Protein AF-A0A943UPP2-F1 (afdb_monomer_lite)

Foldseek 3Di:
DFDQDQLARDTDDLCDQADLQFGHGRPPFWDADPPPRDIDGVVLQAPLPPRHGDDDPPPPVVPPVVVVVPPPPPDDDDDDDDDDDDDDDDDDDDDDDDDDDDDDDDDDDDDDDDDDDDDDDDDDDDDDDDDDDDDDDDDDDDDDDDDDDDDDDDPPVVVVVVVVVVVVVVVVVVVVVLVVVQVVLVVLLVVLVVVLDLVSLVVSCVVPVPPDDPVSNVVSVVSNVVSVVLVVLVVVLVVVLDLVSLVVSCVVCVPDPCVVVSVLSNLVVLVVVLVVVQALVSLVVSCVVCVVRPCNVVSVVSNVVRVVVVVSVVLSVQVVLCVLVSQCQSCLQVLNLVSLQVSADQWAAEQNRGRDGSVVVSCCSVVPQVDPFWPGKHKDKDRWPDWDWDADPPNQWIKIWTWIKIWIWTQGPVGIDIWIWTWIFIATPVNHTRYIHTHTD

Radius of gyration: 49.19 Å; chains: 1; bounding box: 93×71×151 Å

Secondary structure (DSSP, 8-state):
-EEE-TTT--EEETT-SB-TTT--B-TTTEEE-TTT--EEEGGGSB-TTT--B----TTGGGTTTTTTTSSSS-SS------------------------------------------------------------------------------HHHHHHHHHHHHHHHHHHHHHHHHHHHHHHHHHHHHHHHHHT-HHHHHHHHHHHTTTS-HHHHHHHHHHHHHHHHHHHHHHHHHHH--HHHHHHHHHH-TT-TTHHHHHHHHHHHHHHHHHHH-SHHHHHHHHHH-TT-TTHHHHHHHHHHHHHHHHHHHHHHHHHHHHHHHHHHHHHHTT-HHHHHHHEEEEEEETTEEEE-HHHHHHHIIIIIS-TTEEEEEEEE---SEEEEE--SSTT--EEEEEEEEEEEEEETTEEEEEEEEEEEEEETTS-EEEEEEEE-

Sequence (441 aa):
MIIKCPECGHQVSDKAPVCPSCGVEIAGHVVKCPHCGEIYLKADEICPNCHQPQTASTEDLRQEEEEYAQTDHQQEQAPVQQEWQREDQPAETPVVTPVDEEEPIAIATPIVEEVRPTTTHSRHEQQTGNQQQQTDTNHTGEQQKPKEDKEKKNKHISLLVSLAITVITCFVLLYFYQDGKANTERNDFESAMQSKNADVLQQYITDYEQTAPIAHIQEARKLLTSLQGIKDDWADVEKQNTRAGYEAYRKAHPDTPHKQQIEEKLDSMDWAAACAANNEDAYAKYIDQHPDGRHHVEAGKLTQQLMTVTEKKMEADAAKQAEPVRRLLVAMNSKSTEGISGAVAETLTFNGASGATSKEVVKYMRDKLYQADVKSITWKMEKPMACDKIEAEDAKAVSYKMIIPAKLEIVREGGKATLQYSIRATVNAQGRITDINLARQ

Structure (mmCIF, N/CA/C/O backbone):
data_AF-A0A943UPP2-F1
#
_entry.id   AF-A0A943UPP2-F1
#
loop_
_atom_site.group_PDB
_atom_site.id
_atom_site.type_symbol
_atom_site.label_atom_id
_atom_site.label_alt_id
_atom_site.label_comp_id
_atom_site.label_asym_id
_atom_site.label_entity_id
_atom_site.label_seq_id
_atom_site.pdbx_PDB_ins_code
_atom_site.Cartn_x
_atom_site.Cartn_y
_atom_site.Cartn_z
_atom_site.occupancy
_atom_site.B_iso_or_equiv
_atom_site.auth_seq_id
_atom_site.auth_comp_id
_atom_site.auth_asym_id
_atom_site.auth_atom_id
_atom_site.pdbx_PDB_model_num
ATOM 1 N N . MET A 1 1 ? 4.787 -17.005 39.899 1.00 85.75 1 MET A N 1
ATOM 2 C CA . MET A 1 1 ? 5.093 -15.568 40.039 1.00 85.75 1 MET A CA 1
ATOM 3 C C . MET A 1 1 ? 3.782 -14.788 40.048 1.00 85.75 1 MET A C 1
ATOM 5 O O . MET A 1 1 ? 2.840 -15.213 39.389 1.00 85.75 1 MET A O 1
ATOM 9 N N . ILE A 1 2 ? 3.690 -13.675 40.780 1.00 90.62 2 ILE A N 1
ATOM 10 C CA . ILE A 1 2 ? 2.605 -12.707 40.548 1.00 90.62 2 ILE A CA 1
ATOM 11 C C . ILE A 1 2 ? 3.032 -11.816 39.385 1.00 90.62 2 ILE A C 1
ATOM 13 O O . ILE A 1 2 ? 4.089 -11.191 39.444 1.00 90.62 2 ILE A O 1
ATOM 17 N N . ILE A 1 3 ? 2.219 -11.785 38.337 1.00 90.88 3 ILE A N 1
ATOM 18 C CA . ILE A 1 3 ? 2.396 -10.955 37.149 1.00 90.88 3 ILE A CA 1
ATOM 19 C C . ILE A 1 3 ? 1.296 -9.893 37.111 1.00 90.88 3 ILE A C 1
ATOM 21 O O . ILE A 1 3 ? 0.242 -10.048 37.733 1.00 90.88 3 ILE A O 1
ATOM 25 N N . LYS A 1 4 ? 1.507 -8.822 36.348 1.00 89.25 4 LYS A N 1
ATOM 26 C CA . LYS A 1 4 ? 0.388 -8.001 35.880 1.00 89.25 4 LYS A CA 1
ATOM 27 C C . LYS A 1 4 ? -0.208 -8.707 34.667 1.00 89.25 4 LYS A C 1
ATOM 29 O O . LYS A 1 4 ? 0.525 -9.089 33.764 1.00 89.25 4 LYS A O 1
ATOM 34 N N . CYS A 1 5 ? -1.519 -8.907 34.665 1.00 87.81 5 CYS A N 1
ATOM 35 C CA . CYS A 1 5 ? -2.238 -9.451 33.520 1.00 87.81 5 CYS A CA 1
ATOM 36 C C . CYS A 1 5 ? -2.018 -8.546 32.292 1.00 87.81 5 CYS A C 1
ATOM 38 O O . CYS A 1 5 ? -2.403 -7.378 32.394 1.00 87.81 5 CYS A O 1
ATOM 40 N N . PRO A 1 6 ? -1.489 -9.039 31.153 1.00 85.25 6 PRO A N 1
ATOM 41 C CA . PRO A 1 6 ? -1.230 -8.200 29.975 1.00 85.25 6 PRO A CA 1
ATOM 42 C C . PRO A 1 6 ? -2.491 -7.456 29.511 1.00 85.25 6 PRO A C 1
ATOM 44 O O . PRO A 1 6 ? -2.479 -6.245 29.327 1.00 85.25 6 PRO A O 1
ATOM 47 N N . GLU A 1 7 ? -3.624 -8.162 29.507 1.00 80.56 7 GLU A N 1
ATOM 48 C CA . GLU A 1 7 ? -4.941 -7.628 29.137 1.00 80.56 7 GLU A CA 1
ATOM 49 C C . GLU A 1 7 ? -5.553 -6.587 30.078 1.00 80.56 7 GLU A C 1
ATOM 51 O O .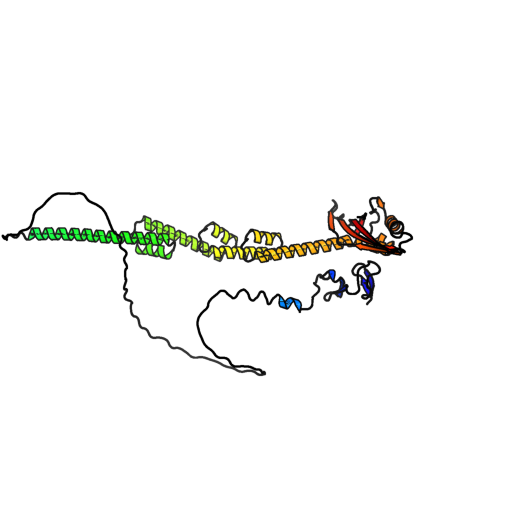 GLU A 1 7 ? -6.521 -5.938 29.697 1.00 80.56 7 GLU A O 1
ATOM 56 N N . CYS A 1 8 ? -5.136 -6.466 31.345 1.00 80.12 8 CYS A N 1
ATOM 57 C CA . CYS A 1 8 ? -5.863 -5.580 32.273 1.00 80.12 8 CYS A CA 1
ATOM 58 C C . CYS A 1 8 ? -5.079 -4.981 33.442 1.00 80.12 8 CYS A C 1
ATOM 60 O O . CYS A 1 8 ? -5.663 -4.265 34.254 1.00 80.12 8 CYS A O 1
ATOM 62 N N . GLY A 1 9 ? -3.786 -5.271 33.572 1.00 83.12 9 GLY A N 1
ATOM 63 C CA . GLY A 1 9 ? -2.935 -4.777 34.655 1.00 83.12 9 GLY A CA 1
ATOM 64 C C . GLY A 1 9 ? -3.208 -5.380 36.041 1.00 83.12 9 GLY A C 1
ATOM 65 O O . GLY A 1 9 ? -2.409 -5.160 36.953 1.00 83.12 9 GLY A O 1
ATOM 66 N N . HIS A 1 10 ? -4.286 -6.155 36.221 1.00 85.06 10 HIS A N 1
ATOM 67 C CA . HIS A 1 10 ? -4.609 -6.810 37.492 1.00 85.06 10 HIS A CA 1
ATOM 68 C C . HIS A 1 10 ? -3.492 -7.772 37.916 1.00 85.06 10 HIS A C 1
ATOM 70 O O . HIS A 1 10 ? -2.980 -8.534 37.093 1.00 85.06 10 HIS A O 1
ATOM 76 N N . GLN A 1 11 ? -3.126 -7.752 39.199 1.00 90.88 11 GLN A N 1
ATOM 77 C CA . GLN A 1 11 ? -2.122 -8.662 39.745 1.00 90.88 11 GLN A CA 1
ATOM 78 C C . GLN A 1 11 ? -2.701 -10.076 39.845 1.00 90.88 11 GLN A C 1
ATOM 80 O O . GLN A 1 11 ? -3.652 -10.316 40.581 1.00 90.88 11 GLN A O 1
ATOM 85 N N . VAL A 1 12 ? -2.131 -11.016 39.096 1.00 92.44 12 VAL A N 1
ATOM 86 C CA . VAL A 1 12 ? -2.604 -12.401 38.991 1.00 92.44 12 VAL A CA 1
ATOM 87 C C . VAL A 1 12 ? -1.414 -13.359 39.035 1.00 92.44 12 VAL A C 1
ATOM 89 O O . VAL A 1 12 ? -0.302 -12.993 38.663 1.00 92.44 12 VAL A O 1
ATOM 92 N N . SER A 1 13 ? -1.607 -14.593 39.501 1.00 91.56 13 SER A N 1
ATOM 93 C CA . SER A 1 13 ? -0.562 -15.611 39.363 1.00 91.56 13 SER A CA 1
ATOM 94 C C . SER A 1 13 ? -0.422 -16.039 37.902 1.00 91.56 13 SER A C 1
ATOM 96 O O . SER A 1 13 ? -1.415 -16.355 37.257 1.00 91.56 13 SER A O 1
ATOM 98 N N . ASP A 1 14 ? 0.816 -16.168 37.433 1.00 89.62 14 ASP A N 1
ATOM 99 C CA . ASP A 1 14 ? 1.195 -16.859 36.185 1.00 89.62 14 ASP A CA 1
ATOM 100 C C . ASP A 1 14 ? 0.636 -18.294 36.039 1.00 89.62 14 ASP A C 1
ATOM 102 O O . ASP A 1 14 ? 0.554 -18.817 34.932 1.00 89.62 14 ASP A O 1
ATOM 106 N N . LYS A 1 15 ? 0.239 -18.931 37.148 1.00 90.25 15 LYS A N 1
ATOM 107 C CA . LYS A 1 15 ? -0.386 -20.262 37.199 1.00 90.25 15 LYS A CA 1
ATOM 108 C C . LYS A 1 15 ? -1.917 -20.233 37.289 1.00 90.25 15 LYS A C 1
ATOM 110 O O . LYS A 1 15 ? -2.528 -21.296 37.363 1.00 90.25 15 LYS A O 1
ATOM 115 N N . ALA A 1 16 ? -2.552 -19.061 37.332 1.00 87.81 16 ALA A N 1
ATOM 116 C CA . ALA A 1 16 ? -4.012 -18.983 37.319 1.00 87.81 16 ALA A CA 1
ATOM 117 C C . ALA A 1 16 ? -4.538 -19.416 35.937 1.00 87.81 16 ALA A C 1
ATOM 119 O O . ALA A 1 16 ? -3.991 -18.961 34.936 1.00 87.81 16 ALA A O 1
ATOM 120 N N . PRO A 1 17 ? -5.590 -20.249 35.833 1.00 88.31 17 PRO A N 1
ATOM 121 C CA . PRO A 1 17 ? -6.127 -20.640 34.528 1.00 88.31 17 PRO A CA 1
ATOM 122 C C . PRO A 1 17 ? -6.647 -19.422 33.752 1.00 88.31 17 PRO A C 1
ATOM 124 O O . PRO A 1 17 ? -6.314 -19.249 32.586 1.00 88.31 17 PRO A O 1
ATOM 127 N N . VAL A 1 18 ? -7.373 -18.527 34.430 1.00 88.88 18 VAL A N 1
ATOM 128 C CA . VAL A 1 18 ? -7.877 -17.261 33.880 1.00 88.88 18 VAL A CA 1
ATOM 129 C C . VAL A 1 18 ? -7.618 -16.097 34.832 1.00 88.88 18 VAL A C 1
ATOM 131 O O . VAL A 1 18 ? -7.587 -16.269 36.054 1.00 88.88 18 VAL A O 1
ATOM 134 N N . CYS A 1 19 ? -7.478 -14.891 34.285 1.00 86.44 19 CYS A N 1
ATOM 135 C CA . CYS A 1 19 ? -7.454 -13.665 35.068 1.00 86.44 19 CYS A CA 1
ATOM 136 C C . CYS A 1 19 ? -8.836 -13.396 35.691 1.00 86.44 19 CYS A C 1
ATOM 138 O O . CYS A 1 19 ? -9.815 -13.283 34.951 1.00 86.44 19 CYS A O 1
ATOM 140 N N . PRO A 1 20 ? -8.947 -13.195 37.018 1.00 81.56 20 PRO A N 1
ATOM 141 C CA . PRO A 1 20 ? -10.236 -12.964 37.674 1.00 81.56 20 PRO A CA 1
ATOM 142 C C . PRO A 1 20 ? -10.881 -11.609 37.327 1.00 81.56 20 PRO A C 1
ATOM 144 O O . PRO A 1 20 ? -12.039 -11.395 37.673 1.00 81.56 20 PRO A O 1
ATOM 147 N N . SER A 1 21 ? -10.158 -10.693 36.666 1.00 78.25 21 SER A N 1
ATOM 148 C CA . SER A 1 21 ? -10.648 -9.342 36.349 1.00 78.25 21 SER A CA 1
ATOM 149 C C . SER A 1 21 ? -11.122 -9.165 34.898 1.00 78.25 21 SER A C 1
ATOM 151 O O . SER A 1 21 ? -12.111 -8.468 34.670 1.00 78.25 21 SER A O 1
ATOM 153 N N . CYS A 1 22 ? -10.435 -9.758 33.914 1.00 81.50 22 CYS A N 1
ATOM 154 C CA . CYS A 1 22 ? -10.812 -9.682 32.491 1.00 81.50 22 CYS A CA 1
ATOM 155 C C . CYS A 1 22 ? -11.178 -11.034 31.858 1.00 81.50 22 CYS A C 1
ATOM 157 O O . CYS A 1 22 ? -11.715 -11.054 30.757 1.00 81.50 22 CYS A O 1
ATOM 159 N N . GLY A 1 23 ? -10.912 -12.158 32.528 1.00 80.44 23 GLY A N 1
ATOM 160 C CA . GLY A 1 23 ? -11.228 -13.491 32.013 1.00 80.44 23 GLY A CA 1
ATOM 161 C C . GLY A 1 23 ? -10.298 -14.022 30.916 1.00 80.44 23 GLY A C 1
ATOM 162 O O . GLY A 1 23 ? -10.604 -15.082 30.377 1.00 80.44 23 GLY A O 1
ATOM 163 N N . VAL A 1 24 ? -9.191 -13.338 30.588 1.00 83.00 24 VAL A N 1
ATOM 164 C CA . VAL A 1 24 ? -8.164 -13.885 29.678 1.00 83.00 24 VAL A CA 1
ATOM 165 C C . VAL A 1 24 ? -7.493 -15.106 30.298 1.00 83.00 24 VAL A C 1
ATOM 167 O O . VAL A 1 24 ? -7.295 -15.149 31.515 1.00 83.00 24 VAL A O 1
ATOM 170 N N . GLU A 1 25 ? -7.120 -16.082 29.478 1.00 89.81 25 GLU A N 1
ATOM 171 C CA . GLU A 1 25 ? -6.332 -17.232 29.918 1.00 89.81 25 GLU A CA 1
ATOM 172 C C . GLU A 1 25 ? -4.895 -16.800 30.244 1.00 89.81 25 GLU A C 1
ATOM 174 O O . GLU A 1 25 ? -4.290 -16.014 29.517 1.00 89.81 25 GLU A O 1
ATOM 179 N N . ILE A 1 26 ? -4.357 -17.272 31.373 1.00 91.12 26 ILE A N 1
ATOM 180 C CA . ILE A 1 26 ? -3.016 -16.889 31.849 1.00 91.12 26 ILE A CA 1
ATOM 181 C C . ILE A 1 26 ? -2.086 -18.102 31.831 1.00 91.12 26 ILE A C 1
ATOM 183 O O . ILE A 1 26 ? -1.061 -18.086 31.146 1.00 91.12 26 ILE A O 1
ATOM 187 N N . ALA A 1 27 ? -2.449 -19.178 32.535 1.00 89.50 27 ALA A N 1
ATOM 188 C CA . ALA A 1 27 ? -1.665 -20.407 32.563 1.00 89.50 27 ALA A CA 1
ATOM 189 C C . ALA A 1 27 ? -1.463 -20.955 31.141 1.00 89.50 27 ALA A C 1
ATOM 191 O O . ALA A 1 27 ? -2.420 -21.202 30.411 1.00 89.50 27 ALA A O 1
ATOM 192 N N . GLY A 1 28 ? -0.198 -21.125 30.748 1.00 85.31 28 GLY A N 1
ATOM 193 C CA . GLY A 1 28 ? 0.190 -21.619 29.424 1.00 85.31 28 GLY A CA 1
ATOM 194 C C . GLY A 1 28 ? 0.130 -20.592 28.284 1.00 85.31 28 GLY A C 1
ATOM 195 O O . GLY A 1 28 ? 0.739 -20.852 27.246 1.00 85.31 28 GLY A O 1
ATOM 196 N N . HIS A 1 29 ? -0.510 -19.434 28.477 1.00 86.88 29 HIS A N 1
ATOM 197 C CA . HIS A 1 29 ? -0.832 -18.469 27.413 1.00 86.88 29 HIS A CA 1
ATOM 198 C C . HIS A 1 29 ? -0.065 -17.141 27.481 1.00 86.88 29 HIS A C 1
ATOM 200 O O . HIS A 1 29 ? -0.082 -16.384 26.513 1.00 86.88 29 HIS A O 1
ATOM 206 N N . VAL A 1 30 ? 0.659 -16.879 28.572 1.00 89.81 30 VAL A N 1
ATOM 207 C CA . VAL A 1 30 ? 1.582 -15.737 28.683 1.00 89.81 30 VAL A CA 1
ATOM 208 C C . VAL A 1 30 ? 3.030 -16.132 28.382 1.00 89.81 30 VAL A C 1
ATOM 210 O O . VAL A 1 30 ? 3.463 -17.245 28.692 1.00 89.81 30 VAL A O 1
ATOM 213 N N . VAL A 1 31 ? 3.793 -15.196 27.821 1.00 90.94 31 VAL A N 1
ATOM 214 C CA . VAL A 1 31 ? 5.238 -15.302 27.556 1.00 90.94 31 VAL A CA 1
ATOM 215 C C . VAL A 1 31 ? 5.963 -14.050 28.024 1.00 90.94 31 VAL A C 1
ATOM 217 O O . VAL A 1 31 ? 5.388 -12.966 28.073 1.00 90.94 31 VAL A O 1
ATOM 220 N N . LYS A 1 32 ? 7.239 -14.203 28.386 1.00 89.88 32 LYS A N 1
ATOM 221 C CA . LYS A 1 32 ? 8.121 -13.092 28.744 1.00 89.88 32 LYS A CA 1
ATOM 222 C C . LYS A 1 32 ? 9.060 -12.803 27.576 1.00 89.88 32 LYS A C 1
ATOM 224 O O . LYS A 1 32 ? 9.780 -13.699 27.146 1.00 89.88 32 LYS A O 1
ATOM 229 N N . CYS A 1 33 ? 9.074 -11.567 27.089 1.00 87.81 33 CYS A N 1
ATOM 230 C CA . CYS A 1 33 ? 9.948 -11.151 25.999 1.00 87.81 33 CYS A CA 1
ATOM 231 C C . CYS A 1 33 ? 11.433 -11.298 26.392 1.00 87.81 33 CYS A C 1
ATOM 233 O O . CYS A 1 33 ? 11.824 -10.756 27.432 1.00 87.81 33 CYS A O 1
ATOM 235 N N . PRO A 1 34 ? 12.280 -11.955 25.574 1.00 87.62 34 PRO A N 1
ATOM 236 C CA . PRO A 1 34 ? 13.710 -12.070 25.859 1.00 87.62 34 PRO A CA 1
ATOM 237 C C . PRO A 1 34 ? 14.456 -10.733 25.715 1.00 87.62 34 PRO A C 1
ATOM 239 O O . PRO A 1 34 ? 15.453 -10.524 26.398 1.00 87.62 34 PRO A O 1
ATOM 242 N N . HIS A 1 35 ? 13.960 -9.806 24.885 1.00 87.88 35 HIS A N 1
ATOM 243 C CA . HIS A 1 35 ? 14.626 -8.528 24.604 1.00 87.88 35 HIS A CA 1
ATOM 244 C C . HIS A 1 35 ? 14.355 -7.442 25.657 1.00 87.88 35 HIS A C 1
ATOM 246 O O . HIS A 1 35 ? 15.277 -6.738 26.056 1.00 87.88 35 HIS A O 1
ATOM 252 N N . CYS A 1 36 ? 13.104 -7.285 26.114 1.00 89.50 36 CYS A N 1
ATOM 253 C CA . CYS A 1 36 ? 12.723 -6.224 27.064 1.00 89.50 36 CYS A CA 1
ATOM 254 C C . CYS A 1 36 ? 12.155 -6.726 28.400 1.00 89.50 36 CYS A C 1
ATOM 256 O O . CYS A 1 36 ? 11.916 -5.929 29.304 1.00 89.50 36 CYS A O 1
ATOM 258 N N . GLY A 1 37 ? 11.916 -8.032 28.549 1.00 85.12 37 GLY A N 1
ATOM 259 C CA . GLY A 1 37 ? 11.377 -8.618 29.777 1.00 85.12 37 GLY A CA 1
ATOM 260 C C . GLY A 1 37 ? 9.882 -8.388 30.034 1.00 85.12 37 GLY A C 1
ATOM 261 O O . GLY A 1 37 ? 9.400 -8.846 31.071 1.00 85.12 37 GLY A O 1
ATOM 262 N N . GLU A 1 38 ? 9.159 -7.725 29.127 1.00 89.12 38 GLU A N 1
ATOM 263 C CA . GLU A 1 38 ? 7.704 -7.531 29.214 1.00 89.12 38 GLU A CA 1
ATOM 264 C C . GLU A 1 38 ? 6.950 -8.864 29.142 1.00 89.12 38 GLU A C 1
ATOM 266 O O . GLU A 1 38 ? 7.391 -9.782 28.446 1.00 89.12 38 GLU A O 1
ATOM 271 N N . ILE A 1 39 ? 5.814 -8.975 29.836 1.00 88.94 39 ILE A N 1
ATOM 272 C CA . ILE A 1 39 ? 4.950 -10.162 29.764 1.00 88.94 39 ILE A CA 1
ATOM 273 C C . ILE A 1 39 ? 3.746 -9.854 28.874 1.00 88.94 39 ILE A C 1
ATOM 275 O O . ILE A 1 39 ? 3.010 -8.907 29.137 1.00 88.94 39 ILE A O 1
ATOM 279 N N . TYR A 1 40 ? 3.539 -10.668 27.841 1.00 88.81 40 TYR A N 1
ATOM 280 C CA . TYR A 1 40 ? 2.495 -10.498 26.825 1.00 88.81 40 TYR A CA 1
ATOM 281 C C . TYR A 1 40 ? 1.832 -11.844 26.481 1.00 88.81 40 TYR A C 1
ATOM 283 O O . TYR A 1 40 ? 2.201 -12.875 27.060 1.00 88.81 40 TYR A O 1
ATOM 291 N N . LEU A 1 41 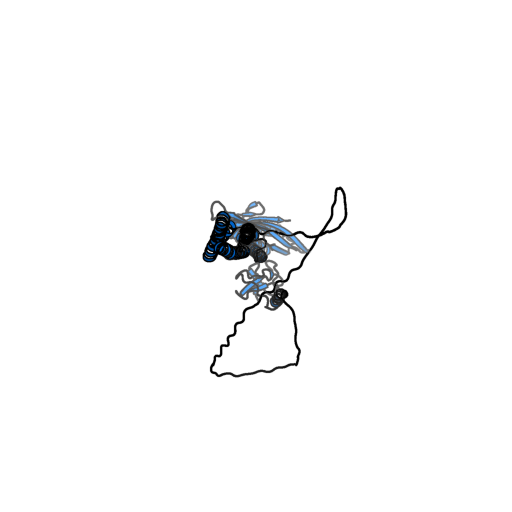? 0.807 -11.852 25.622 1.00 89.19 41 LEU A N 1
ATOM 292 C CA . LEU A 1 41 ? 0.109 -13.083 25.244 1.00 89.19 41 LEU A CA 1
ATOM 293 C C . LEU A 1 41 ? 0.843 -13.777 24.094 1.00 89.19 41 LEU A C 1
ATOM 295 O O . LEU A 1 41 ? 1.309 -13.142 23.156 1.00 89.19 41 LEU A O 1
ATOM 299 N N . LYS A 1 42 ? 0.876 -15.113 24.107 1.00 85.62 42 LYS A N 1
ATOM 300 C CA . LYS A 1 42 ? 1.446 -15.902 22.997 1.00 85.62 42 LYS A CA 1
ATOM 301 C C . LYS A 1 42 ? 0.794 -15.614 21.642 1.00 85.62 42 LYS A C 1
ATOM 303 O O . LYS A 1 42 ? 1.440 -15.789 20.619 1.00 85.62 42 LYS A O 1
ATOM 308 N N . ALA A 1 43 ? -0.471 -15.194 21.651 1.00 81.06 43 ALA A N 1
ATOM 309 C CA . ALA A 1 43 ? -1.242 -14.877 20.453 1.00 81.06 43 ALA A CA 1
ATOM 310 C C . ALA A 1 43 ? -0.789 -13.587 19.742 1.00 81.06 43 ALA A C 1
ATOM 312 O O . ALA A 1 43 ? -1.198 -13.370 18.606 1.00 81.06 43 ALA A O 1
ATOM 313 N N . ASP A 1 44 ? 0.031 -12.746 20.383 1.00 78.38 44 ASP A N 1
ATOM 314 C CA . ASP A 1 44 ? 0.470 -11.476 19.793 1.00 78.38 44 ASP A CA 1
ATOM 315 C C . ASP A 1 44 ? 1.647 -11.662 18.806 1.00 78.38 44 ASP A C 1
ATOM 317 O O . ASP A 1 44 ? 1.914 -10.759 18.016 1.00 78.38 44 ASP A O 1
ATOM 321 N N . GLU A 1 45 ? 2.344 -12.816 18.851 1.00 81.50 45 GLU A N 1
ATOM 322 C CA . GLU A 1 45 ? 3.541 -13.242 18.072 1.00 81.50 45 GLU A CA 1
ATOM 323 C C . GLU A 1 45 ? 4.794 -12.341 18.169 1.00 81.50 45 GLU A C 1
ATOM 325 O O . GLU A 1 45 ? 5.932 -12.805 18.059 1.00 81.50 45 GLU A O 1
ATOM 330 N N . ILE A 1 46 ? 4.596 -11.050 18.405 1.00 86.25 46 ILE A N 1
ATOM 331 C CA . ILE A 1 46 ? 5.576 -9.973 18.464 1.00 86.25 46 ILE A CA 1
ATOM 332 C C . ILE A 1 46 ? 5.367 -9.256 19.797 1.00 86.25 46 ILE A C 1
ATOM 334 O O . ILE A 1 46 ? 4.239 -8.964 20.190 1.00 86.25 46 ILE A O 1
ATOM 338 N N . CYS A 1 47 ? 6.447 -8.935 20.511 1.00 87.56 47 CYS A N 1
ATOM 339 C CA . CYS A 1 47 ? 6.321 -8.237 21.788 1.00 87.56 47 CYS A CA 1
ATOM 340 C C . CYS A 1 47 ? 5.743 -6.816 21.587 1.00 87.56 47 CYS A C 1
ATOM 342 O O . CYS A 1 47 ? 6.415 -5.992 20.958 1.00 87.56 47 CYS A O 1
ATOM 344 N N . PRO A 1 48 ? 4.593 -6.454 22.193 1.00 85.06 48 PRO A N 1
ATOM 345 C CA . PRO A 1 48 ? 3.943 -5.153 21.981 1.00 85.06 48 PRO A CA 1
ATOM 346 C C . PRO A 1 48 ? 4.719 -3.957 22.564 1.00 85.06 48 PRO A C 1
ATOM 348 O O . PRO A 1 48 ? 4.380 -2.805 22.303 1.00 85.06 48 PRO A O 1
ATOM 351 N N . ASN A 1 49 ? 5.758 -4.208 23.367 1.00 84.44 49 ASN A N 1
ATOM 352 C CA . ASN A 1 49 ? 6.611 -3.170 23.950 1.00 84.44 49 ASN A CA 1
ATOM 353 C C . ASN A 1 49 ? 7.838 -2.880 23.056 1.00 84.44 49 ASN A C 1
ATOM 355 O O . ASN A 1 49 ? 8.076 -1.738 22.673 1.00 84.44 49 ASN A O 1
ATOM 359 N N . CYS A 1 50 ? 8.592 -3.911 22.650 1.00 88.31 50 CYS A N 1
ATOM 360 C CA . CYS A 1 50 ? 9.841 -3.740 21.888 1.00 88.31 50 CYS A CA 1
ATOM 361 C C . CYS A 1 50 ? 9.762 -4.102 20.395 1.00 88.31 50 CYS A C 1
ATOM 363 O O . CYS A 1 50 ? 10.769 -3.971 19.705 1.00 88.31 50 CYS A O 1
ATOM 365 N N . HIS A 1 51 ? 8.607 -4.566 19.908 1.00 86.75 51 HIS A N 1
ATOM 366 C CA . HIS A 1 51 ? 8.332 -4.917 18.505 1.00 86.75 51 HIS A CA 1
ATOM 367 C C . HIS A 1 51 ? 9.273 -5.973 17.892 1.00 86.75 51 HIS A C 1
ATOM 369 O O . HIS A 1 51 ? 9.341 -6.124 16.676 1.00 86.75 51 HIS A O 1
ATOM 375 N N . GLN A 1 52 ? 9.977 -6.734 18.735 1.00 83.62 52 GLN A N 1
ATOM 376 C CA . GLN A 1 52 ? 10.772 -7.885 18.310 1.00 83.62 52 GLN A CA 1
ATOM 377 C C . GLN A 1 52 ? 9.880 -9.136 18.264 1.00 83.62 52 GLN A C 1
ATOM 379 O O . GLN A 1 52 ? 9.069 -9.316 19.186 1.00 83.62 52 GLN A O 1
ATOM 384 N N . PRO A 1 53 ? 10.010 -9.991 17.232 1.00 79.75 53 PRO A N 1
ATOM 385 C CA . PRO A 1 53 ? 9.270 -11.244 17.148 1.00 79.75 53 PRO A CA 1
ATOM 386 C C . PRO A 1 53 ? 9.666 -12.183 18.289 1.00 79.75 53 PRO A C 1
ATOM 388 O O . PRO A 1 53 ? 10.787 -12.135 18.803 1.00 79.75 53 PRO A O 1
ATOM 391 N N . GLN A 1 54 ? 8.758 -13.073 18.683 1.00 68.00 54 GLN A N 1
ATOM 392 C CA . GLN A 1 54 ? 9.127 -14.175 19.557 1.00 68.00 54 GLN A CA 1
ATOM 393 C C . GLN A 1 54 ? 10.054 -15.124 18.783 1.00 68.00 54 GLN A C 1
ATOM 395 O O . GLN A 1 54 ? 9.592 -15.867 17.923 1.00 68.00 54 GLN A O 1
ATOM 400 N N . THR A 1 55 ? 11.354 -15.121 19.090 1.00 54.41 55 THR A N 1
ATOM 401 C CA . THR A 1 55 ? 12.307 -16.090 18.526 1.00 54.41 55 THR A CA 1
ATOM 402 C C . THR A 1 55 ? 11.878 -17.512 18.890 1.00 54.41 55 THR A C 1
ATOM 404 O O . THR A 1 55 ? 12.128 -17.975 20.009 1.00 54.41 55 THR A O 1
ATOM 407 N N . ALA A 1 56 ? 11.219 -18.201 17.957 1.00 42.50 56 ALA A N 1
ATOM 408 C CA . ALA A 1 56 ? 11.108 -19.649 18.000 1.00 42.50 56 ALA A CA 1
ATOM 409 C C . ALA A 1 56 ? 12.523 -20.246 17.944 1.00 42.50 56 ALA A C 1
ATOM 411 O O . ALA A 1 56 ? 13.433 -19.661 17.353 1.00 42.50 56 ALA A O 1
ATOM 412 N N . SER A 1 57 ? 12.721 -21.379 18.614 1.00 38.59 57 SER A N 1
ATOM 413 C CA . SER A 1 57 ? 13.997 -22.096 18.606 1.00 38.59 57 SER A CA 1
ATOM 414 C C . SER A 1 57 ? 14.415 -22.464 17.181 1.00 38.59 57 SER A C 1
ATOM 416 O O . SER A 1 57 ? 13.585 -22.853 16.363 1.00 38.59 57 SER A O 1
ATOM 418 N N . THR A 1 58 ? 15.713 -22.344 16.911 1.00 39.06 58 THR A N 1
ATOM 419 C CA . THR A 1 58 ? 16.384 -22.402 15.600 1.00 39.06 58 THR A CA 1
ATOM 420 C C . THR A 1 58 ? 16.441 -23.793 14.942 1.00 39.06 58 THR A C 1
ATOM 422 O O . THR A 1 58 ? 17.417 -24.114 14.269 1.00 39.06 58 THR A O 1
ATOM 425 N N . GLU A 1 59 ? 15.410 -24.618 15.118 1.00 43.53 59 GLU A N 1
ATOM 426 C CA . GLU A 1 59 ? 15.330 -25.971 14.554 1.00 43.53 59 GLU A CA 1
ATOM 427 C C . GLU A 1 59 ? 14.445 -26.048 13.293 1.00 43.53 59 GLU A C 1
ATOM 429 O O . GLU A 1 59 ? 14.829 -26.730 12.347 1.00 43.53 59 GLU A O 1
ATOM 434 N N . ASP A 1 60 ? 13.317 -25.326 13.229 1.00 40.25 60 ASP A N 1
ATOM 435 C CA . ASP A 1 60 ? 12.334 -25.497 12.137 1.00 40.25 60 ASP A CA 1
ATOM 436 C C . ASP A 1 60 ? 12.698 -24.758 10.830 1.00 40.25 60 ASP A C 1
ATOM 438 O O . ASP A 1 60 ? 12.330 -25.204 9.748 1.00 40.25 60 ASP A O 1
ATOM 442 N N . LEU A 1 61 ? 13.473 -23.667 10.886 1.00 38.88 61 LEU A N 1
ATOM 443 C CA . LEU A 1 61 ? 13.829 -22.875 9.690 1.00 38.88 61 LEU A CA 1
ATOM 444 C C . LEU A 1 61 ? 14.938 -23.500 8.825 1.00 38.88 61 LEU A C 1
ATOM 446 O O . LEU A 1 61 ? 15.220 -23.008 7.738 1.00 38.88 61 LEU A O 1
ATOM 450 N N . ARG A 1 62 ? 15.575 -24.586 9.279 1.00 39.31 62 ARG A N 1
ATOM 451 C CA . ARG A 1 62 ? 16.696 -25.218 8.561 1.00 39.31 62 ARG A CA 1
ATOM 452 C C . ARG A 1 62 ? 16.286 -26.221 7.481 1.00 39.31 62 ARG A C 1
ATOM 454 O O . ARG A 1 62 ? 17.167 -26.750 6.817 1.00 39.31 62 ARG A O 1
ATOM 461 N N . GLN A 1 63 ? 14.991 -26.502 7.327 1.00 43.25 63 GLN A N 1
ATOM 462 C CA . GLN A 1 63 ? 14.486 -27.453 6.325 1.00 43.25 63 GLN A CA 1
ATOM 463 C C . GLN A 1 63 ? 13.928 -26.776 5.063 1.00 43.25 63 GLN A C 1
ATOM 465 O O . GLN A 1 63 ? 13.804 -27.440 4.042 1.00 43.25 63 GLN A O 1
ATOM 470 N N . GLU A 1 64 ? 13.653 -25.466 5.090 1.00 43.62 64 GLU A N 1
ATOM 471 C CA . GLU A 1 64 ? 13.099 -24.739 3.932 1.00 43.62 64 GLU A CA 1
ATOM 472 C C . GLU A 1 64 ? 14.182 -24.093 3.038 1.00 43.62 64 GLU A C 1
ATOM 474 O O . GLU A 1 64 ? 13.940 -23.859 1.855 1.00 43.62 64 GLU A O 1
ATOM 479 N N . GLU A 1 65 ? 15.402 -23.858 3.547 1.00 41.94 65 GLU A N 1
ATOM 480 C CA . GLU A 1 65 ? 16.524 -23.330 2.741 1.00 41.94 65 GLU A CA 1
ATOM 481 C C . GLU A 1 65 ? 17.252 -24.406 1.906 1.00 41.94 65 GLU A C 1
ATOM 483 O O . GLU A 1 65 ? 17.882 -24.074 0.902 1.00 41.94 65 GLU A O 1
ATOM 488 N N . GLU A 1 66 ? 17.155 -25.694 2.264 1.00 42.28 66 GLU A N 1
ATOM 489 C CA . GLU A 1 66 ? 17.843 -26.781 1.542 1.00 42.28 66 GLU A CA 1
ATOM 490 C C . GLU A 1 66 ? 17.086 -27.250 0.275 1.00 42.28 66 GLU A C 1
ATOM 492 O O . GLU A 1 66 ? 17.712 -27.795 -0.633 1.00 42.28 66 GLU A O 1
ATOM 497 N N . GLU A 1 67 ? 15.776 -26.988 0.146 1.00 38.41 67 GLU A N 1
ATOM 498 C CA . GLU A 1 67 ? 14.968 -27.434 -1.011 1.00 38.41 67 GLU A CA 1
ATOM 499 C C . GLU A 1 67 ? 15.015 -26.460 -2.213 1.00 38.41 67 GLU A C 1
ATOM 501 O O . GLU A 1 67 ? 14.868 -26.882 -3.361 1.00 38.41 67 GLU A O 1
ATOM 506 N N . TYR A 1 68 ? 15.297 -25.167 -1.997 1.00 37.44 68 TYR A N 1
ATOM 507 C CA . TYR A 1 68 ? 15.349 -24.160 -3.077 1.00 37.44 68 TYR A CA 1
ATOM 508 C C . TYR A 1 68 ? 16.713 -24.077 -3.796 1.00 37.44 68 TYR A C 1
ATOM 510 O O . TYR A 1 68 ? 16.820 -23.498 -4.876 1.00 37.44 68 TYR A O 1
ATOM 518 N N . ALA A 1 69 ? 17.770 -24.672 -3.235 1.00 37.91 69 ALA A N 1
ATOM 519 C CA . ALA A 1 69 ? 19.130 -24.594 -3.781 1.00 37.91 69 ALA A CA 1
ATOM 520 C C . ALA A 1 69 ? 19.446 -25.643 -4.872 1.00 37.91 69 ALA A C 1
ATOM 522 O O . ALA A 1 69 ? 20.557 -25.654 -5.402 1.00 37.91 69 ALA A O 1
ATOM 523 N N . GLN A 1 70 ? 18.511 -26.547 -5.196 1.00 45.22 70 GLN A N 1
ATOM 524 C CA . GLN A 1 70 ? 18.820 -27.773 -5.949 1.00 45.22 70 GLN A CA 1
ATOM 525 C C . GLN A 1 70 ? 18.169 -27.887 -7.341 1.00 45.22 70 GLN A C 1
ATOM 527 O O . GLN A 1 70 ? 18.408 -28.870 -8.044 1.00 45.22 70 GLN A O 1
ATOM 532 N N . THR A 1 71 ? 17.400 -26.885 -7.782 1.00 34.88 71 THR A N 1
ATOM 533 C CA . THR A 1 71 ? 16.693 -26.897 -9.082 1.00 34.88 71 THR A CA 1
ATOM 534 C C . THR A 1 71 ? 17.376 -26.131 -10.223 1.00 34.88 71 THR A C 1
ATOM 536 O O . THR A 1 71 ? 16.941 -26.272 -11.360 1.00 34.88 71 THR A O 1
ATOM 539 N N . ASP A 1 72 ? 18.447 -25.367 -9.972 1.00 36.25 72 ASP A N 1
ATOM 540 C CA . ASP A 1 72 ? 19.034 -24.434 -10.964 1.00 36.25 72 ASP A CA 1
ATOM 541 C C . ASP A 1 72 ? 20.300 -24.954 -11.690 1.00 36.25 72 ASP A C 1
ATOM 543 O O . ASP A 1 72 ? 20.991 -24.218 -12.390 1.00 36.25 72 ASP A O 1
ATOM 547 N N . HIS A 1 73 ? 20.650 -26.238 -11.533 1.00 35.47 73 HIS A N 1
ATOM 548 C CA . HIS A 1 73 ? 21.890 -26.826 -12.084 1.00 35.47 73 HIS A CA 1
ATOM 549 C C . HIS A 1 73 ? 21.678 -28.100 -12.928 1.00 35.47 73 HIS A C 1
ATOM 551 O O . HIS A 1 73 ? 22.556 -28.958 -13.013 1.00 35.47 73 HIS A O 1
ATOM 557 N N . GLN A 1 74 ? 20.530 -28.228 -13.605 1.00 35.47 74 GLN A N 1
ATOM 558 C CA . GLN A 1 74 ? 20.297 -29.291 -14.599 1.00 35.47 74 GLN A CA 1
ATOM 559 C C . GLN A 1 74 ? 19.833 -28.775 -15.965 1.00 35.47 74 GLN A C 1
ATOM 561 O O . GLN A 1 74 ? 18.873 -29.287 -16.540 1.00 35.47 74 GLN A O 1
ATOM 566 N N . GLN A 1 75 ? 20.571 -27.820 -16.540 1.00 35.66 75 GLN A N 1
ATOM 567 C CA . GLN A 1 75 ? 20.557 -27.647 -17.993 1.00 35.66 75 GLN A CA 1
ATOM 568 C C . GLN A 1 75 ? 21.831 -27.001 -18.561 1.00 35.66 75 GLN A C 1
ATOM 570 O O . GLN A 1 75 ? 21.764 -25.933 -19.143 1.00 35.66 75 GLN A O 1
ATOM 575 N N . GLU A 1 76 ? 22.978 -27.695 -18.487 1.00 29.64 76 GLU A N 1
ATOM 576 C CA . GLU A 1 76 ? 23.823 -27.846 -19.686 1.00 29.64 76 GLU A CA 1
ATOM 577 C C . GLU A 1 76 ? 24.879 -28.972 -19.599 1.00 29.64 76 GLU A C 1
ATOM 579 O O . GLU A 1 76 ? 25.555 -29.158 -18.595 1.00 29.64 76 GLU A O 1
ATOM 584 N N . GLN A 1 77 ? 25.022 -29.674 -20.731 1.00 30.22 77 GLN A N 1
ATOM 585 C CA . GLN A 1 77 ? 26.178 -30.463 -21.191 1.00 30.22 77 GLN A CA 1
ATOM 586 C C . GLN A 1 77 ? 26.563 -31.787 -20.483 1.00 30.22 77 GLN A C 1
ATOM 588 O O . GLN A 1 77 ? 27.252 -31.857 -19.471 1.00 30.22 77 GLN A O 1
ATOM 593 N N . ALA A 1 78 ? 26.254 -32.872 -21.196 1.00 26.55 78 ALA A N 1
ATOM 594 C CA . ALA A 1 78 ? 27.020 -34.121 -21.276 1.00 26.55 78 ALA A CA 1
ATOM 595 C C . ALA A 1 78 ? 27.174 -34.464 -22.782 1.00 26.55 78 ALA A C 1
ATOM 597 O O . ALA A 1 78 ? 26.426 -33.877 -23.575 1.00 26.55 78 ALA A O 1
ATOM 598 N N . PRO A 1 79 ? 28.026 -35.419 -23.229 1.00 45.22 79 PRO A N 1
ATOM 599 C CA . PRO A 1 79 ? 28.888 -36.363 -22.488 1.00 45.22 79 PRO A CA 1
ATOM 600 C C . PRO A 1 79 ? 30.395 -36.236 -22.900 1.00 45.22 79 PRO A C 1
ATOM 602 O O . PRO A 1 79 ? 30.733 -35.342 -23.665 1.00 45.22 79 PRO A O 1
ATOM 605 N N . VAL A 1 80 ? 31.387 -37.017 -22.431 1.00 27.09 80 VAL A N 1
ATOM 606 C CA . VAL A 1 80 ? 31.672 -38.443 -22.753 1.00 27.09 80 VAL A CA 1
ATOM 607 C C . VAL A 1 80 ? 32.964 -38.905 -22.024 1.00 27.09 80 VAL A C 1
ATOM 609 O O . VAL A 1 80 ? 33.982 -38.268 -22.246 1.00 27.09 80 VAL A O 1
ATOM 612 N N . GLN A 1 81 ? 32.917 -40.045 -21.290 1.00 28.83 81 GLN A N 1
ATOM 613 C CA . GLN A 1 81 ? 34.013 -41.004 -20.908 1.00 28.83 81 GLN A CA 1
ATOM 614 C C . GLN A 1 81 ? 35.280 -40.448 -20.186 1.00 28.83 81 GLN A C 1
ATOM 616 O O . GLN A 1 81 ? 35.683 -39.325 -20.424 1.00 28.83 81 GLN A O 1
ATOM 621 N N . GLN A 1 82 ? 36.059 -41.126 -19.327 1.00 31.33 82 GLN A N 1
ATOM 622 C CA . GLN A 1 82 ? 36.065 -42.365 -18.502 1.00 31.33 82 GLN A CA 1
ATOM 623 C C . GLN A 1 82 ? 37.140 -42.102 -17.381 1.00 31.33 82 GLN A C 1
ATOM 625 O O . GLN A 1 82 ? 37.783 -41.058 -17.423 1.00 31.33 82 GLN A O 1
ATOM 630 N N . GLU A 1 83 ? 37.425 -42.880 -16.325 1.00 27.97 83 GLU A N 1
ATOM 631 C CA . GLU A 1 83 ? 37.247 -44.304 -15.987 1.00 27.97 83 GLU A CA 1
ATOM 632 C C . GLU A 1 83 ? 37.146 -44.495 -14.437 1.00 27.97 83 GLU A C 1
ATOM 634 O O . GLU A 1 83 ? 37.216 -43.539 -13.669 1.00 27.97 83 GLU A O 1
ATOM 639 N N . TRP A 1 84 ? 37.000 -45.742 -13.975 1.00 23.31 84 TRP A N 1
ATOM 640 C CA . TRP A 1 84 ? 37.127 -46.259 -12.592 1.00 23.31 84 TRP A CA 1
ATOM 641 C C . TRP A 1 84 ? 38.476 -45.899 -11.898 1.00 23.31 84 TRP A C 1
ATOM 643 O O . TRP A 1 84 ? 39.484 -45.756 -12.579 1.00 23.31 84 TRP A O 1
ATOM 653 N N . GLN A 1 85 ? 38.610 -45.796 -10.562 1.00 28.52 85 GLN A N 1
ATOM 654 C CA . GLN A 1 85 ? 38.317 -46.824 -9.537 1.00 28.52 85 GLN A CA 1
ATOM 655 C C . GLN A 1 85 ? 37.984 -46.275 -8.120 1.00 28.52 85 GLN A C 1
ATOM 657 O O . GLN A 1 85 ? 38.085 -45.086 -7.840 1.00 28.52 85 GLN A O 1
ATOM 662 N N . ARG A 1 86 ? 37.559 -47.196 -7.239 1.00 28.83 86 ARG A N 1
ATOM 663 C CA . ARG A 1 86 ? 37.053 -47.043 -5.858 1.00 28.83 86 ARG A CA 1
ATOM 664 C C . ARG A 1 86 ? 38.041 -47.672 -4.867 1.00 28.83 86 ARG A C 1
ATOM 666 O O . ARG A 1 86 ? 38.439 -48.795 -5.142 1.00 28.83 86 ARG A O 1
ATOM 673 N N . GLU A 1 87 ? 38.257 -47.070 -3.691 1.00 30.58 87 GLU A N 1
ATOM 674 C CA . GLU A 1 87 ? 38.485 -47.805 -2.425 1.00 30.58 87 GLU A CA 1
ATOM 675 C C . GLU A 1 87 ? 38.205 -46.939 -1.173 1.00 30.58 87 GLU A C 1
ATOM 677 O O . GLU A 1 87 ? 37.985 -45.732 -1.287 1.00 30.58 87 GLU A O 1
ATOM 682 N N . ASP A 1 88 ? 38.083 -47.586 -0.008 1.00 31.09 88 ASP A N 1
ATOM 683 C CA . ASP A 1 88 ? 37.337 -47.109 1.171 1.00 31.09 88 ASP A CA 1
ATOM 684 C C . ASP A 1 88 ? 38.142 -46.348 2.264 1.00 31.09 88 ASP A C 1
ATOM 686 O O . ASP A 1 88 ? 39.357 -46.453 2.374 1.00 31.09 88 ASP A O 1
ATOM 690 N N . GLN A 1 89 ? 37.376 -45.601 3.080 1.00 29.64 89 GLN A N 1
ATOM 691 C CA . GLN A 1 89 ? 37.503 -45.171 4.502 1.00 29.64 89 GLN A CA 1
ATOM 692 C C . GLN A 1 89 ? 38.629 -45.724 5.433 1.00 29.64 89 GLN A C 1
ATOM 694 O O . GLN A 1 89 ? 39.124 -46.823 5.194 1.00 29.64 89 GLN A O 1
ATOM 699 N N . PRO A 1 90 ? 38.853 -45.144 6.652 1.00 40.78 90 PRO A N 1
ATOM 700 C CA . PRO A 1 90 ? 38.530 -43.792 7.172 1.00 40.78 90 PRO A CA 1
ATOM 701 C C . PRO A 1 90 ? 39.638 -43.121 8.054 1.00 40.78 90 PRO A C 1
ATOM 703 O O . PRO A 1 90 ? 40.632 -43.736 8.410 1.00 40.78 90 PRO A O 1
ATOM 706 N N . ALA A 1 91 ? 39.380 -41.865 8.461 1.00 30.30 91 ALA A N 1
ATOM 707 C CA . ALA A 1 91 ? 39.778 -41.164 9.708 1.00 30.30 91 ALA A CA 1
ATOM 708 C C . ALA A 1 91 ? 41.177 -41.368 10.359 1.00 30.30 91 ALA A C 1
ATOM 710 O O . ALA A 1 91 ? 41.458 -42.415 10.926 1.00 30.30 91 ALA A O 1
ATOM 711 N N . GLU A 1 92 ? 41.952 -40.279 10.504 1.00 33.62 92 GLU A N 1
ATOM 712 C CA . GLU A 1 92 ? 42.089 -39.514 11.770 1.00 33.62 92 GLU A CA 1
ATOM 713 C C . GLU A 1 92 ? 42.954 -38.235 11.587 1.00 33.62 92 GLU A C 1
ATOM 715 O O . GLU A 1 92 ? 43.673 -38.071 10.605 1.00 33.62 92 GLU A O 1
ATOM 720 N N . THR A 1 93 ? 42.839 -37.294 12.530 1.00 28.55 93 THR A N 1
ATOM 721 C CA . THR A 1 93 ? 43.681 -36.074 12.687 1.00 28.55 93 THR A CA 1
ATOM 722 C C . THR A 1 93 ? 44.716 -36.336 13.822 1.00 28.55 93 THR A C 1
ATOM 724 O O . THR A 1 93 ? 44.569 -37.400 14.425 1.00 28.55 93 THR A O 1
ATOM 727 N N . PRO A 1 94 ? 45.692 -35.466 14.234 1.00 45.31 94 PRO A N 1
ATOM 728 C CA . PRO A 1 94 ? 45.832 -34.015 13.969 1.00 45.31 94 PRO A CA 1
ATOM 729 C C . PRO A 1 94 ? 47.286 -33.394 13.960 1.00 45.31 94 PRO A C 1
ATOM 731 O O . PRO A 1 94 ? 48.283 -34.070 14.179 1.00 45.31 94 PRO A O 1
ATOM 734 N N . VAL A 1 95 ? 47.362 -32.048 13.847 1.00 28.81 95 VAL A N 1
ATOM 735 C CA . VAL A 1 95 ? 48.419 -31.099 14.343 1.00 28.81 95 VAL A CA 1
ATOM 736 C C . VAL A 1 95 ? 49.746 -30.844 13.554 1.00 28.81 95 VAL A C 1
ATOM 738 O O . VAL A 1 95 ? 50.421 -31.752 13.093 1.00 28.81 95 VAL A O 1
ATOM 741 N N . VAL A 1 96 ? 50.129 -29.546 13.575 1.00 31.27 96 VAL A N 1
ATOM 742 C CA . VAL A 1 96 ? 51.404 -28.797 13.322 1.00 31.27 96 VAL A CA 1
ATOM 743 C C . VAL A 1 96 ? 51.942 -28.439 11.914 1.00 31.27 96 VAL A C 1
ATOM 745 O O . VAL A 1 96 ? 52.112 -29.252 11.019 1.00 31.27 96 VAL A O 1
ATOM 748 N N . THR A 1 97 ? 52.268 -27.140 11.831 1.00 25.67 97 THR A N 1
ATOM 749 C CA . THR A 1 97 ? 52.926 -26.263 10.828 1.00 25.67 97 THR A CA 1
ATOM 750 C C . THR A 1 97 ? 54.467 -26.189 11.025 1.00 25.67 97 THR A C 1
ATOM 752 O O . THR A 1 97 ? 54.919 -26.825 11.980 1.00 25.67 97 THR A O 1
ATOM 755 N N . PRO A 1 98 ? 55.277 -25.295 10.376 1.00 49.62 98 PRO A N 1
ATOM 756 C CA . PRO A 1 98 ? 55.178 -24.474 9.130 1.00 49.62 98 PRO A CA 1
ATOM 757 C C . PRO A 1 98 ? 56.450 -24.617 8.206 1.00 49.62 98 PRO A C 1
ATOM 759 O O . PRO A 1 98 ? 57.171 -25.596 8.368 1.00 49.62 98 PRO A O 1
ATOM 762 N N . VAL A 1 99 ? 56.767 -23.593 7.366 1.00 32.53 99 VAL A N 1
ATOM 763 C CA . VAL A 1 99 ? 58.076 -23.253 6.700 1.00 32.53 99 VAL A CA 1
ATOM 764 C C . VAL A 1 99 ? 58.343 -23.940 5.337 1.00 32.53 99 VAL A C 1
ATOM 766 O O . VAL A 1 99 ? 58.107 -25.139 5.238 1.00 32.53 99 VAL A O 1
ATOM 769 N N . ASP A 1 100 ? 58.902 -23.332 4.267 1.00 32.56 100 ASP A N 1
ATOM 770 C CA . ASP A 1 100 ? 58.959 -21.953 3.683 1.00 32.56 100 ASP A CA 1
ATOM 771 C C . ASP A 1 100 ? 59.587 -22.046 2.248 1.00 32.56 100 ASP A C 1
ATOM 773 O O . ASP A 1 100 ? 59.990 -23.138 1.852 1.00 32.56 100 ASP A O 1
ATOM 777 N N . GLU A 1 101 ? 59.708 -20.910 1.527 1.00 36.47 101 GLU A N 1
ATOM 778 C CA . GLU A 1 101 ? 60.615 -20.624 0.368 1.00 36.47 101 GLU A CA 1
ATOM 779 C C . GLU A 1 101 ? 60.335 -21.341 -0.992 1.00 36.47 101 GLU A C 1
ATOM 781 O O . GLU A 1 101 ? 60.228 -22.559 -1.084 1.00 36.47 101 GLU A O 1
ATOM 786 N N . GLU A 1 102 ? 59.958 -20.604 -2.056 1.00 33.22 102 GLU A N 1
ATOM 787 C CA . GLU A 1 102 ? 60.804 -19.948 -3.103 1.00 33.22 102 GLU A CA 1
ATOM 788 C C . GLU A 1 102 ? 61.530 -20.931 -4.064 1.00 33.22 102 GLU A C 1
ATOM 790 O O . GLU A 1 102 ? 62.051 -21.949 -3.637 1.00 33.22 102 GLU A O 1
ATOM 795 N N . GLU A 1 103 ? 61.730 -20.734 -5.374 1.00 35.41 103 GLU A N 1
ATOM 796 C CA . GLU A 1 103 ? 61.172 -19.912 -6.467 1.00 35.41 103 GLU A CA 1
ATOM 797 C C . GLU A 1 103 ? 61.710 -20.563 -7.807 1.00 35.41 103 GLU A C 1
ATOM 799 O O . GLU A 1 103 ? 61.699 -21.794 -7.853 1.00 35.41 103 GLU A O 1
ATOM 804 N N . PRO A 1 104 ? 62.100 -19.916 -8.939 1.00 51.50 104 PRO A N 1
ATOM 805 C CA . PRO A 1 104 ? 61.533 -20.224 -10.266 1.00 51.50 104 PRO A CA 1
ATOM 806 C C . PRO A 1 104 ? 62.521 -20.875 -11.281 1.00 51.50 104 PRO A C 1
ATOM 808 O O . PRO A 1 104 ? 63.481 -21.528 -10.887 1.00 51.50 104 PRO A O 1
ATOM 811 N N . ILE A 1 105 ? 62.289 -20.622 -12.594 1.00 30.81 105 ILE A N 1
ATOM 812 C CA . ILE A 1 105 ? 63.119 -20.807 -13.827 1.00 30.81 105 ILE A CA 1
ATOM 813 C C . ILE A 1 105 ? 62.498 -21.820 -14.829 1.00 30.81 105 ILE A C 1
ATOM 815 O O . ILE A 1 105 ? 62.021 -22.864 -14.409 1.00 30.81 105 ILE A O 1
ATOM 819 N N . ALA A 1 106 ? 62.547 -21.687 -16.169 1.00 28.78 106 ALA A N 1
ATOM 820 C CA . ALA A 1 106 ? 62.435 -20.557 -17.117 1.00 28.78 106 ALA A CA 1
ATOM 821 C C . ALA A 1 106 ? 62.426 -21.104 -18.579 1.00 28.78 106 ALA A C 1
ATOM 823 O O . ALA A 1 106 ? 63.100 -22.087 -18.854 1.00 28.78 106 ALA A O 1
ATOM 824 N N . ILE A 1 107 ? 61.755 -20.400 -19.509 1.00 30.84 107 ILE A N 1
ATOM 825 C CA . ILE A 1 107 ? 62.069 -20.237 -20.960 1.00 30.84 107 ILE A CA 1
ATOM 826 C C . ILE A 1 107 ? 62.345 -21.490 -21.840 1.00 30.84 107 ILE A C 1
ATOM 828 O O . ILE A 1 107 ? 63.403 -22.098 -21.732 1.00 30.84 107 ILE A O 1
ATOM 832 N N . ALA A 1 108 ? 61.521 -21.695 -22.889 1.00 29.98 108 ALA A N 1
ATOM 833 C CA . ALA A 1 108 ? 61.997 -21.977 -24.266 1.00 29.98 108 ALA A CA 1
ATOM 834 C C . ALA A 1 108 ? 60.886 -21.895 -25.349 1.00 29.98 108 ALA A C 1
ATOM 836 O O . ALA A 1 108 ? 60.089 -22.810 -25.530 1.00 29.98 108 ALA A O 1
ATOM 837 N N . THR A 1 109 ? 60.905 -20.822 -26.140 1.00 30.81 109 THR A N 1
ATOM 838 C CA . THR A 1 109 ? 60.421 -20.754 -27.542 1.00 30.81 109 THR A CA 1
ATOM 839 C C . THR A 1 109 ? 61.646 -20.757 -28.483 1.00 30.81 109 THR A C 1
ATOM 841 O O . THR A 1 109 ? 62.756 -20.626 -27.961 1.00 30.81 109 THR A O 1
ATOM 844 N N . PRO A 1 110 ? 61.540 -20.698 -29.831 1.00 42.72 110 PRO A N 1
ATOM 845 C CA . PRO A 1 110 ? 60.480 -21.107 -30.773 1.00 42.72 110 PRO A CA 1
ATOM 846 C C . PRO A 1 110 ? 61.007 -22.072 -31.875 1.00 42.72 110 PRO A C 1
ATOM 848 O O . PRO A 1 110 ? 62.214 -22.174 -32.076 1.00 42.72 110 PRO A O 1
ATOM 851 N N . ILE A 1 111 ? 60.129 -22.666 -32.700 1.00 36.94 111 ILE A N 1
ATOM 852 C CA . ILE A 1 111 ? 60.482 -23.072 -34.082 1.00 36.94 111 ILE A CA 1
ATOM 853 C C . ILE A 1 111 ? 59.362 -22.652 -35.047 1.00 36.94 111 ILE A C 1
ATOM 855 O O . ILE A 1 111 ? 58.179 -22.762 -34.734 1.00 36.94 111 ILE A O 1
ATOM 859 N N . VAL A 1 112 ? 59.777 -22.132 -36.201 1.00 33.28 112 VAL A N 1
ATOM 860 C CA . VAL A 1 112 ? 58.965 -21.639 -37.322 1.00 33.28 112 VAL A CA 1
ATOM 861 C C . VAL A 1 112 ? 58.858 -22.730 -38.386 1.00 33.28 112 VAL A C 1
ATOM 863 O O . VAL A 1 112 ? 59.897 -23.272 -38.749 1.00 33.28 112 VAL A O 1
ATOM 866 N N . GLU A 1 113 ? 57.679 -22.958 -38.975 1.00 33.88 113 GLU A N 1
ATOM 867 C CA . GLU A 1 113 ? 57.609 -23.214 -40.424 1.00 33.88 113 GLU A CA 1
ATOM 868 C C . GLU A 1 113 ? 56.244 -22.866 -41.040 1.00 33.88 113 GLU A C 1
ATOM 870 O O . GLU A 1 113 ? 55.198 -22.942 -40.397 1.00 33.88 113 GLU A O 1
ATOM 875 N N . GLU A 1 114 ? 56.285 -22.429 -42.297 1.00 35.28 114 GLU A N 1
ATOM 876 C CA . GLU A 1 114 ? 55.207 -21.770 -43.036 1.00 35.28 114 GLU A CA 1
ATOM 877 C C . GLU A 1 114 ? 54.986 -22.509 -44.363 1.00 35.28 114 GLU A C 1
ATOM 879 O O . GLU A 1 114 ? 55.877 -22.506 -45.211 1.00 35.28 114 GLU A O 1
ATOM 884 N N . VAL A 1 115 ? 53.802 -23.098 -44.598 1.00 34.34 115 VAL A N 1
ATOM 885 C CA . VAL A 1 115 ? 53.412 -23.539 -45.954 1.00 34.34 115 VAL A CA 1
ATOM 886 C C . VAL A 1 115 ? 51.936 -23.254 -46.267 1.00 34.34 115 VAL A C 1
ATOM 888 O O . VAL A 1 115 ? 51.011 -23.817 -45.689 1.00 34.34 115 VAL A O 1
ATOM 891 N N . ARG A 1 116 ? 51.765 -22.388 -47.270 1.00 31.27 116 ARG A N 1
ATOM 892 C CA . ARG A 1 116 ? 50.565 -22.039 -48.053 1.00 31.27 116 ARG A CA 1
ATOM 893 C C . ARG A 1 116 ? 49.578 -23.204 -48.341 1.00 31.27 116 ARG A C 1
ATOM 895 O O . ARG A 1 116 ? 50.015 -24.256 -48.806 1.00 31.27 116 ARG A O 1
ATOM 902 N N . PRO A 1 117 ? 48.246 -22.977 -48.272 1.00 35.56 117 PRO A N 1
ATOM 903 C CA . PRO A 1 117 ? 47.229 -23.917 -48.758 1.00 35.56 117 PRO A CA 1
ATOM 904 C C . PRO A 1 117 ? 46.962 -23.796 -50.274 1.00 35.56 117 PRO A C 1
ATOM 906 O O . PRO A 1 117 ? 47.147 -22.736 -50.871 1.00 35.56 117 PRO A O 1
ATOM 909 N N . THR A 1 118 ? 46.462 -24.873 -50.893 1.00 29.67 118 THR A N 1
ATOM 910 C CA . THR A 1 118 ? 45.939 -24.874 -52.276 1.00 29.67 118 THR A CA 1
ATOM 911 C C . THR A 1 118 ? 44.454 -25.230 -52.277 1.00 29.67 118 THR A C 1
ATOM 913 O O . THR A 1 118 ? 44.065 -26.301 -51.817 1.00 29.67 118 THR A O 1
ATOM 916 N N . THR A 1 119 ? 43.623 -24.334 -52.806 1.00 31.36 119 THR A N 1
ATOM 917 C CA . THR A 1 119 ? 42.162 -24.477 -52.862 1.00 31.36 119 THR A CA 1
ATOM 918 C C . THR A 1 119 ? 41.730 -25.521 -53.893 1.00 31.36 119 THR A C 1
ATOM 920 O O . THR A 1 119 ? 42.191 -25.491 -55.031 1.00 31.36 119 THR A O 1
ATOM 923 N N . THR A 1 120 ? 40.779 -26.391 -53.538 1.00 26.70 120 THR A N 1
ATOM 924 C CA . THR A 1 120 ? 40.040 -27.226 -54.501 1.00 26.70 120 THR A CA 1
ATOM 925 C C . THR A 1 120 ? 38.541 -27.068 -54.257 1.00 26.70 120 THR A C 1
ATOM 927 O O . THR A 1 120 ? 38.025 -27.532 -53.245 1.00 26.70 120 THR A O 1
ATOM 930 N N . HIS A 1 121 ? 37.834 -26.419 -55.185 1.00 32.69 121 HIS A N 1
ATOM 931 C CA . HIS A 1 121 ? 36.369 -26.435 -55.213 1.00 32.69 121 HIS A CA 1
ATOM 932 C C . HIS A 1 121 ? 35.862 -27.732 -55.855 1.00 32.69 121 HIS A C 1
ATOM 934 O O . HIS A 1 121 ? 36.432 -28.217 -56.831 1.00 32.69 121 HIS A O 1
ATOM 940 N N . SER A 1 122 ? 34.734 -28.241 -55.366 1.00 30.19 122 SER A N 1
ATOM 941 C CA . SER A 1 122 ? 33.889 -29.199 -56.086 1.00 30.19 122 SER A CA 1
ATOM 942 C C . SER A 1 122 ? 32.446 -28.706 -56.130 1.00 30.19 122 SER A C 1
ATOM 944 O O . SER A 1 122 ? 32.028 -27.880 -55.320 1.00 30.19 122 SER A O 1
ATOM 946 N N . ARG A 1 123 ? 31.719 -29.172 -57.146 1.00 27.30 123 ARG A N 1
ATOM 947 C CA . ARG A 1 123 ? 30.423 -28.666 -57.604 1.00 27.30 123 ARG A CA 1
ATOM 948 C C . ARG A 1 123 ? 29.504 -29.856 -57.875 1.00 27.30 123 ARG A C 1
ATOM 950 O O . ARG A 1 123 ? 29.887 -30.721 -58.651 1.00 27.30 123 ARG A O 1
ATOM 957 N N . HIS A 1 124 ? 28.289 -29.823 -57.337 1.00 34.34 124 HIS A N 1
ATOM 958 C CA . HIS A 1 124 ? 27.123 -30.532 -57.878 1.00 34.34 124 HIS A CA 1
ATOM 959 C C . HIS A 1 124 ? 26.103 -29.446 -58.265 1.00 34.34 124 HIS A C 1
ATOM 961 O O . HIS A 1 124 ? 25.953 -28.465 -57.546 1.00 34.34 124 HIS A O 1
ATOM 967 N N . GLU A 1 125 ? 25.603 -29.370 -59.498 1.00 30.91 125 GLU A N 1
ATOM 968 C CA . GLU A 1 125 ? 24.693 -30.302 -60.188 1.00 30.91 125 GLU A CA 1
ATOM 969 C C . GLU A 1 125 ? 23.264 -30.282 -59.639 1.00 30.91 125 GLU A C 1
ATOM 971 O O . GLU A 1 125 ? 22.975 -30.875 -58.607 1.00 30.91 125 GLU A O 1
ATOM 976 N N . GLN A 1 126 ? 22.354 -29.721 -60.439 1.00 30.73 126 GLN A N 1
ATOM 977 C CA . GLN A 1 126 ? 21.065 -30.354 -60.708 1.00 30.73 126 GLN A CA 1
ATOM 978 C C . GLN A 1 126 ? 20.529 -29.901 -62.075 1.00 30.73 126 GLN A C 1
ATOM 980 O O . GLN A 1 126 ? 20.657 -28.738 -62.457 1.00 30.73 126 GLN A O 1
ATOM 985 N N . GLN A 1 127 ? 19.975 -30.849 -62.831 1.00 34.62 127 GLN A N 1
ATOM 986 C CA . GLN A 1 127 ? 19.320 -30.630 -64.122 1.00 34.62 127 GLN A CA 1
ATOM 987 C C . GLN A 1 127 ? 17.799 -30.696 -63.966 1.00 34.62 127 GLN A C 1
ATOM 989 O O . GLN A 1 127 ? 17.292 -31.518 -63.206 1.00 34.62 127 GLN A O 1
ATOM 994 N N . THR A 1 128 ? 17.084 -29.965 -64.821 1.00 27.62 128 THR A N 1
ATOM 995 C CA . THR A 1 128 ? 15.694 -30.285 -65.184 1.00 27.62 128 THR A CA 1
ATOM 996 C C . THR A 1 128 ? 15.470 -29.976 -66.663 1.00 27.62 128 THR A C 1
ATOM 998 O O . THR A 1 128 ? 15.728 -28.862 -67.109 1.00 27.62 128 THR A O 1
ATOM 1001 N N . GLY A 1 129 ? 14.998 -30.965 -67.425 1.00 25.02 129 GLY A N 1
ATOM 1002 C CA . GLY A 1 129 ? 14.331 -30.773 -68.723 1.00 25.02 129 GLY A CA 1
ATOM 1003 C C . GLY A 1 129 ? 12.823 -31.042 -68.571 1.00 25.02 129 GLY A C 1
ATOM 1004 O O . GLY A 1 129 ? 12.369 -31.245 -67.450 1.00 25.02 129 GLY A O 1
ATOM 1005 N N . ASN A 1 130 ? 11.981 -31.131 -69.605 1.00 30.33 130 ASN A N 1
ATOM 1006 C CA . ASN A 1 130 ? 12.085 -30.892 -71.057 1.00 30.33 130 ASN A CA 1
ATOM 1007 C C . ASN A 1 130 ? 10.626 -30.840 -71.623 1.00 30.33 130 ASN A C 1
ATOM 1009 O O . ASN A 1 130 ? 9.696 -31.038 -70.845 1.00 30.33 130 ASN A O 1
ATOM 1013 N N . GLN A 1 131 ? 10.440 -30.741 -72.955 1.00 31.39 131 GLN A N 1
ATOM 1014 C CA . GLN A 1 131 ? 9.167 -30.774 -73.733 1.00 31.39 131 GLN A CA 1
ATOM 1015 C C . GLN A 1 131 ? 8.424 -29.415 -73.807 1.00 31.39 131 GLN A C 1
ATOM 1017 O O . GLN A 1 131 ? 8.413 -28.686 -72.825 1.00 31.39 131 GLN A O 1
ATOM 1022 N N . GLN A 1 132 ? 7.767 -28.979 -74.899 1.00 31.70 132 GLN A N 1
ATOM 1023 C CA . GLN A 1 132 ? 7.618 -29.428 -76.312 1.00 31.70 132 GLN A CA 1
ATOM 1024 C C . GLN A 1 132 ? 7.070 -28.215 -77.155 1.00 31.70 132 GLN A C 1
ATOM 1026 O O . GLN A 1 132 ? 6.934 -27.135 -76.590 1.00 31.70 132 GLN A O 1
ATOM 1031 N N . GLN A 1 133 ? 6.745 -28.220 -78.466 1.00 33.12 133 GLN A N 1
ATOM 1032 C CA . GLN A 1 133 ? 6.645 -29.287 -79.482 1.00 33.12 133 GLN A CA 1
ATOM 1033 C C . GLN A 1 133 ? 7.256 -28.907 -80.869 1.00 33.12 133 GLN A C 1
ATOM 1035 O O . GLN A 1 133 ? 8.476 -28.925 -81.002 1.00 33.12 133 GLN A O 1
ATOM 1040 N N . GLN A 1 134 ? 6.443 -28.668 -81.917 1.00 34.56 134 GLN A N 1
ATOM 1041 C CA . GLN A 1 134 ? 6.782 -28.703 -83.360 1.00 34.56 134 GLN A CA 1
ATOM 1042 C C . GLN A 1 134 ? 5.836 -27.833 -84.220 1.00 34.56 134 GLN A C 1
ATOM 1044 O O . GLN A 1 134 ? 4.711 -27.590 -83.799 1.00 34.56 134 GLN A O 1
ATOM 1049 N N . THR A 1 135 ? 6.285 -27.468 -85.435 1.00 27.06 135 THR A N 1
ATOM 1050 C CA . THR A 1 135 ? 5.677 -27.753 -86.774 1.00 27.06 135 THR A CA 1
ATOM 1051 C C . THR A 1 135 ? 6.670 -27.230 -87.838 1.00 27.06 135 THR A C 1
ATOM 1053 O O . THR A 1 135 ? 7.091 -26.082 -87.738 1.00 27.06 135 THR A O 1
ATOM 1056 N N . ASP A 1 136 ? 7.308 -28.066 -88.668 1.00 30.84 136 ASP A N 1
ATOM 1057 C CA . ASP A 1 136 ? 6.850 -28.635 -89.964 1.00 30.84 136 ASP A CA 1
ATOM 1058 C C . ASP A 1 136 ? 6.886 -27.628 -91.140 1.00 30.84 136 ASP A C 1
ATOM 1060 O O . ASP A 1 136 ? 6.468 -26.490 -90.982 1.00 30.84 136 ASP A O 1
ATOM 1064 N N . THR A 1 137 ? 7.306 -27.930 -92.381 1.00 30.08 137 THR A N 1
ATOM 1065 C CA . THR A 1 137 ? 8.085 -29.040 -92.998 1.00 30.08 137 THR A CA 1
ATOM 1066 C C . THR A 1 137 ? 8.527 -28.590 -94.407 1.00 30.08 137 THR A C 1
ATOM 1068 O O . THR A 1 137 ? 7.780 -27.849 -95.044 1.00 30.08 137 THR A O 1
ATOM 1071 N N . ASN A 1 138 ? 9.663 -29.084 -94.933 1.00 29.41 138 ASN A N 1
ATOM 1072 C CA . ASN A 1 138 ? 9.738 -29.805 -96.228 1.00 29.41 138 ASN A CA 1
ATOM 1073 C C . ASN A 1 138 ? 11.185 -30.136 -96.677 1.00 29.41 138 ASN A C 1
ATOM 1075 O O . ASN A 1 138 ? 12.001 -29.238 -96.838 1.00 29.41 138 ASN A O 1
ATOM 1079 N N . HIS A 1 139 ? 11.419 -31.442 -96.893 1.00 30.06 139 HIS A N 1
ATOM 1080 C CA . HIS A 1 139 ? 12.090 -32.121 -98.027 1.00 30.06 139 HIS A CA 1
ATOM 1081 C C . HIS A 1 139 ? 13.361 -31.544 -98.700 1.00 30.06 139 HIS A C 1
ATOM 1083 O O . HIS A 1 139 ? 13.436 -30.362 -98.997 1.00 30.06 139 HIS A O 1
ATOM 1089 N N . THR A 1 140 ? 14.328 -32.337 -99.194 1.00 25.69 140 THR A N 1
ATOM 1090 C CA . THR A 1 140 ? 14.752 -33.758 -99.040 1.00 25.69 140 THR A CA 1
ATOM 1091 C C . THR A 1 140 ? 16.022 -33.928 -99.902 1.00 25.69 140 THR A C 1
ATOM 1093 O O . THR A 1 140 ? 16.139 -33.236 -100.910 1.00 25.69 140 THR A O 1
ATOM 1096 N N . GLY A 1 141 ? 16.917 -34.884 -99.610 1.00 26.14 141 GLY A N 1
ATOM 1097 C CA . GLY A 1 141 ? 17.779 -35.460 -100.664 1.00 26.14 141 GLY A CA 1
ATOM 1098 C C . GLY A 1 141 ? 19.259 -35.649 -100.324 1.00 26.14 141 GLY A C 1
ATOM 1099 O O . GLY A 1 141 ? 19.940 -34.742 -99.870 1.00 26.14 141 GLY A O 1
ATOM 1100 N N . GLU A 1 142 ? 19.735 -36.862 -100.575 1.00 27.98 142 GLU A N 1
ATOM 1101 C CA . GLU A 1 142 ? 21.006 -37.463 -100.171 1.00 27.98 142 GLU A CA 1
ATOM 1102 C C . GLU A 1 142 ? 22.326 -36.906 -100.748 1.00 27.98 142 GLU A C 1
ATOM 1104 O O . GLU A 1 142 ? 22.413 -36.306 -101.815 1.00 27.98 142 GLU A O 1
ATOM 1109 N N . GLN A 1 143 ? 23.383 -37.250 -100.004 1.00 31.80 143 GLN A N 1
ATOM 1110 C CA . GLN A 1 143 ? 24.767 -37.531 -100.408 1.00 31.80 143 GLN A CA 1
ATOM 1111 C C . GLN A 1 143 ? 25.060 -37.696 -101.924 1.00 31.80 143 GLN A C 1
ATOM 1113 O O . GLN A 1 143 ? 24.526 -38.594 -102.564 1.00 31.80 143 GLN A O 1
ATOM 1118 N N . GLN A 1 144 ? 26.105 -37.025 -102.437 1.00 29.52 144 GLN A N 1
ATOM 1119 C CA . GLN A 1 144 ? 27.448 -37.620 -102.640 1.00 29.52 144 GLN A CA 1
ATOM 1120 C C . GLN A 1 144 ? 28.463 -36.619 -103.250 1.00 29.52 144 GLN A C 1
ATOM 1122 O O . GLN A 1 144 ? 28.114 -35.619 -103.870 1.00 29.52 144 GLN A O 1
ATOM 1127 N N . LYS A 1 145 ? 29.757 -36.898 -103.039 1.00 30.38 145 LYS A N 1
ATOM 1128 C CA . LYS A 1 145 ? 30.940 -36.141 -103.514 1.00 30.38 145 LYS A CA 1
ATOM 1129 C C . LYS A 1 145 ? 31.111 -36.298 -105.042 1.00 30.38 145 LYS A C 1
ATOM 1131 O O . LYS A 1 145 ? 30.912 -37.409 -105.529 1.00 30.38 145 LYS A O 1
ATOM 1136 N N . PRO A 1 146 ? 31.624 -35.292 -105.784 1.00 35.78 146 PRO A N 1
ATOM 1137 C CA . PRO A 1 146 ? 33.003 -35.465 -106.273 1.00 35.78 146 PRO A CA 1
ATOM 1138 C C . PRO A 1 146 ? 33.866 -34.188 -106.445 1.00 35.78 146 PRO A C 1
ATOM 1140 O O . PRO A 1 146 ? 33.445 -33.203 -107.032 1.00 35.78 146 PRO A O 1
ATOM 1143 N N . LYS A 1 147 ? 35.152 -34.373 -106.100 1.00 28.33 147 LYS A N 1
ATOM 1144 C CA . LYS A 1 147 ? 36.381 -33.822 -106.723 1.00 28.33 147 LYS A CA 1
ATOM 1145 C C . LYS A 1 147 ? 36.760 -32.334 -106.593 1.00 28.33 147 LYS A C 1
ATOM 1147 O O . LYS A 1 147 ? 35.957 -31.442 -106.371 1.00 28.33 147 LYS A O 1
ATOM 1152 N N . GLU A 1 148 ? 38.080 -32.162 -106.656 1.00 43.44 148 GLU A N 1
ATOM 1153 C CA . GLU A 1 148 ? 38.856 -30.924 -106.564 1.00 43.44 148 GLU A CA 1
ATOM 1154 C C . GLU A 1 148 ? 38.785 -30.110 -107.861 1.00 43.44 148 GLU A C 1
ATOM 1156 O O . GLU A 1 148 ? 38.707 -30.696 -108.936 1.00 43.44 148 GLU A O 1
ATOM 1161 N N . ASP A 1 149 ? 39.004 -28.798 -107.756 1.00 33.41 149 ASP A N 1
ATOM 1162 C CA . ASP A 1 149 ? 40.018 -28.133 -108.581 1.00 33.41 149 ASP A CA 1
ATOM 1163 C C . ASP A 1 149 ? 40.630 -26.933 -107.828 1.00 33.41 149 ASP A C 1
ATOM 1165 O O . ASP A 1 149 ? 40.075 -26.449 -106.837 1.00 33.41 149 ASP A O 1
ATOM 1169 N N . LYS A 1 150 ? 41.845 -26.524 -108.213 1.00 40.28 150 LYS A N 1
ATOM 1170 C CA . LYS A 1 150 ? 42.724 -25.632 -107.422 1.00 40.28 150 LYS A CA 1
ATOM 1171 C C . LYS A 1 150 ? 42.682 -24.154 -107.847 1.00 40.28 150 LYS A C 1
ATOM 1173 O O . LYS A 1 150 ? 42.305 -23.821 -108.961 1.00 40.28 150 LYS A O 1
ATOM 1178 N N . GLU A 1 151 ? 43.318 -23.335 -106.990 1.00 38.09 151 GLU A N 1
ATOM 1179 C CA . GLU A 1 151 ? 44.044 -22.081 -107.312 1.00 38.09 151 GLU A CA 1
ATOM 1180 C C . GLU A 1 151 ? 43.192 -20.779 -107.383 1.00 38.09 151 GLU A C 1
ATOM 1182 O O . GLU A 1 151 ? 42.261 -20.680 -108.163 1.00 38.09 151 GLU A O 1
ATOM 1187 N N . LYS A 1 152 ? 43.436 -19.692 -106.621 1.00 33.25 152 LYS A N 1
ATOM 1188 C CA . LYS A 1 152 ? 44.692 -18.926 -106.406 1.00 33.25 152 LYS A CA 1
ATOM 1189 C C . LYS A 1 152 ? 44.690 -18.080 -105.109 1.00 33.25 152 LYS A C 1
ATOM 1191 O O . LYS A 1 152 ? 43.662 -17.844 -104.487 1.00 33.25 152 LYS A O 1
ATOM 1196 N N . LYS A 1 153 ? 45.879 -17.611 -104.696 1.00 44.03 153 LYS A N 1
ATOM 1197 C CA . LYS A 1 153 ? 46.146 -16.859 -103.445 1.00 44.03 153 LYS A CA 1
ATOM 1198 C C . LYS A 1 153 ? 45.849 -15.354 -103.551 1.00 44.03 153 LYS A C 1
ATOM 1200 O O . LYS A 1 153 ? 46.455 -14.704 -104.391 1.00 44.03 153 LYS A O 1
ATOM 1205 N N . ASN A 1 154 ? 45.154 -14.786 -102.556 1.00 50.25 154 ASN A N 1
ATOM 1206 C CA . ASN A 1 154 ? 45.229 -13.359 -102.187 1.00 50.25 154 ASN A CA 1
ATOM 1207 C C . ASN A 1 154 ? 45.552 -13.211 -100.684 1.00 50.25 154 ASN A C 1
ATOM 1209 O O . ASN A 1 154 ? 44.664 -13.087 -99.841 1.00 50.25 154 ASN A O 1
ATOM 1213 N N . LYS A 1 155 ? 46.847 -13.244 -100.331 1.00 55.75 155 LYS A N 1
ATOM 1214 C CA . LYS A 1 155 ? 47.316 -13.339 -98.930 1.00 55.75 155 LYS A CA 1
ATOM 1215 C C . LYS A 1 155 ? 46.974 -12.138 -98.030 1.00 55.75 155 LYS A C 1
ATOM 1217 O O . LYS A 1 155 ? 46.954 -12.304 -96.817 1.00 55.75 155 LYS A O 1
ATOM 1222 N N . HIS A 1 156 ? 46.688 -10.960 -98.588 1.00 55.41 156 HIS A N 1
ATOM 1223 C CA . HIS A 1 156 ? 46.393 -9.760 -97.790 1.00 55.41 156 HIS A CA 1
ATOM 1224 C C . HIS A 1 156 ? 44.931 -9.678 -97.321 1.00 55.41 156 HIS A C 1
ATOM 1226 O O . HIS A 1 156 ? 44.678 -9.198 -96.221 1.00 55.41 156 HIS A O 1
ATOM 1232 N N . ILE A 1 157 ? 43.977 -10.212 -98.095 1.00 56.16 157 ILE A N 1
ATOM 1233 C CA . ILE A 1 157 ? 42.551 -10.201 -97.721 1.00 56.16 157 ILE A CA 1
ATOM 1234 C C . ILE A 1 157 ? 42.312 -11.146 -96.536 1.00 56.16 157 ILE A C 1
ATOM 1236 O O . ILE A 1 157 ? 41.690 -10.757 -95.553 1.00 56.16 157 ILE A O 1
ATOM 1240 N N . SER A 1 158 ? 42.896 -12.351 -96.573 1.00 59.09 158 SER A N 1
ATOM 1241 C CA . SER A 1 158 ? 42.819 -13.304 -95.456 1.00 59.09 158 SER A CA 1
ATOM 1242 C C . SER A 1 158 ? 43.401 -12.746 -94.151 1.00 59.09 158 SER A C 1
ATOM 1244 O O . SER A 1 158 ? 42.905 -13.090 -93.083 1.00 59.09 158 SER A O 1
ATOM 1246 N N . LEU A 1 159 ? 44.435 -11.900 -94.233 1.00 64.06 159 LEU A N 1
ATOM 1247 C CA . LEU A 1 159 ? 45.116 -11.333 -93.067 1.00 64.06 159 LEU A CA 1
ATOM 1248 C C . LEU A 1 159 ? 44.307 -10.181 -92.444 1.00 64.06 159 LEU A C 1
ATOM 1250 O O . LEU A 1 159 ? 44.155 -10.128 -91.224 1.00 64.06 159 LEU A O 1
ATOM 1254 N N . LEU A 1 160 ? 43.710 -9.317 -93.272 1.00 61.78 160 LEU A N 1
ATOM 1255 C CA . LEU A 1 160 ? 42.792 -8.265 -92.815 1.00 61.78 160 LEU A CA 1
ATOM 1256 C C . LEU A 1 160 ? 41.509 -8.842 -92.199 1.00 61.78 160 LEU A C 1
ATOM 1258 O O . LEU A 1 160 ? 41.069 -8.363 -91.157 1.00 61.78 160 LEU A O 1
ATOM 1262 N N . VAL A 1 161 ? 40.946 -9.903 -92.788 1.00 69.81 161 VAL A N 1
ATOM 1263 C CA . VAL A 1 161 ? 39.777 -10.599 -92.226 1.00 69.81 161 VAL A CA 1
ATOM 1264 C C . VAL A 1 161 ? 40.123 -11.265 -90.891 1.00 69.81 161 VAL A C 1
ATOM 1266 O O . VAL A 1 161 ? 39.365 -11.111 -89.936 1.00 69.81 161 VAL A O 1
ATOM 1269 N N . SER A 1 162 ? 41.287 -11.921 -90.764 1.00 73.88 162 SER A N 1
ATOM 1270 C CA . SER A 1 162 ? 41.716 -12.460 -89.464 1.00 73.88 162 SER A CA 1
ATOM 1271 C C . SER A 1 162 ? 41.931 -11.368 -88.413 1.00 73.88 162 SER A C 1
ATOM 1273 O O . SER A 1 162 ? 41.528 -11.553 -87.272 1.00 73.88 162 SER A O 1
ATOM 1275 N N . LEU A 1 163 ? 42.489 -10.209 -88.787 1.00 77.00 163 LEU A N 1
ATOM 1276 C CA . LEU A 1 163 ? 42.687 -9.086 -87.866 1.00 77.00 163 LEU A CA 1
ATOM 1277 C C . LEU A 1 163 ? 41.346 -8.523 -87.367 1.00 77.00 163 LEU A C 1
ATOM 1279 O O . LEU A 1 163 ? 41.185 -8.303 -86.169 1.00 77.00 163 LEU A O 1
ATOM 1283 N N . ALA A 1 164 ? 40.378 -8.331 -88.269 1.00 75.19 164 ALA A N 1
ATOM 1284 C CA . ALA A 1 164 ? 39.044 -7.846 -87.922 1.00 75.19 164 ALA A CA 1
ATOM 1285 C C . ALA A 1 164 ? 38.305 -8.813 -86.981 1.00 75.19 164 ALA A C 1
ATOM 1287 O O . ALA A 1 164 ? 37.740 -8.376 -85.980 1.00 75.19 164 ALA A O 1
ATOM 1288 N N . ILE A 1 165 ? 38.366 -10.122 -87.254 1.00 77.56 165 ILE A N 1
ATOM 1289 C CA . ILE A 1 165 ? 37.790 -11.150 -86.375 1.00 77.56 165 ILE A CA 1
ATOM 1290 C C . ILE A 1 165 ? 38.466 -11.115 -85.000 1.00 77.56 165 ILE A C 1
ATOM 1292 O O . ILE A 1 165 ? 37.758 -11.089 -83.998 1.00 77.56 165 ILE A O 1
ATOM 1296 N N . THR A 1 166 ? 39.800 -11.025 -84.934 1.00 76.69 166 THR A N 1
ATOM 1297 C CA . THR A 1 166 ? 40.526 -10.920 -83.658 1.00 76.69 166 THR A CA 1
ATOM 1298 C C . THR A 1 166 ? 40.078 -9.699 -82.855 1.00 76.69 166 THR A C 1
ATOM 1300 O O . THR A 1 166 ? 39.739 -9.845 -81.684 1.00 76.69 166 THR A O 1
ATOM 1303 N N . VAL A 1 167 ? 39.988 -8.514 -83.471 1.00 79.38 167 VAL A N 1
ATOM 1304 C CA . VAL A 1 167 ? 39.527 -7.287 -82.791 1.00 79.38 167 VAL A CA 1
ATOM 1305 C C . VAL A 1 167 ? 38.090 -7.429 -82.281 1.00 79.38 167 VAL A C 1
ATOM 1307 O O . VAL A 1 167 ? 37.822 -7.046 -81.145 1.00 79.38 167 VAL A O 1
ATOM 1310 N N . ILE A 1 168 ? 37.186 -8.031 -83.061 1.00 76.31 168 ILE A N 1
ATOM 1311 C CA . ILE A 1 168 ? 35.807 -8.305 -82.625 1.00 76.31 168 ILE A CA 1
ATOM 1312 C C . ILE A 1 168 ? 35.799 -9.297 -81.455 1.00 76.31 168 ILE A C 1
ATOM 1314 O O . ILE A 1 168 ? 35.127 -9.043 -80.461 1.00 76.31 168 ILE A O 1
ATOM 1318 N N . THR A 1 169 ? 36.581 -10.381 -81.506 1.00 67.00 169 THR A N 1
ATOM 1319 C CA . THR A 1 169 ? 36.683 -11.316 -80.372 1.00 67.00 169 THR A CA 1
ATOM 1320 C C . THR A 1 169 ? 37.302 -10.669 -79.137 1.00 67.00 169 THR A C 1
ATOM 1322 O O . THR A 1 169 ? 36.836 -10.936 -78.038 1.00 67.00 169 THR A O 1
ATOM 1325 N N . CYS A 1 170 ? 38.274 -9.763 -79.281 1.00 65.69 170 CYS A N 1
ATOM 1326 C CA . CYS A 1 170 ? 38.799 -8.985 -78.161 1.00 65.69 170 CYS A CA 1
ATOM 1327 C C . CYS A 1 170 ? 37.741 -8.034 -77.589 1.00 65.69 170 CYS A C 1
ATOM 1329 O O . CYS A 1 170 ? 37.629 -7.948 -76.375 1.00 65.69 170 CYS A O 1
ATOM 1331 N N . PHE A 1 171 ? 36.928 -7.376 -78.422 1.00 66.00 171 PHE A N 1
ATOM 1332 C CA . PHE A 1 171 ? 35.806 -6.551 -77.958 1.00 66.00 171 PHE A CA 1
ATOM 1333 C C . PHE A 1 171 ? 34.732 -7.373 -77.239 1.00 66.00 171 PHE A C 1
ATOM 1335 O O . PHE A 1 171 ? 34.244 -6.949 -76.200 1.00 66.00 171 PHE A O 1
ATOM 1342 N N . VAL A 1 172 ? 34.395 -8.559 -77.749 1.00 68.06 172 VAL A N 1
ATOM 1343 C CA . VAL A 1 172 ? 33.418 -9.469 -77.130 1.00 68.06 172 VAL A CA 1
ATOM 1344 C C . VAL A 1 172 ? 33.961 -10.066 -75.826 1.00 68.06 172 VAL A C 1
ATOM 1346 O O . VAL A 1 172 ? 33.228 -10.145 -74.848 1.00 68.06 172 VAL A O 1
ATOM 1349 N N . LEU A 1 173 ? 35.247 -10.424 -75.761 1.00 64.94 173 LEU A N 1
ATOM 1350 C CA . LEU A 1 173 ? 35.893 -10.879 -74.526 1.00 64.94 173 LEU A CA 1
ATOM 1351 C C . LEU A 1 173 ? 36.044 -9.746 -73.502 1.00 64.94 173 LEU A C 1
ATOM 1353 O O . LEU A 1 173 ? 35.839 -9.987 -72.319 1.00 64.94 173 LEU A O 1
ATOM 1357 N N . LEU A 1 174 ? 36.344 -8.516 -73.934 1.00 66.94 174 LEU A N 1
ATOM 1358 C CA . LEU A 1 174 ? 36.323 -7.331 -73.070 1.00 66.94 174 LEU A CA 1
ATOM 1359 C C . LEU A 1 174 ? 34.908 -7.034 -72.567 1.00 66.94 174 LEU A C 1
ATOM 1361 O O . LEU A 1 174 ? 34.755 -6.712 -71.394 1.00 66.94 174 LEU A O 1
ATOM 1365 N N . TYR A 1 175 ? 33.888 -7.199 -73.413 1.00 65.75 175 TYR A N 1
ATOM 1366 C CA . TYR A 1 175 ? 32.486 -7.058 -73.031 1.00 65.75 175 TYR A CA 1
ATOM 1367 C C . TYR A 1 175 ? 32.086 -8.113 -71.995 1.00 65.75 175 TYR A C 1
ATOM 1369 O O . TYR A 1 175 ? 31.653 -7.736 -70.918 1.00 65.75 175 TYR A O 1
ATOM 1377 N N . PHE A 1 176 ? 32.331 -9.408 -72.230 1.00 59.00 176 PHE A N 1
ATOM 1378 C CA . PHE A 1 176 ? 32.051 -10.458 -71.236 1.00 59.00 176 PHE A CA 1
ATOM 1379 C C . PHE A 1 176 ? 32.900 -10.337 -69.957 1.00 59.00 176 PHE A C 1
ATOM 1381 O O . PHE A 1 176 ? 32.443 -10.713 -68.882 1.00 59.00 176 PHE A O 1
ATOM 1388 N N . TYR A 1 177 ? 34.115 -9.790 -70.037 1.00 59.34 177 TYR A N 1
ATOM 1389 C CA . TYR A 1 177 ? 34.945 -9.491 -68.865 1.00 59.34 177 TYR A CA 1
ATOM 1390 C C . TYR A 1 177 ? 34.414 -8.289 -68.061 1.00 59.34 177 TYR A C 1
ATOM 1392 O O . TYR A 1 177 ? 34.463 -8.306 -66.832 1.00 59.34 177 TYR A O 1
ATOM 1400 N N . GLN A 1 178 ? 33.878 -7.263 -68.731 1.00 60.41 178 GLN A N 1
ATOM 1401 C CA . GLN A 1 178 ? 33.195 -6.137 -68.087 1.00 60.41 178 GLN A CA 1
ATOM 1402 C C . GLN A 1 178 ? 31.833 -6.546 -67.511 1.00 60.41 178 GLN A C 1
ATOM 1404 O O . GLN A 1 178 ? 31.535 -6.187 -66.378 1.00 60.41 178 GLN A O 1
ATOM 1409 N N . ASP A 1 179 ? 31.047 -7.329 -68.246 1.00 57.22 179 ASP A N 1
ATOM 1410 C CA . ASP A 1 179 ? 29.726 -7.835 -67.853 1.00 57.22 179 ASP A CA 1
ATOM 1411 C C . ASP A 1 179 ? 29.830 -8.803 -66.663 1.00 57.22 179 ASP A C 1
ATOM 1413 O O . ASP A 1 179 ? 29.129 -8.651 -65.664 1.00 57.22 179 ASP A O 1
ATOM 1417 N N . GLY A 1 180 ? 30.815 -9.711 -66.692 1.00 60.59 180 GLY A N 1
ATOM 1418 C CA . GLY A 1 180 ? 31.154 -10.565 -65.553 1.00 60.59 180 GLY A CA 1
ATOM 1419 C C . GLY A 1 180 ? 31.528 -9.762 -64.304 1.00 60.59 180 GLY A C 1
ATOM 1420 O O . GLY A 1 180 ? 31.011 -10.048 -63.228 1.00 60.59 180 GLY A O 1
ATOM 1421 N N . LYS A 1 181 ? 32.357 -8.714 -64.440 1.00 63.44 181 LYS A N 1
ATOM 1422 C CA . LYS A 1 181 ? 32.694 -7.815 -63.320 1.00 63.44 181 LYS A CA 1
ATOM 1423 C C . LYS A 1 181 ? 31.499 -7.007 -62.811 1.00 63.44 181 LYS A C 1
ATOM 1425 O O . LYS A 1 181 ? 31.361 -6.862 -61.603 1.00 63.44 181 LYS A O 1
ATOM 1430 N N . ALA A 1 182 ? 30.648 -6.498 -63.700 1.00 63.88 182 ALA A N 1
ATOM 1431 C CA . ALA A 1 182 ? 29.458 -5.735 -63.325 1.00 63.88 182 ALA A CA 1
ATOM 1432 C C . ALA A 1 182 ? 28.427 -6.605 -62.589 1.00 63.88 182 ALA A C 1
ATOM 1434 O O . ALA A 1 182 ? 27.755 -6.137 -61.673 1.00 63.88 182 ALA A O 1
ATOM 1435 N N . ASN A 1 183 ? 28.319 -7.887 -62.949 1.00 71.00 183 ASN A N 1
ATOM 1436 C CA . ASN A 1 183 ? 27.439 -8.812 -62.244 1.00 71.00 183 ASN A CA 1
ATOM 1437 C C . ASN A 1 183 ? 28.021 -9.254 -60.886 1.00 71.00 183 ASN A C 1
ATOM 1439 O O . ASN A 1 183 ? 27.256 -9.474 -59.952 1.00 71.00 183 ASN A O 1
ATOM 1443 N N . THR A 1 184 ? 29.351 -9.339 -60.741 1.00 81.56 184 THR A N 1
ATOM 1444 C CA . THR A 1 184 ? 30.003 -9.518 -59.428 1.00 81.56 184 THR A CA 1
ATOM 1445 C C . THR A 1 184 ? 29.782 -8.304 -58.523 1.00 81.56 184 THR A C 1
ATOM 1447 O O . THR A 1 184 ? 29.284 -8.476 -57.417 1.00 81.56 184 THR A O 1
ATOM 1450 N N . GLU A 1 185 ? 30.044 -7.085 -59.009 1.00 90.44 185 GLU A N 1
ATOM 1451 C CA . GLU A 1 185 ? 29.841 -5.841 -58.246 1.00 90.44 185 GLU A CA 1
ATOM 1452 C C . GLU A 1 185 ? 28.403 -5.701 -57.732 1.00 90.44 185 GLU A C 1
ATOM 1454 O O . GLU A 1 185 ? 28.206 -5.411 -56.555 1.00 90.44 185 GLU A O 1
ATOM 1459 N N . ARG A 1 186 ? 27.395 -5.981 -58.571 1.00 88.25 186 ARG A N 1
ATOM 1460 C CA . ARG A 1 186 ? 25.987 -5.940 -58.151 1.00 88.25 186 ARG A CA 1
ATOM 1461 C C . ARG A 1 186 ? 25.678 -6.934 -57.026 1.00 88.25 186 ARG A C 1
ATOM 1463 O O . ARG A 1 186 ? 24.944 -6.579 -56.107 1.00 88.25 186 ARG A O 1
ATOM 1470 N N . ASN A 1 187 ? 26.217 -8.152 -57.093 1.00 87.00 187 ASN A N 1
ATOM 1471 C CA . ASN A 1 187 ? 26.006 -9.170 -56.060 1.00 87.00 187 ASN A CA 1
ATOM 1472 C C . ASN A 1 187 ? 26.716 -8.797 -54.748 1.00 87.00 187 ASN A C 1
ATOM 1474 O O . ASN A 1 187 ? 26.161 -9.003 -53.667 1.00 87.00 187 ASN A O 1
ATOM 1478 N N . ASP A 1 188 ? 27.918 -8.223 -54.836 1.00 89.44 188 ASP A N 1
ATOM 1479 C CA . ASP A 1 188 ? 28.682 -7.755 -53.676 1.00 89.44 188 ASP A CA 1
ATOM 1480 C C . ASP A 1 188 ? 28.004 -6.536 -53.027 1.00 89.44 188 ASP A C 1
ATOM 1482 O O . ASP A 1 188 ? 27.902 -6.471 -51.803 1.00 89.44 188 ASP A O 1
ATOM 1486 N N . PHE A 1 189 ? 27.455 -5.614 -53.830 1.00 93.19 189 PHE A N 1
ATOM 1487 C CA . PHE A 1 189 ? 26.635 -4.493 -53.360 1.00 93.19 189 PHE A CA 1
ATOM 1488 C C . PHE A 1 189 ? 25.367 -4.976 -52.648 1.00 93.19 189 PHE A C 1
ATOM 1490 O O . PHE A 1 189 ? 25.089 -4.544 -51.529 1.00 93.19 189 PHE A O 1
ATOM 1497 N N . GLU A 1 190 ? 24.610 -5.894 -53.260 1.00 92.06 190 GLU A N 1
ATOM 1498 C CA . GLU A 1 190 ? 23.409 -6.472 -52.647 1.00 92.06 190 GLU A CA 1
ATOM 1499 C C . GLU A 1 190 ? 23.751 -7.157 -51.315 1.00 92.06 190 GLU A C 1
ATOM 1501 O O . GLU A 1 190 ? 23.103 -6.893 -50.299 1.00 92.06 190 GLU A O 1
ATOM 1506 N N . SER A 1 191 ? 24.827 -7.948 -51.289 1.00 88.44 191 SER A N 1
ATOM 1507 C CA . SER A 1 191 ? 25.326 -8.611 -50.079 1.00 88.44 191 SER A CA 1
ATOM 1508 C C . SER A 1 191 ? 25.730 -7.606 -48.996 1.00 88.44 191 SER A C 1
ATOM 1510 O O . SER A 1 191 ? 25.349 -7.764 -47.835 1.00 88.44 191 SER A O 1
ATOM 1512 N N . ALA A 1 192 ? 26.446 -6.537 -49.354 1.00 91.12 192 ALA A N 1
ATOM 1513 C CA . ALA A 1 192 ? 26.861 -5.498 -48.416 1.00 91.12 192 ALA A CA 1
ATOM 1514 C C . ALA A 1 192 ? 25.657 -4.748 -47.825 1.00 91.12 192 ALA A C 1
ATOM 1516 O O . ALA A 1 192 ? 25.568 -4.596 -46.603 1.00 91.12 192 ALA A O 1
ATOM 1517 N N . MET A 1 193 ? 24.689 -4.358 -48.658 1.00 92.25 193 MET A N 1
ATOM 1518 C CA . MET A 1 193 ? 23.470 -3.666 -48.225 1.00 92.25 193 MET A CA 1
ATOM 1519 C C . MET A 1 193 ? 22.562 -4.554 -47.360 1.00 92.25 193 MET A C 1
ATOM 1521 O O . MET A 1 193 ? 21.983 -4.069 -46.387 1.00 92.25 193 MET A O 1
ATOM 1525 N N . GLN A 1 194 ? 22.464 -5.854 -47.662 1.00 89.12 194 GLN A N 1
ATOM 1526 C CA . GLN A 1 194 ? 21.715 -6.816 -46.845 1.00 89.12 194 GLN A CA 1
ATOM 1527 C C . GLN A 1 194 ? 22.420 -7.149 -45.523 1.00 89.12 194 GLN A C 1
ATOM 1529 O O . GLN A 1 194 ? 21.742 -7.331 -44.512 1.00 89.12 194 GLN A O 1
ATOM 1534 N N . SER A 1 195 ? 23.759 -7.182 -45.497 1.00 85.00 195 SER A N 1
ATOM 1535 C CA . SER A 1 195 ? 24.533 -7.537 -44.296 1.00 85.00 195 SER A CA 1
ATOM 1536 C C . SER A 1 195 ? 24.307 -6.595 -43.109 1.00 85.00 195 SER A C 1
ATOM 1538 O O . SER A 1 195 ? 24.484 -7.008 -41.964 1.00 85.00 195 SER A O 1
ATOM 1540 N N . LYS A 1 196 ? 23.968 -5.322 -43.382 1.00 83.25 196 LYS A N 1
ATOM 1541 C CA . LYS A 1 196 ? 23.915 -4.218 -42.403 1.00 83.25 196 LYS A CA 1
ATOM 1542 C C . LYS A 1 196 ? 25.164 -4.134 -41.505 1.00 83.25 196 LYS A C 1
ATOM 1544 O O . LYS A 1 196 ? 25.091 -3.643 -40.381 1.00 83.25 196 LYS A O 1
ATOM 1549 N N . ASN A 1 197 ? 26.312 -4.599 -41.998 1.00 83.56 197 ASN A N 1
ATOM 1550 C CA . ASN A 1 197 ? 27.570 -4.633 -41.266 1.00 83.56 197 ASN A CA 1
ATOM 1551 C C . ASN A 1 197 ? 28.506 -3.529 -41.788 1.00 83.56 197 ASN A C 1
ATOM 1553 O O . ASN A 1 197 ? 28.746 -3.417 -42.991 1.00 83.56 197 ASN A O 1
ATOM 1557 N N . ALA A 1 198 ? 29.032 -2.712 -40.872 1.00 87.88 198 ALA A N 1
ATOM 1558 C CA . ALA A 1 198 ? 29.892 -1.580 -41.203 1.00 87.88 198 ALA A CA 1
ATOM 1559 C C . ALA A 1 198 ? 31.189 -2.000 -41.919 1.00 87.88 198 ALA A C 1
ATOM 1561 O O . ALA A 1 198 ? 31.588 -1.341 -42.876 1.00 87.88 198 ALA A O 1
ATOM 1562 N N . ASP A 1 199 ? 31.809 -3.111 -41.518 1.00 85.44 199 ASP A N 1
ATOM 1563 C CA . ASP A 1 199 ? 33.064 -3.589 -42.105 1.00 85.44 199 ASP A CA 1
ATOM 1564 C C . ASP A 1 199 ? 32.841 -4.125 -43.528 1.00 85.44 199 ASP A C 1
ATOM 1566 O O . ASP A 1 199 ? 33.633 -3.853 -44.428 1.00 85.44 199 ASP A O 1
ATOM 1570 N N . VAL A 1 200 ? 31.715 -4.809 -43.770 1.00 89.69 200 VAL A N 1
ATOM 1571 C CA . VAL A 1 200 ? 31.337 -5.313 -45.106 1.00 89.69 200 VAL A CA 1
ATOM 1572 C C . VAL A 1 200 ? 31.030 -4.157 -46.065 1.00 89.69 200 VAL A C 1
ATOM 1574 O O . VAL A 1 200 ? 31.482 -4.161 -47.209 1.00 89.69 200 VAL A O 1
ATOM 1577 N N . LEU A 1 201 ? 30.311 -3.130 -45.597 1.00 91.81 201 LEU A N 1
ATOM 1578 C CA . LEU A 1 201 ? 30.052 -1.914 -46.376 1.00 91.81 201 LEU A CA 1
ATOM 1579 C C . LEU A 1 201 ? 31.339 -1.132 -46.658 1.00 91.81 201 LEU A C 1
ATOM 1581 O O . LEU A 1 201 ? 31.531 -0.657 -47.776 1.00 91.81 201 LEU A O 1
ATOM 1585 N N . GLN A 1 202 ? 32.233 -1.019 -45.672 1.00 93.25 202 GLN A N 1
ATOM 1586 C CA . GLN A 1 202 ? 33.532 -0.371 -45.833 1.00 93.25 202 GLN A CA 1
ATOM 1587 C C . GLN A 1 202 ? 34.411 -1.115 -46.848 1.00 93.25 202 GLN A C 1
ATOM 1589 O O . GLN A 1 202 ? 35.011 -0.463 -47.703 1.00 93.25 202 GLN A O 1
ATOM 1594 N N . GLN A 1 203 ? 34.440 -2.450 -46.803 1.00 92.06 203 GLN A N 1
ATOM 1595 C CA . GLN A 1 203 ? 35.169 -3.284 -47.760 1.00 92.06 203 GLN A CA 1
ATOM 1596 C C . GLN A 1 203 ? 34.622 -3.107 -49.183 1.00 92.06 203 GLN A C 1
ATOM 1598 O O . GLN A 1 203 ? 35.391 -2.796 -50.090 1.00 92.06 203 GLN A O 1
ATOM 1603 N N . TYR A 1 204 ? 33.298 -3.190 -49.370 1.00 94.00 204 TYR A N 1
ATOM 1604 C CA . TYR A 1 204 ? 32.656 -2.935 -50.664 1.00 94.00 204 TYR A CA 1
ATOM 1605 C C . TYR A 1 204 ? 32.993 -1.535 -51.212 1.00 94.00 204 TYR A C 1
ATOM 1607 O O . TYR A 1 204 ? 33.356 -1.395 -52.381 1.00 94.00 204 TYR A O 1
ATOM 1615 N N . ILE A 1 205 ? 32.933 -0.493 -50.371 1.00 94.94 205 ILE A N 1
ATOM 1616 C CA . ILE A 1 205 ? 33.323 0.866 -50.775 1.00 94.94 205 ILE A CA 1
ATOM 1617 C C . ILE A 1 205 ? 34.792 0.886 -51.213 1.00 94.94 205 ILE A C 1
ATOM 1619 O O . ILE A 1 205 ? 35.089 1.450 -52.259 1.00 94.94 205 ILE A O 1
ATOM 1623 N N . THR A 1 206 ? 35.704 0.278 -50.453 1.00 95.44 206 THR A N 1
ATOM 1624 C CA . THR A 1 206 ? 37.142 0.261 -50.765 1.00 95.44 206 THR A CA 1
ATOM 1625 C C . THR A 1 206 ? 37.463 -0.496 -52.058 1.00 95.44 206 THR A C 1
ATOM 1627 O O . THR A 1 206 ? 38.247 0.006 -52.863 1.00 95.44 206 THR A O 1
ATOM 1630 N N . ASP A 1 207 ? 36.844 -1.654 -52.291 1.00 91.31 207 ASP A N 1
ATOM 1631 C CA . ASP A 1 207 ? 37.103 -2.476 -53.480 1.00 91.31 207 ASP A CA 1
ATOM 1632 C C . ASP A 1 207 ? 36.520 -1.858 -54.761 1.00 91.31 207 ASP A C 1
ATOM 1634 O O . ASP A 1 207 ? 37.104 -1.988 -55.842 1.00 91.31 207 ASP A O 1
ATOM 1638 N N . TYR A 1 208 ? 35.395 -1.142 -54.645 1.00 91.06 208 TYR A N 1
ATOM 1639 C CA . TYR A 1 208 ? 34.626 -0.672 -55.796 1.00 91.06 208 TYR A CA 1
ATOM 1640 C C . TYR A 1 208 ? 34.548 0.857 -55.980 1.00 91.06 208 TYR A C 1
ATOM 1642 O O . TYR A 1 208 ? 33.999 1.287 -56.994 1.00 91.06 208 TYR A O 1
ATOM 1650 N N . GLU A 1 209 ? 35.142 1.697 -55.114 1.00 92.88 209 GLU A N 1
ATOM 1651 C CA . GLU A 1 209 ? 35.037 3.179 -55.155 1.00 92.88 209 GLU A CA 1
ATOM 1652 C C . GLU A 1 209 ? 35.248 3.801 -56.548 1.00 92.88 209 GLU A C 1
ATOM 1654 O O . GLU A 1 209 ? 34.568 4.761 -56.908 1.00 92.88 209 GLU A O 1
ATOM 1659 N N . GLN A 1 210 ? 36.183 3.263 -57.337 1.00 89.19 210 GLN A N 1
ATOM 1660 C CA . GLN A 1 210 ? 36.526 3.790 -58.666 1.00 89.19 210 GLN A CA 1
ATOM 1661 C C . GLN A 1 210 ? 35.804 3.092 -59.832 1.00 89.19 210 GLN A C 1
ATOM 1663 O O . GLN A 1 210 ? 35.996 3.490 -60.981 1.00 89.19 210 GLN A O 1
ATOM 1668 N N . THR A 1 211 ? 35.034 2.027 -59.578 1.00 88.31 211 THR A N 1
ATOM 1669 C CA . THR A 1 211 ? 34.490 1.149 -60.636 1.00 88.31 211 THR A CA 1
ATOM 1670 C C . THR A 1 211 ? 32.987 0.881 -60.548 1.00 88.31 211 THR A C 1
ATOM 1672 O O . THR A 1 211 ? 32.374 0.658 -61.592 1.00 88.31 211 THR A O 1
ATOM 1675 N N . ALA A 1 212 ? 32.380 0.949 -59.360 1.00 89.50 212 ALA A N 1
ATOM 1676 C CA . ALA A 1 212 ? 30.933 0.844 -59.187 1.00 89.50 212 ALA A CA 1
ATOM 1677 C C . ALA A 1 212 ? 30.190 2.126 -59.613 1.00 89.50 212 ALA A C 1
ATOM 1679 O O . ALA A 1 212 ? 30.769 3.219 -59.656 1.00 89.50 212 ALA A O 1
ATOM 1680 N N . PRO A 1 213 ? 28.873 2.038 -59.878 1.00 92.12 213 PRO A N 1
ATOM 1681 C CA . PRO A 1 213 ? 28.016 3.206 -60.028 1.00 92.12 213 PRO A CA 1
ATOM 1682 C C . PRO A 1 213 ? 28.084 4.129 -58.803 1.00 92.12 213 PRO A C 1
ATOM 1684 O O . PRO A 1 213 ? 27.960 3.688 -57.659 1.00 92.12 213 PRO A O 1
ATOM 1687 N N . ILE A 1 214 ? 28.178 5.442 -59.046 1.00 91.81 214 ILE A N 1
ATOM 1688 C CA . ILE A 1 214 ? 28.230 6.474 -57.990 1.00 91.81 214 ILE A CA 1
ATOM 1689 C C . ILE A 1 214 ? 27.057 6.333 -57.002 1.00 91.81 214 ILE A C 1
ATOM 1691 O O . ILE A 1 214 ? 27.246 6.533 -55.805 1.00 91.81 214 ILE A O 1
ATOM 1695 N N . ALA A 1 215 ? 25.872 5.941 -57.486 1.00 93.31 215 ALA A N 1
ATOM 1696 C CA . ALA A 1 215 ? 24.694 5.698 -56.654 1.00 93.31 215 ALA A CA 1
ATOM 1697 C C . ALA A 1 215 ? 24.921 4.584 -55.615 1.00 93.31 215 ALA A C 1
ATOM 1699 O O . ALA A 1 215 ? 24.679 4.813 -54.434 1.00 93.31 215 ALA A O 1
ATOM 1700 N N . HIS A 1 216 ? 25.467 3.427 -56.013 1.00 93.69 216 HIS A N 1
ATOM 1701 C CA . HIS A 1 216 ? 25.741 2.323 -55.087 1.00 93.69 216 HIS A CA 1
ATOM 1702 C C . HIS A 1 216 ? 26.761 2.735 -54.012 1.00 93.69 216 HIS A C 1
ATOM 1704 O O . HIS A 1 216 ? 26.559 2.483 -52.827 1.00 93.69 216 HIS A O 1
ATOM 1710 N N . ILE A 1 217 ? 27.836 3.436 -54.401 1.00 94.81 217 ILE A N 1
ATOM 1711 C CA . ILE A 1 217 ? 28.841 3.951 -53.453 1.00 94.81 217 ILE A CA 1
ATOM 1712 C C . ILE A 1 217 ? 28.231 4.992 -52.498 1.00 94.81 217 ILE A C 1
ATOM 1714 O O . ILE A 1 217 ? 28.560 5.004 -51.312 1.00 94.81 217 ILE A O 1
ATOM 1718 N N . GLN A 1 218 ? 27.325 5.853 -52.972 1.00 94.94 218 GLN A N 1
ATOM 1719 C CA . GLN A 1 218 ? 26.612 6.817 -52.124 1.00 94.94 218 GLN A CA 1
ATOM 1720 C C . GLN A 1 218 ? 25.633 6.141 -51.153 1.00 94.94 218 GLN A C 1
ATOM 1722 O O . GLN A 1 218 ? 25.566 6.542 -49.991 1.00 94.94 218 GLN A O 1
ATOM 1727 N N . GLU A 1 219 ? 24.906 5.113 -51.591 1.00 94.88 219 GLU A N 1
ATOM 1728 C CA . GLU A 1 219 ? 23.989 4.342 -50.744 1.00 94.88 219 GLU A CA 1
ATOM 1729 C C . GLU A 1 219 ? 24.741 3.541 -49.676 1.00 94.88 219 GLU A C 1
ATOM 1731 O O . GLU A 1 219 ? 24.404 3.646 -48.494 1.00 94.88 219 GLU A O 1
ATOM 1736 N N . ALA A 1 220 ? 25.819 2.847 -50.056 1.00 93.56 220 ALA A N 1
ATOM 1737 C CA . ALA A 1 220 ? 26.684 2.132 -49.123 1.00 93.56 220 ALA A CA 1
ATOM 1738 C C . ALA A 1 220 ? 27.314 3.083 -48.089 1.00 93.56 220 ALA A C 1
ATOM 1740 O O . ALA A 1 220 ? 27.285 2.797 -46.893 1.00 93.56 220 ALA A O 1
ATOM 1741 N N . ARG A 1 221 ? 27.807 4.259 -48.517 1.00 94.75 221 ARG A N 1
ATOM 1742 C CA . ARG A 1 221 ? 28.322 5.302 -47.606 1.00 94.75 221 ARG A CA 1
ATOM 1743 C C . ARG A 1 221 ? 27.252 5.820 -46.654 1.00 94.75 221 ARG A C 1
ATOM 1745 O O . ARG A 1 221 ? 27.519 5.955 -45.466 1.00 94.75 221 ARG A O 1
ATOM 1752 N N . LYS A 1 222 ? 26.039 6.083 -47.147 1.00 94.44 222 LYS A N 1
ATOM 1753 C CA . LYS A 1 222 ? 24.919 6.549 -46.319 1.00 94.44 222 LYS A CA 1
ATOM 1754 C C . LYS A 1 222 ? 24.550 5.521 -45.245 1.00 94.44 222 LYS A C 1
ATOM 1756 O O . LYS A 1 222 ? 24.335 5.905 -44.097 1.00 94.44 222 LYS A O 1
ATOM 1761 N N . LEU A 1 223 ? 24.495 4.235 -45.602 1.00 91.75 223 LEU A N 1
ATOM 1762 C CA . LEU A 1 223 ? 24.227 3.161 -44.646 1.00 91.75 223 LEU A CA 1
ATOM 1763 C C . LEU A 1 223 ? 25.381 3.002 -43.644 1.00 91.75 223 LEU A C 1
ATOM 1765 O O . LEU A 1 223 ? 25.126 2.925 -42.446 1.00 91.75 223 LEU A O 1
ATOM 1769 N N . LEU A 1 224 ? 26.635 3.056 -44.103 1.00 92.75 224 LEU A N 1
ATOM 1770 C CA . LEU A 1 224 ? 27.821 3.017 -43.245 1.00 92.75 224 LEU A CA 1
ATOM 1771 C C . LEU A 1 224 ? 27.828 4.155 -42.212 1.00 92.75 224 LEU A C 1
ATOM 1773 O O . LEU A 1 224 ? 27.986 3.890 -41.024 1.00 92.75 224 LEU A O 1
ATOM 1777 N N . THR A 1 225 ? 27.590 5.403 -42.631 1.00 92.56 225 THR A N 1
ATOM 1778 C CA . THR A 1 225 ? 27.485 6.551 -41.713 1.00 92.56 225 THR A CA 1
ATOM 1779 C C . THR A 1 225 ? 26.320 6.390 -40.732 1.00 92.56 225 THR A C 1
ATOM 1781 O O . THR A 1 225 ? 26.453 6.751 -39.567 1.00 92.56 225 THR A O 1
ATOM 1784 N N . SER A 1 226 ? 25.197 5.802 -41.161 1.00 89.81 226 SER A N 1
ATOM 1785 C CA . SER A 1 226 ? 24.080 5.493 -40.258 1.00 89.81 226 SER A CA 1
ATOM 1786 C C . SER A 1 226 ? 24.464 4.458 -39.196 1.00 89.81 226 SER A C 1
ATOM 1788 O O . SER A 1 226 ? 24.111 4.630 -38.034 1.00 89.81 226 SER A O 1
ATOM 1790 N N . LEU A 1 227 ? 25.192 3.400 -39.568 1.00 89.25 227 LEU A N 1
ATOM 1791 C CA . LEU A 1 227 ? 25.653 2.361 -38.639 1.00 89.25 227 LEU A CA 1
ATOM 1792 C C . LEU A 1 227 ? 26.735 2.878 -37.681 1.00 89.25 227 LEU A C 1
ATOM 1794 O O . LEU A 1 227 ? 26.736 2.512 -36.509 1.00 89.25 227 LEU A O 1
ATOM 1798 N N . GLN A 1 228 ? 27.622 3.755 -38.159 1.00 89.75 228 GLN A N 1
ATOM 1799 C CA . GLN A 1 228 ? 28.592 4.464 -37.319 1.00 89.75 228 GLN A CA 1
ATOM 1800 C C . GLN A 1 228 ? 27.875 5.343 -36.286 1.00 89.75 228 GLN A C 1
ATOM 1802 O O . GLN A 1 228 ? 28.136 5.193 -35.098 1.00 89.75 228 GLN A O 1
ATOM 1807 N N . GLY A 1 229 ? 26.884 6.141 -36.702 1.00 88.62 229 GLY A N 1
ATOM 1808 C CA . GLY A 1 229 ? 26.064 6.935 -35.779 1.00 88.62 229 GLY A CA 1
ATOM 1809 C C . GLY A 1 229 ? 25.353 6.090 -34.714 1.00 88.62 229 GLY A C 1
ATOM 1810 O O . GLY A 1 229 ? 25.417 6.420 -33.539 1.00 88.62 229 GLY A O 1
ATOM 1811 N N . ILE A 1 230 ? 24.760 4.948 -35.090 1.00 88.88 230 ILE A N 1
ATOM 1812 C CA . ILE A 1 230 ? 24.116 4.011 -34.142 1.00 88.88 230 ILE A CA 1
ATOM 1813 C C . ILE A 1 230 ? 25.114 3.457 -33.106 1.00 88.88 230 ILE A C 1
ATOM 1815 O O . ILE A 1 230 ? 24.735 3.222 -31.955 1.00 88.88 230 ILE A O 1
ATOM 1819 N N . LYS A 1 231 ? 26.374 3.240 -33.508 1.00 89.62 231 LYS A N 1
ATOM 1820 C CA . LYS A 1 231 ? 27.463 2.754 -32.646 1.00 89.62 231 LYS A CA 1
ATOM 1821 C C . LYS A 1 231 ? 27.999 3.847 -31.716 1.00 89.62 231 LYS A C 1
ATOM 1823 O O . LYS A 1 231 ? 28.260 3.565 -30.549 1.00 89.62 231 LYS A O 1
ATOM 1828 N N . ASP A 1 232 ? 28.138 5.071 -32.214 1.00 90.75 232 ASP A N 1
ATOM 1829 C CA . ASP A 1 232 ? 28.594 6.220 -31.427 1.00 90.75 232 ASP A CA 1
ATOM 1830 C C . ASP A 1 232 ? 27.523 6.632 -30.397 1.00 90.75 232 ASP A C 1
ATOM 1832 O O . ASP A 1 232 ? 27.829 6.754 -29.210 1.00 90.75 232 ASP A O 1
ATOM 1836 N N . ASP A 1 233 ? 26.250 6.711 -30.815 1.00 91.69 233 ASP A N 1
ATOM 1837 C CA . ASP A 1 233 ? 25.087 6.906 -29.934 1.00 91.69 233 ASP A CA 1
ATOM 1838 C C . ASP A 1 233 ? 25.048 5.848 -28.816 1.00 91.69 233 ASP A C 1
ATOM 1840 O O . ASP A 1 233 ? 24.755 6.159 -27.661 1.00 91.69 233 ASP A O 1
ATOM 1844 N N . TRP A 1 234 ? 25.343 4.586 -29.151 1.00 94.00 234 TRP A N 1
ATOM 1845 C CA . TRP A 1 234 ? 25.368 3.488 -28.185 1.00 94.00 234 TRP A CA 1
ATOM 1846 C C . TRP A 1 234 ? 26.484 3.659 -27.150 1.00 94.00 234 TRP A C 1
ATOM 1848 O O . TRP A 1 234 ? 26.233 3.562 -25.948 1.00 94.00 234 TRP A O 1
ATOM 1858 N N . ALA A 1 235 ? 27.700 3.979 -27.601 1.00 93.94 235 ALA A N 1
ATOM 1859 C CA . ALA A 1 235 ? 28.840 4.208 -26.720 1.00 93.94 235 ALA A CA 1
ATOM 1860 C C . ALA A 1 235 ? 28.600 5.382 -25.751 1.00 93.94 235 ALA A C 1
ATOM 1862 O O . ALA A 1 235 ? 28.959 5.299 -24.573 1.00 93.94 235 ALA A O 1
ATOM 1863 N N . ASP A 1 236 ? 27.948 6.456 -26.207 1.00 94.00 236 ASP A N 1
ATOM 1864 C CA . ASP A 1 236 ? 27.561 7.573 -25.341 1.00 94.00 236 ASP A CA 1
ATOM 1865 C C . ASP A 1 236 ? 26.458 7.192 -24.337 1.00 94.00 236 ASP A C 1
ATOM 1867 O O . ASP A 1 236 ? 26.463 7.691 -23.207 1.00 94.00 236 ASP A O 1
ATOM 1871 N N . VAL A 1 237 ? 25.544 6.286 -24.695 1.00 95.88 237 VAL A N 1
ATOM 1872 C CA . VAL A 1 237 ? 24.493 5.773 -23.798 1.00 95.88 237 VAL A CA 1
ATOM 1873 C C . VAL A 1 237 ? 25.066 4.842 -22.730 1.00 95.88 237 VAL A C 1
ATOM 1875 O O . VAL A 1 237 ? 24.745 5.027 -21.554 1.00 95.88 237 VAL A O 1
ATOM 1878 N N . GLU A 1 238 ? 25.962 3.914 -23.081 1.00 93.75 238 GLU A N 1
ATOM 1879 C CA . GLU A 1 238 ? 26.670 3.071 -22.101 1.00 93.75 238 GLU A CA 1
ATOM 1880 C C . GLU A 1 238 ? 27.536 3.907 -21.151 1.00 93.75 238 GLU A C 1
ATOM 1882 O O . GLU A 1 238 ? 27.571 3.651 -19.948 1.00 93.75 238 GLU A O 1
ATOM 1887 N N . LYS A 1 239 ? 28.190 4.955 -21.664 1.00 94.75 239 LYS A N 1
ATOM 1888 C CA . LYS A 1 239 ? 28.998 5.891 -20.871 1.00 94.75 239 LYS A CA 1
ATOM 1889 C C . LYS A 1 239 ? 28.164 6.745 -19.914 1.00 94.75 239 LYS A C 1
ATOM 1891 O O . LYS A 1 239 ? 28.617 7.038 -18.810 1.00 94.75 239 LYS A O 1
ATOM 1896 N N . GLN A 1 240 ? 26.971 7.172 -20.328 1.00 93.62 240 GLN A N 1
ATOM 1897 C CA . GLN A 1 240 ? 26.039 7.895 -19.457 1.00 93.62 240 GLN A CA 1
ATOM 1898 C C . GLN A 1 240 ? 25.374 6.961 -18.438 1.00 93.62 240 GLN A C 1
ATOM 1900 O O . GLN A 1 240 ? 25.134 7.375 -17.306 1.00 93.62 240 GLN A O 1
ATOM 1905 N N . ASN A 1 241 ? 25.063 5.726 -18.845 1.00 94.50 241 ASN A N 1
ATOM 1906 C CA . ASN A 1 241 ? 24.393 4.695 -18.053 1.00 94.50 241 ASN A CA 1
ATOM 1907 C C . ASN A 1 241 ? 23.167 5.232 -17.283 1.00 94.50 241 ASN A C 1
ATOM 1909 O O . ASN A 1 241 ? 23.011 4.985 -16.087 1.00 94.50 241 ASN A O 1
ATOM 1913 N N . THR A 1 242 ? 22.305 6.006 -17.956 1.00 96.31 242 THR A N 1
ATOM 1914 C CA . THR A 1 242 ? 21.074 6.563 -17.367 1.00 96.31 242 THR A CA 1
ATOM 1915 C C . THR A 1 242 ? 19.827 5.919 -17.964 1.00 96.31 242 THR A C 1
ATOM 1917 O O . THR A 1 242 ? 19.760 5.669 -19.167 1.00 96.31 242 THR A O 1
ATOM 1920 N N . ARG A 1 243 ? 18.787 5.737 -17.138 1.00 94.81 243 ARG A N 1
ATOM 1921 C CA . ARG A 1 243 ? 17.471 5.233 -17.566 1.00 94.81 243 ARG A CA 1
ATOM 1922 C C . ARG A 1 243 ? 16.911 6.021 -18.760 1.00 94.81 243 ARG A C 1
ATOM 1924 O O . ARG A 1 243 ? 16.454 5.437 -19.736 1.00 94.81 243 ARG A O 1
ATOM 1931 N N . ALA A 1 244 ? 17.000 7.352 -18.696 1.00 95.62 244 ALA A N 1
ATOM 1932 C CA . ALA A 1 244 ? 16.541 8.242 -19.761 1.00 95.62 244 ALA A CA 1
ATOM 1933 C C . ALA A 1 244 ? 17.353 8.083 -21.061 1.00 95.62 244 ALA A C 1
ATOM 1935 O O . ALA A 1 244 ? 16.766 8.111 -22.140 1.00 95.62 244 ALA A O 1
ATOM 1936 N N . GLY A 1 245 ? 18.674 7.877 -20.970 1.00 96.12 245 GLY A N 1
ATOM 1937 C CA . GLY A 1 245 ? 19.532 7.604 -22.127 1.00 96.12 245 GLY A CA 1
ATOM 1938 C C . GLY A 1 245 ? 19.169 6.290 -22.819 1.00 96.12 245 GLY A C 1
ATOM 1939 O O . GLY A 1 245 ? 18.929 6.278 -24.025 1.00 96.12 245 GLY A O 1
ATOM 1940 N N . TYR A 1 246 ? 19.031 5.205 -22.050 1.00 96.12 246 TYR A N 1
ATOM 1941 C CA . TYR A 1 246 ? 18.619 3.897 -22.570 1.00 96.12 246 TYR A CA 1
ATOM 1942 C C . TYR A 1 246 ? 17.221 3.928 -23.218 1.00 96.12 246 TYR A C 1
ATOM 1944 O O . TYR A 1 246 ? 17.035 3.379 -24.305 1.00 96.12 246 TYR A O 1
ATOM 1952 N N . GLU A 1 247 ? 16.238 4.611 -22.617 1.00 94.62 247 GLU A N 1
ATOM 1953 C CA . GLU A 1 247 ? 14.909 4.771 -23.230 1.00 94.62 247 GLU A CA 1
ATOM 1954 C C . GLU A 1 247 ? 14.923 5.627 -24.500 1.00 94.62 247 GLU A C 1
ATOM 1956 O O . GLU A 1 247 ? 14.241 5.284 -25.470 1.00 94.62 247 GLU A O 1
ATOM 1961 N N . ALA A 1 248 ? 15.683 6.726 -24.510 1.00 95.06 248 ALA A N 1
ATOM 1962 C CA . ALA A 1 248 ? 15.823 7.582 -25.683 1.00 95.06 248 ALA A CA 1
ATOM 1963 C C . ALA A 1 248 ? 16.463 6.814 -26.849 1.00 95.06 248 ALA A C 1
ATOM 1965 O O . ALA A 1 248 ? 15.936 6.854 -27.960 1.00 95.06 248 ALA A O 1
ATOM 1966 N N . TYR A 1 249 ? 17.525 6.051 -26.577 1.00 95.25 249 TYR A N 1
ATOM 1967 C CA . TYR A 1 249 ? 18.195 5.203 -27.561 1.00 95.25 249 TYR A CA 1
ATOM 1968 C C . TYR A 1 249 ? 17.271 4.101 -28.096 1.00 95.25 249 TYR A C 1
ATOM 1970 O O . TYR A 1 249 ? 17.103 3.992 -29.307 1.00 95.25 249 TYR A O 1
ATOM 1978 N N . ARG A 1 250 ? 16.577 3.354 -27.220 1.00 94.56 250 ARG A N 1
ATOM 1979 C CA . ARG A 1 250 ? 15.582 2.333 -27.620 1.00 94.56 250 ARG A CA 1
ATOM 1980 C C . ARG A 1 250 ? 14.491 2.902 -28.530 1.00 94.56 250 ARG A C 1
ATOM 1982 O O . ARG A 1 250 ? 14.021 2.223 -29.437 1.00 94.56 250 ARG A O 1
ATOM 1989 N N . LYS A 1 251 ? 14.068 4.145 -28.278 1.00 94.06 251 LYS A N 1
ATOM 1990 C CA . LYS A 1 251 ? 13.047 4.837 -29.075 1.00 94.06 251 LYS A CA 1
ATOM 1991 C C . LYS A 1 251 ? 13.589 5.361 -30.410 1.00 94.06 251 LYS A C 1
ATOM 1993 O O . LYS A 1 251 ? 12.843 5.377 -31.385 1.00 94.06 251 LYS A O 1
ATOM 1998 N N . ALA A 1 252 ? 14.843 5.812 -30.448 1.00 92.44 252 ALA A N 1
ATOM 1999 C CA . ALA A 1 252 ? 15.507 6.278 -31.664 1.00 92.44 252 ALA A CA 1
ATOM 2000 C C . ALA A 1 252 ? 15.889 5.118 -32.601 1.00 92.44 252 ALA A C 1
ATOM 2002 O O . ALA A 1 252 ? 15.776 5.259 -33.817 1.00 92.44 252 ALA A O 1
ATOM 2003 N N . HIS A 1 253 ? 16.262 3.967 -32.029 1.00 90.69 253 HIS A N 1
ATOM 2004 C CA . HIS A 1 253 ? 16.812 2.809 -32.738 1.00 90.69 253 HIS A CA 1
ATOM 2005 C C . HIS A 1 253 ? 16.038 1.509 -32.415 1.00 90.69 253 HIS A C 1
ATOM 2007 O O . HIS A 1 253 ? 16.574 0.642 -31.723 1.00 90.69 253 HIS A O 1
ATOM 2013 N N . PRO A 1 254 ? 14.787 1.329 -32.897 1.00 90.00 254 PRO A N 1
ATOM 2014 C CA . PRO A 1 254 ? 13.945 0.180 -32.530 1.00 90.00 254 PRO A CA 1
ATOM 2015 C C . PRO A 1 254 ? 14.523 -1.194 -32.904 1.00 90.00 254 PRO A C 1
ATOM 2017 O O . PRO A 1 254 ? 14.299 -2.167 -32.187 1.00 90.00 254 PRO A O 1
ATOM 2020 N N . ASP A 1 255 ? 15.290 -1.255 -33.997 1.00 86.06 255 ASP A N 1
ATOM 2021 C CA . ASP A 1 255 ? 15.917 -2.475 -34.531 1.00 86.06 255 ASP A CA 1
ATOM 2022 C C . ASP A 1 255 ? 17.378 -2.652 -34.052 1.00 86.06 255 ASP A C 1
ATOM 2024 O O . ASP A 1 255 ? 18.184 -3.309 -34.715 1.00 86.06 255 ASP A O 1
ATOM 2028 N N . THR A 1 256 ? 17.765 -2.022 -32.936 1.00 87.94 256 THR A N 1
ATOM 2029 C CA . THR A 1 256 ? 19.132 -2.115 -32.396 1.00 87.94 256 THR A CA 1
ATOM 2030 C C . THR A 1 256 ? 19.482 -3.540 -31.931 1.00 87.94 256 THR A C 1
ATOM 2032 O O . THR A 1 256 ? 18.673 -4.174 -31.244 1.00 87.94 256 THR A O 1
ATOM 2035 N N . PRO A 1 257 ? 20.701 -4.053 -32.211 1.00 86.12 257 PRO A N 1
ATOM 2036 C CA . PRO A 1 257 ? 21.148 -5.344 -31.680 1.00 86.12 257 PRO A CA 1
ATOM 2037 C C . PRO A 1 257 ? 21.253 -5.354 -30.146 1.00 86.12 257 PRO A C 1
ATOM 2039 O O . PRO A 1 257 ? 21.207 -6.417 -29.536 1.00 86.12 257 PRO A O 1
ATOM 2042 N N . HIS A 1 258 ? 21.334 -4.183 -29.504 1.00 90.75 258 HIS A N 1
ATOM 2043 C CA . HIS A 1 258 ? 21.448 -4.047 -28.048 1.00 90.75 258 HIS A CA 1
ATOM 2044 C C . HIS A 1 258 ? 20.103 -4.131 -27.304 1.00 90.75 258 HIS A C 1
ATOM 2046 O O . HIS A 1 258 ? 20.056 -3.872 -26.103 1.00 90.75 258 HIS A O 1
ATOM 2052 N N . LYS A 1 259 ? 19.000 -4.481 -27.984 1.00 92.31 259 LYS A N 1
ATOM 2053 C CA . LYS A 1 259 ? 17.638 -4.447 -27.422 1.00 92.31 259 LYS A CA 1
ATOM 2054 C C . LYS A 1 259 ? 17.521 -5.161 -26.068 1.00 92.31 259 LYS A C 1
ATOM 2056 O O . LYS A 1 259 ? 17.075 -4.539 -25.108 1.00 92.31 259 LYS A O 1
ATOM 2061 N N . GLN A 1 260 ? 17.974 -6.414 -25.977 1.00 92.06 260 GLN A N 1
ATOM 2062 C CA . GLN A 1 260 ? 17.924 -7.185 -24.729 1.00 92.06 260 GLN A CA 1
ATOM 2063 C C . GLN A 1 260 ? 18.765 -6.528 -23.622 1.00 92.06 260 GLN A C 1
ATOM 2065 O O . GLN A 1 260 ? 18.291 -6.358 -22.504 1.00 92.06 260 GLN A O 1
ATOM 2070 N N . GLN A 1 261 ? 19.986 -6.082 -23.941 1.00 93.31 261 GLN A N 1
ATOM 2071 C CA . GLN A 1 261 ? 20.860 -5.392 -22.987 1.00 93.31 261 GLN A CA 1
ATOM 2072 C C . GLN A 1 261 ? 20.202 -4.111 -22.445 1.00 93.31 261 GLN A C 1
ATOM 2074 O O . GLN A 1 261 ? 20.320 -3.813 -21.259 1.00 93.31 261 GLN A O 1
ATOM 2079 N N . ILE A 1 262 ? 19.479 -3.367 -23.286 1.00 94.94 262 ILE A N 1
ATOM 2080 C CA . ILE A 1 262 ? 18.719 -2.181 -22.873 1.00 94.94 262 ILE A CA 1
ATOM 2081 C C . ILE A 1 262 ? 17.555 -2.559 -21.954 1.00 94.94 262 ILE A C 1
ATOM 2083 O O . ILE A 1 262 ? 17.363 -1.917 -20.924 1.00 94.94 262 ILE A O 1
ATOM 2087 N N . GLU A 1 263 ? 16.781 -3.583 -22.312 1.00 93.12 263 GLU A N 1
ATOM 2088 C CA . GLU A 1 263 ? 15.645 -4.063 -21.517 1.00 93.12 263 GLU A CA 1
ATOM 2089 C C . GLU A 1 263 ? 16.110 -4.525 -20.127 1.00 93.12 263 GLU A C 1
ATOM 2091 O O . GLU A 1 263 ? 15.585 -4.049 -19.123 1.00 93.12 263 GLU A O 1
ATOM 2096 N N . GLU A 1 264 ? 17.185 -5.312 -20.049 1.00 94.06 264 GLU A N 1
ATOM 2097 C CA . GLU A 1 264 ? 17.786 -5.750 -18.786 1.00 94.06 264 GLU A CA 1
ATOM 2098 C C . GLU A 1 264 ? 18.382 -4.609 -17.945 1.00 94.06 264 GLU A C 1
ATOM 2100 O O . GLU A 1 264 ? 18.357 -4.675 -16.712 1.00 94.06 264 GLU A O 1
ATOM 2105 N N . LYS A 1 265 ? 18.938 -3.565 -18.577 1.00 95.25 265 LYS A N 1
ATOM 2106 C CA . LYS A 1 265 ? 19.415 -2.367 -17.867 1.00 95.25 265 LYS A CA 1
ATOM 2107 C C . LYS A 1 265 ? 18.249 -1.565 -17.298 1.00 95.25 265 LYS A C 1
ATOM 2109 O O . LYS A 1 265 ? 18.329 -1.135 -16.152 1.00 95.25 265 LYS A O 1
ATOM 2114 N N . LEU A 1 266 ? 17.176 -1.379 -18.067 1.00 95.25 266 LEU A N 1
ATOM 2115 C CA . LEU A 1 266 ? 15.986 -0.653 -17.620 1.00 95.25 266 LEU A CA 1
ATOM 2116 C C . LEU A 1 266 ? 15.264 -1.391 -16.483 1.00 95.25 266 LEU A C 1
ATOM 2118 O O . LEU A 1 266 ? 14.972 -0.758 -15.474 1.00 95.25 266 LEU A O 1
ATOM 2122 N N . ASP A 1 267 ? 15.074 -2.709 -16.603 1.00 96.12 267 ASP A N 1
ATOM 2123 C CA . ASP A 1 267 ? 14.570 -3.598 -15.541 1.00 96.12 267 ASP A CA 1
ATOM 2124 C C . ASP A 1 267 ? 15.363 -3.424 -14.236 1.00 96.12 267 ASP A C 1
ATOM 2126 O O . ASP A 1 267 ? 14.797 -3.073 -13.201 1.00 96.12 267 ASP A O 1
ATOM 2130 N N . SER A 1 268 ? 16.691 -3.563 -14.296 1.00 95.50 268 SER A N 1
ATOM 2131 C CA . SER A 1 268 ? 17.560 -3.437 -13.119 1.00 95.50 268 SER A CA 1
ATOM 2132 C C . SER A 1 268 ? 17.515 -2.037 -12.485 1.00 95.50 268 SER A C 1
ATOM 2134 O O . SER A 1 268 ? 17.537 -1.908 -11.259 1.00 95.50 268 SER A O 1
ATOM 2136 N N . MET A 1 269 ? 17.422 -0.978 -13.296 1.00 95.94 269 MET A N 1
ATOM 2137 C CA . MET A 1 269 ? 17.321 0.402 -12.807 1.00 95.94 269 MET A CA 1
ATOM 2138 C C . MET A 1 269 ? 15.961 0.712 -12.174 1.00 95.94 269 MET A C 1
ATOM 2140 O O . MET A 1 269 ? 15.915 1.392 -11.148 1.00 95.94 269 MET A O 1
ATOM 2144 N N . ASP A 1 270 ? 14.869 0.224 -12.763 1.00 96.94 270 ASP A N 1
ATOM 2145 C CA . ASP A 1 270 ? 13.518 0.412 -12.230 1.00 96.94 270 ASP A CA 1
ATOM 2146 C C . ASP A 1 270 ? 13.291 -0.419 -10.965 1.00 96.94 270 ASP A C 1
ATOM 2148 O O . ASP A 1 270 ? 12.701 0.084 -10.007 1.00 96.94 270 ASP A O 1
ATOM 2152 N N . TRP A 1 271 ? 13.849 -1.630 -10.903 1.00 97.81 271 TRP A N 1
ATOM 2153 C CA . TRP A 1 271 ? 13.887 -2.432 -9.684 1.00 97.81 271 TRP A CA 1
ATOM 2154 C C . TRP A 1 271 ? 14.646 -1.721 -8.557 1.00 97.81 271 TRP A C 1
ATOM 2156 O O . TRP A 1 271 ? 14.108 -1.529 -7.467 1.00 97.81 271 TRP A O 1
ATOM 2166 N N . ALA A 1 272 ? 15.861 -1.231 -8.829 1.00 97.06 272 ALA A N 1
ATOM 2167 C CA . ALA A 1 272 ? 16.644 -0.488 -7.843 1.00 97.06 272 ALA A CA 1
ATOM 2168 C C . ALA A 1 272 ? 15.917 0.779 -7.349 1.00 97.06 272 ALA A C 1
ATOM 2170 O O . ALA A 1 272 ? 15.989 1.111 -6.164 1.00 97.06 272 ALA A O 1
ATOM 2171 N N . ALA A 1 273 ? 15.182 1.469 -8.228 1.00 97.00 273 ALA A N 1
ATOM 2172 C CA . ALA A 1 273 ? 14.348 2.609 -7.853 1.00 97.00 273 ALA A CA 1
ATOM 2173 C C . ALA A 1 273 ? 13.148 2.200 -6.976 1.00 97.00 273 ALA A C 1
ATOM 2175 O O . ALA A 1 273 ? 12.838 2.904 -6.012 1.00 97.00 273 ALA A O 1
ATOM 2176 N N . ALA A 1 274 ? 12.506 1.062 -7.263 1.00 97.75 274 ALA A N 1
ATOM 2177 C CA . ALA A 1 274 ? 11.426 0.518 -6.444 1.00 97.75 274 ALA A CA 1
ATOM 2178 C C . ALA A 1 274 ? 11.921 0.134 -5.039 1.00 97.75 274 ALA A C 1
ATOM 2180 O O . ALA A 1 274 ? 11.356 0.596 -4.047 1.00 97.75 274 ALA A O 1
ATOM 2181 N N . CYS A 1 275 ? 13.040 -0.592 -4.943 1.00 96.19 275 CYS A N 1
ATOM 2182 C CA . CYS A 1 275 ? 13.684 -0.936 -3.672 1.00 96.19 275 CYS A CA 1
ATOM 2183 C C . CYS A 1 275 ? 14.143 0.289 -2.870 1.00 96.19 275 CYS A C 1
ATOM 2185 O O . CYS A 1 275 ? 14.030 0.297 -1.647 1.00 96.19 275 CYS A O 1
ATOM 2187 N N . ALA A 1 276 ? 14.640 1.340 -3.531 1.00 96.94 276 ALA A N 1
ATOM 2188 C CA . ALA A 1 276 ? 15.040 2.575 -2.855 1.00 96.94 276 ALA A CA 1
ATOM 2189 C C . ALA A 1 276 ? 13.843 3.354 -2.278 1.00 96.94 276 ALA A C 1
ATOM 2191 O O . ALA A 1 276 ? 13.980 4.033 -1.259 1.00 96.94 276 ALA A O 1
ATOM 2192 N N . ALA A 1 277 ? 12.674 3.263 -2.918 1.00 97.00 277 ALA A N 1
ATOM 2193 C CA . ALA A 1 277 ? 11.440 3.894 -2.457 1.00 97.00 277 ALA A CA 1
ATOM 2194 C C . ALA A 1 277 ? 10.679 3.041 -1.418 1.00 97.00 277 ALA A C 1
ATOM 2196 O O . ALA A 1 277 ? 9.993 3.601 -0.561 1.00 97.00 277 ALA A O 1
ATOM 2197 N N . ASN A 1 278 ? 10.807 1.711 -1.500 1.00 93.62 278 ASN A N 1
ATOM 2198 C CA . ASN A 1 278 ? 10.287 0.689 -0.587 1.00 93.62 278 ASN A CA 1
ATOM 2199 C C . ASN A 1 278 ? 8.844 0.921 -0.097 1.00 93.62 278 ASN A C 1
ATOM 2201 O O . ASN A 1 278 ? 8.578 1.009 1.104 1.00 93.62 278 ASN A O 1
ATOM 2205 N N . ASN A 1 279 ? 7.910 1.055 -1.037 1.00 95.06 279 ASN A N 1
ATOM 2206 C CA . ASN A 1 279 ? 6.488 1.248 -0.761 1.00 95.06 279 ASN A CA 1
ATOM 2207 C C . ASN A 1 279 ? 5.620 0.576 -1.838 1.00 95.06 279 ASN A C 1
ATOM 2209 O O . ASN A 1 279 ? 6.113 0.225 -2.910 1.00 95.06 279 ASN A O 1
ATOM 2213 N N . GLU A 1 280 ? 4.333 0.405 -1.532 1.00 93.00 280 GLU A N 1
ATOM 2214 C CA . GLU A 1 280 ? 3.347 -0.264 -2.392 1.00 93.00 280 GLU A CA 1
ATOM 2215 C C . GLU A 1 280 ? 3.280 0.350 -3.799 1.00 93.00 280 GLU A C 1
ATOM 2217 O O . GLU A 1 280 ? 3.449 -0.376 -4.777 1.00 93.00 280 GLU A O 1
ATOM 2222 N N . ASP A 1 281 ? 3.149 1.678 -3.912 1.00 94.00 281 ASP A N 1
ATOM 2223 C CA . ASP A 1 281 ? 3.083 2.380 -5.204 1.00 94.00 281 ASP A CA 1
ATOM 2224 C C . ASP A 1 281 ? 4.322 2.112 -6.076 1.00 94.00 281 ASP A C 1
ATOM 2226 O O . ASP A 1 281 ? 4.223 1.957 -7.295 1.00 94.00 281 ASP A O 1
ATOM 2230 N N . ALA A 1 282 ? 5.508 2.055 -5.462 1.00 97.25 282 ALA A N 1
ATOM 2231 C CA . ALA A 1 282 ? 6.768 1.861 -6.169 1.00 97.25 282 ALA A CA 1
ATOM 2232 C C . ALA A 1 282 ? 6.924 0.435 -6.725 1.00 97.25 282 ALA A C 1
ATOM 2234 O O . ALA A 1 282 ? 7.324 0.273 -7.880 1.00 97.25 282 ALA A O 1
ATOM 2235 N N . TYR A 1 283 ? 6.574 -0.590 -5.942 1.00 97.31 283 TYR A N 1
ATOM 2236 C CA . TYR A 1 283 ? 6.602 -1.981 -6.407 1.00 97.31 283 TYR A CA 1
ATOM 2237 C C . TYR A 1 283 ? 5.460 -2.284 -7.386 1.00 97.31 283 TYR A C 1
ATOM 2239 O O . TYR A 1 283 ? 5.696 -2.943 -8.398 1.00 97.31 283 TYR A O 1
ATOM 2247 N N . ALA A 1 284 ? 4.257 -1.744 -7.162 1.00 95.25 284 ALA A N 1
ATOM 2248 C CA . ALA A 1 284 ? 3.139 -1.847 -8.103 1.00 95.25 284 ALA A CA 1
ATOM 2249 C C . ALA A 1 284 ? 3.480 -1.221 -9.465 1.00 95.25 284 ALA A C 1
ATOM 2251 O O . ALA A 1 284 ? 3.214 -1.816 -10.508 1.00 95.25 284 ALA A O 1
ATOM 2252 N N . LYS A 1 285 ? 4.148 -0.059 -9.468 1.00 96.56 285 LYS A N 1
ATOM 2253 C CA . LYS A 1 285 ? 4.660 0.566 -10.692 1.00 96.56 285 LYS A CA 1
ATOM 2254 C C . LYS A 1 285 ? 5.713 -0.299 -11.394 1.00 96.56 285 LYS A C 1
ATOM 2256 O O . LYS A 1 285 ? 5.679 -0.388 -12.616 1.00 96.56 285 LYS A O 1
ATOM 2261 N N . TYR A 1 286 ? 6.643 -0.918 -10.663 1.00 97.56 286 TYR A N 1
ATOM 2262 C CA . TYR A 1 286 ? 7.623 -1.824 -11.277 1.00 97.56 286 TYR A CA 1
ATOM 2263 C C . TYR A 1 286 ? 6.933 -3.028 -11.945 1.00 97.56 286 TYR A C 1
ATOM 2265 O O . TYR A 1 286 ? 7.253 -3.340 -13.087 1.00 97.56 286 TYR A O 1
ATOM 2273 N N . ILE A 1 287 ? 5.939 -3.635 -11.284 1.00 96.81 287 ILE A N 1
ATOM 2274 C CA . ILE A 1 287 ? 5.138 -4.753 -11.817 1.00 96.81 287 ILE A CA 1
ATOM 2275 C C . ILE A 1 287 ? 4.407 -4.370 -13.117 1.00 96.81 287 ILE A C 1
ATOM 2277 O O . ILE A 1 287 ? 4.447 -5.126 -14.082 1.00 96.81 287 ILE A O 1
ATOM 2281 N N . ASP A 1 288 ? 3.776 -3.191 -13.165 1.00 96.56 288 ASP A N 1
ATOM 2282 C CA . ASP A 1 288 ? 3.095 -2.671 -14.366 1.00 96.56 288 ASP A CA 1
ATOM 2283 C C . ASP A 1 288 ? 4.071 -2.398 -15.527 1.00 96.56 288 ASP A C 1
ATOM 2285 O O . ASP A 1 288 ? 3.771 -2.671 -16.689 1.00 96.56 288 ASP A O 1
ATOM 2289 N N . GLN A 1 289 ? 5.268 -1.892 -15.215 1.00 94.31 289 GLN A N 1
ATOM 2290 C CA . GLN A 1 289 ? 6.284 -1.547 -16.213 1.00 94.31 289 GLN A CA 1
ATOM 2291 C C . GLN A 1 289 ? 7.096 -2.749 -16.713 1.00 94.31 289 GLN A C 1
ATOM 2293 O O . GLN A 1 289 ? 7.579 -2.710 -17.846 1.00 94.31 289 GLN A O 1
ATOM 2298 N N . HIS A 1 290 ? 7.220 -3.806 -15.904 1.00 94.88 290 HIS A N 1
ATOM 2299 C CA . HIS A 1 290 ? 7.997 -5.013 -16.204 1.00 94.88 290 HIS A CA 1
ATOM 2300 C C . HIS A 1 290 ? 7.206 -6.302 -15.875 1.00 94.88 290 HIS A C 1
ATOM 2302 O O . HIS A 1 290 ? 7.585 -7.027 -14.952 1.00 94.88 290 HIS A O 1
ATOM 2308 N N . PRO A 1 291 ? 6.131 -6.638 -16.626 1.00 93.75 291 PRO A N 1
ATOM 2309 C CA . PRO A 1 291 ? 5.303 -7.823 -16.352 1.00 93.75 291 PRO A CA 1
ATOM 2310 C C . PRO A 1 291 ? 6.073 -9.151 -16.416 1.00 93.75 291 PRO A C 1
ATOM 2312 O O . PRO A 1 291 ? 5.832 -10.049 -15.615 1.00 93.75 291 PRO A O 1
ATOM 2315 N N . ASP A 1 292 ? 7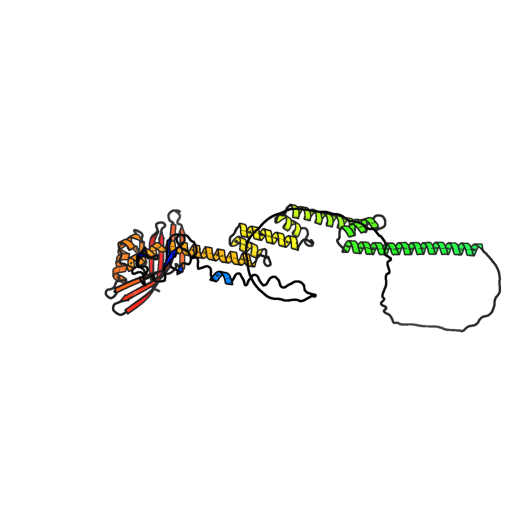.039 -9.244 -17.334 1.00 91.12 292 ASP A N 1
ATOM 2316 C CA . ASP A 1 292 ? 7.959 -10.380 -17.489 1.00 91.12 292 ASP A CA 1
ATOM 2317 C C . ASP A 1 292 ? 9.356 -10.081 -16.886 1.00 91.12 292 ASP A C 1
ATOM 2319 O O . ASP A 1 292 ? 10.350 -10.721 -17.227 1.00 91.12 292 ASP A O 1
ATOM 2323 N N . GLY A 1 293 ? 9.456 -9.063 -16.019 1.00 92.06 293 GLY A N 1
ATOM 2324 C CA . GLY A 1 293 ? 10.706 -8.624 -15.392 1.00 92.06 293 GLY A CA 1
ATOM 2325 C C . GLY A 1 293 ? 11.258 -9.630 -14.383 1.00 92.06 293 GLY A C 1
ATOM 2326 O O . GLY A 1 293 ? 10.505 -10.332 -13.702 1.00 92.06 293 GLY A O 1
ATOM 2327 N N . ARG A 1 294 ? 12.589 -9.665 -14.221 1.00 94.38 294 ARG A N 1
ATOM 2328 C CA . ARG A 1 294 ? 13.271 -10.646 -13.348 1.00 94.38 294 ARG A CA 1
ATOM 2329 C C . ARG A 1 294 ? 12.798 -10.581 -11.895 1.00 94.38 294 ARG A C 1
ATOM 2331 O O . ARG A 1 294 ? 12.742 -11.610 -11.228 1.00 94.38 294 ARG A O 1
ATOM 2338 N N . HIS A 1 295 ? 12.415 -9.395 -11.426 1.00 96.25 295 HIS A N 1
ATOM 2339 C CA . HIS A 1 295 ? 11.961 -9.174 -10.056 1.00 96.25 295 HIS A CA 1
ATOM 2340 C C . HIS A 1 295 ? 10.431 -9.115 -9.923 1.00 96.25 295 HIS A C 1
ATOM 2342 O O . HIS A 1 295 ? 9.939 -8.780 -8.851 1.00 96.25 295 HIS A O 1
ATOM 2348 N N . HIS A 1 296 ? 9.643 -9.456 -10.954 1.00 94.94 296 HIS A N 1
ATOM 2349 C CA . HIS A 1 296 ? 8.171 -9.368 -10.907 1.00 94.94 296 HIS A CA 1
ATOM 2350 C C . HIS A 1 296 ? 7.570 -10.130 -9.706 1.00 94.94 296 HIS A C 1
ATOM 2352 O O . HIS A 1 296 ? 6.758 -9.597 -8.946 1.00 94.94 296 HIS A O 1
ATOM 2358 N N . VAL A 1 297 ? 8.020 -11.370 -9.479 1.00 95.69 297 VAL A N 1
ATOM 2359 C CA . VAL A 1 297 ? 7.575 -12.204 -8.344 1.00 95.69 297 VAL A CA 1
ATOM 2360 C C . VAL A 1 297 ? 8.051 -11.639 -6.999 1.00 95.69 297 VAL A C 1
ATOM 2362 O O . VAL A 1 297 ? 7.330 -11.713 -6.003 1.00 95.69 297 VAL A O 1
ATOM 2365 N N . GLU A 1 298 ? 9.253 -11.067 -6.957 1.00 95.88 298 GLU A N 1
ATOM 2366 C CA . GLU A 1 298 ? 9.849 -10.478 -5.754 1.00 95.88 298 GLU A CA 1
ATOM 2367 C C . GLU A 1 298 ? 9.122 -9.188 -5.345 1.00 95.88 298 GLU A C 1
ATOM 2369 O O . GLU A 1 298 ? 8.702 -9.050 -4.195 1.00 95.88 298 GLU A O 1
ATOM 2374 N N . ALA A 1 299 ? 8.855 -8.303 -6.309 1.00 96.81 299 ALA A N 1
ATOM 2375 C CA . ALA A 1 299 ? 8.028 -7.113 -6.152 1.00 96.81 299 ALA A CA 1
ATOM 2376 C C . ALA A 1 299 ? 6.636 -7.462 -5.604 1.00 96.81 299 ALA A C 1
ATOM 2378 O O . ALA A 1 299 ? 6.166 -6.825 -4.663 1.00 96.81 299 ALA A O 1
ATOM 2379 N N . GLY A 1 300 ? 5.996 -8.513 -6.134 1.00 95.31 300 GLY A N 1
ATOM 2380 C CA . GLY A 1 300 ? 4.700 -8.990 -5.644 1.00 95.31 300 GLY A CA 1
ATOM 2381 C C . GLY A 1 300 ? 4.736 -9.421 -4.172 1.00 95.31 300 GLY A C 1
ATOM 2382 O O . GLY A 1 300 ? 3.859 -9.036 -3.394 1.00 95.31 300 GLY A O 1
ATOM 2383 N N . LYS A 1 301 ? 5.782 -10.156 -3.763 1.00 96.06 301 LYS A N 1
ATOM 2384 C CA . LYS A 1 301 ? 5.998 -10.554 -2.359 1.00 96.06 301 LYS A CA 1
ATOM 2385 C C . LYS A 1 301 ? 6.214 -9.341 -1.447 1.00 96.06 301 LYS A C 1
ATOM 2387 O O . LYS A 1 301 ? 5.596 -9.273 -0.385 1.00 96.06 301 LYS A O 1
ATOM 2392 N N . LEU A 1 302 ? 7.045 -8.377 -1.856 1.00 95.81 302 LEU A N 1
ATOM 2393 C CA . LEU A 1 302 ? 7.316 -7.163 -1.074 1.00 95.81 302 LEU A CA 1
ATOM 2394 C C . LEU A 1 302 ? 6.068 -6.285 -0.922 1.00 95.81 302 LEU A C 1
ATOM 2396 O O . LEU A 1 302 ? 5.791 -5.817 0.182 1.00 95.81 302 LEU A O 1
ATOM 2400 N N . THR A 1 303 ? 5.265 -6.132 -1.979 1.00 94.81 303 THR A N 1
ATOM 2401 C CA . THR A 1 303 ? 3.953 -5.469 -1.914 1.00 94.81 303 THR A CA 1
ATOM 2402 C C . THR A 1 303 ? 3.051 -6.131 -0.872 1.00 94.81 303 THR A C 1
ATOM 2404 O O . THR A 1 303 ? 2.586 -5.461 0.050 1.00 94.81 303 THR A O 1
ATOM 2407 N N . GLN A 1 304 ? 2.866 -7.455 -0.936 1.00 93.12 304 GLN A N 1
ATOM 2408 C CA . GLN A 1 304 ? 2.033 -8.180 0.030 1.00 93.12 304 GLN A CA 1
ATOM 2409 C C . GLN A 1 304 ? 2.562 -8.057 1.471 1.00 93.12 304 GLN A C 1
ATOM 2411 O O . GLN A 1 304 ? 1.781 -7.903 2.417 1.00 93.12 304 GLN A O 1
ATOM 2416 N N . GLN A 1 305 ? 3.884 -8.086 1.658 1.00 94.00 305 GLN A N 1
ATOM 2417 C CA . GLN A 1 305 ? 4.514 -7.899 2.963 1.00 94.00 305 GLN A CA 1
ATOM 2418 C C . GLN A 1 305 ? 4.265 -6.488 3.519 1.00 94.00 305 GLN A C 1
ATOM 2420 O O . GLN A 1 305 ? 3.918 -6.348 4.693 1.00 94.00 305 GLN A O 1
ATOM 2425 N N . LEU A 1 306 ? 4.388 -5.447 2.691 1.00 93.31 306 LEU A N 1
ATOM 2426 C CA . LEU A 1 306 ? 4.116 -4.060 3.076 1.00 93.31 306 LEU A CA 1
ATOM 2427 C C . LEU A 1 306 ? 2.642 -3.827 3.423 1.00 93.31 306 LEU A C 1
ATOM 2429 O O . LEU A 1 306 ? 2.361 -3.167 4.428 1.00 93.31 306 LEU A O 1
ATOM 2433 N N . MET A 1 307 ? 1.713 -4.411 2.660 1.00 90.88 307 MET A N 1
ATOM 2434 C CA . MET A 1 307 ? 0.282 -4.393 2.987 1.00 90.88 307 MET A CA 1
ATOM 2435 C C . MET A 1 307 ? 0.043 -5.051 4.352 1.00 90.88 307 MET A C 1
ATOM 2437 O O . MET A 1 307 ? -0.516 -4.420 5.245 1.00 90.88 307 MET A O 1
ATOM 2441 N N . THR A 1 308 ? 0.592 -6.251 4.577 1.00 92.50 308 THR A N 1
ATOM 2442 C CA . THR A 1 308 ? 0.474 -6.984 5.855 1.00 92.50 308 THR A CA 1
ATOM 2443 C C . THR A 1 308 ? 1.035 -6.186 7.042 1.00 92.50 308 THR A C 1
ATOM 2445 O O . THR A 1 308 ? 0.439 -6.150 8.120 1.00 92.50 308 THR A O 1
ATOM 2448 N N . VAL A 1 309 ? 2.185 -5.521 6.876 1.00 92.31 309 VAL A N 1
ATOM 2449 C CA . VAL A 1 309 ? 2.780 -4.658 7.914 1.00 92.31 309 VAL A CA 1
ATOM 2450 C C . VAL A 1 309 ? 1.909 -3.426 8.178 1.00 92.31 309 VAL A C 1
ATOM 2452 O O . VAL A 1 309 ? 1.738 -3.029 9.334 1.00 92.31 309 VAL A O 1
ATOM 2455 N N . THR A 1 310 ? 1.327 -2.840 7.132 1.00 89.56 310 THR A N 1
ATOM 2456 C CA . THR A 1 310 ? 0.429 -1.682 7.236 1.00 89.56 310 THR A CA 1
ATOM 2457 C C . THR A 1 310 ? -0.872 -2.052 7.949 1.00 89.56 310 THR A C 1
ATOM 2459 O O . THR A 1 310 ? -1.263 -1.355 8.884 1.00 89.56 310 THR A O 1
ATOM 2462 N N . GLU A 1 311 ? -1.480 -3.190 7.606 1.00 90.06 311 GLU A N 1
ATOM 2463 C CA . GLU A 1 311 ? -2.649 -3.751 8.292 1.00 90.06 311 GLU A CA 1
ATOM 2464 C C . GLU A 1 311 ? -2.362 -4.025 9.773 1.00 90.06 311 GLU A C 1
ATOM 2466 O O . GLU A 1 311 ? -3.080 -3.520 10.637 1.00 90.06 311 GLU A O 1
ATOM 2471 N N . LYS A 1 312 ? -1.270 -4.741 10.097 1.00 90.38 312 LYS A N 1
ATOM 2472 C CA . LYS A 1 312 ? -0.870 -5.009 11.493 1.00 90.38 312 LYS A CA 1
ATOM 2473 C C . LYS A 1 312 ? -0.648 -3.715 12.286 1.00 90.38 312 LYS A C 1
ATOM 2475 O O . LYS A 1 312 ? -1.027 -3.637 13.455 1.00 90.38 312 LYS A O 1
ATOM 2480 N N . LYS A 1 313 ? -0.082 -2.675 11.662 1.00 90.25 313 LYS A N 1
ATOM 2481 C CA . LYS A 1 313 ? 0.088 -1.354 12.285 1.00 90.25 313 LYS A CA 1
ATOM 2482 C C . LYS A 1 313 ? -1.252 -0.654 12.526 1.00 90.25 313 LYS A C 1
ATOM 2484 O O . LYS A 1 313 ? -1.466 -0.139 13.621 1.00 90.25 313 LYS A O 1
ATOM 2489 N N . MET A 1 314 ? -2.156 -0.656 11.545 1.00 88.94 314 MET A N 1
ATOM 2490 C CA . MET A 1 314 ? -3.505 -0.096 11.695 1.00 88.94 314 MET A CA 1
ATOM 2491 C C . MET A 1 314 ? -4.301 -0.822 12.786 1.00 88.94 314 MET A C 1
ATOM 2493 O O . MET A 1 314 ? -4.986 -0.169 13.572 1.00 88.94 314 MET A O 1
ATOM 2497 N N . GLU A 1 315 ? -4.169 -2.147 12.887 1.00 90.38 315 GLU A N 1
ATOM 2498 C CA . GLU A 1 315 ? -4.784 -2.943 13.951 1.00 90.38 315 GLU A CA 1
ATOM 2499 C C . GLU A 1 315 ? -4.232 -2.558 15.335 1.00 90.38 315 GLU A C 1
ATOM 2501 O O . GLU A 1 315 ? -5.006 -2.303 16.260 1.00 90.38 315 GLU A O 1
ATOM 2506 N N . ALA A 1 316 ? -2.907 -2.440 15.472 1.00 89.94 316 ALA A N 1
ATOM 2507 C CA . ALA A 1 316 ? -2.257 -2.034 16.719 1.00 89.94 316 ALA A CA 1
ATOM 2508 C C . ALA A 1 316 ? -2.645 -0.605 17.148 1.00 89.94 316 ALA A C 1
ATOM 2510 O O . ALA A 1 316 ? -2.943 -0.363 18.323 1.00 89.94 316 ALA A O 1
ATOM 2511 N N . ASP A 1 317 ? -2.705 0.340 16.203 1.00 90.94 317 ASP A N 1
ATOM 2512 C CA . ASP A 1 317 ? -3.178 1.700 16.464 1.00 90.94 317 ASP A CA 1
ATOM 2513 C C . ASP A 1 317 ? -4.667 1.707 16.865 1.00 90.94 317 ASP A C 1
ATOM 2515 O O . ASP A 1 317 ? -5.029 2.372 17.838 1.00 90.94 317 ASP A O 1
ATOM 2519 N N . ALA A 1 318 ? -5.528 0.922 16.206 1.00 92.56 318 ALA A N 1
ATOM 2520 C CA . ALA A 1 318 ? -6.942 0.787 16.569 1.00 92.56 318 ALA A CA 1
ATOM 2521 C C . ALA A 1 318 ? -7.137 0.169 17.967 1.00 92.56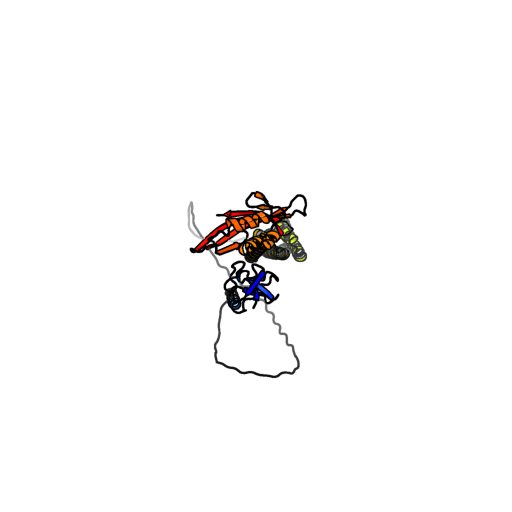 318 ALA A C 1
ATOM 2523 O O . ALA A 1 318 ? -7.925 0.682 18.767 1.00 92.56 318 ALA A O 1
ATOM 2524 N N . ALA A 1 319 ? -6.387 -0.885 18.304 1.00 92.00 319 ALA A N 1
ATOM 2525 C CA . ALA A 1 319 ? -6.394 -1.501 19.631 1.00 92.00 319 ALA A CA 1
ATOM 2526 C C . ALA A 1 319 ? -5.979 -0.496 20.722 1.00 92.00 319 ALA A C 1
ATOM 2528 O O . ALA A 1 319 ? -6.634 -0.386 21.763 1.00 92.00 319 ALA A O 1
ATOM 2529 N N . LYS A 1 320 ? -4.956 0.321 20.447 1.00 92.94 320 LYS A N 1
ATOM 2530 C CA . LYS A 1 320 ? -4.514 1.415 21.322 1.00 92.94 320 LYS A CA 1
ATOM 2531 C C . LYS A 1 320 ? -5.582 2.498 21.518 1.00 92.94 320 LYS A C 1
ATOM 2533 O O . LYS A 1 320 ? -5.688 3.022 22.626 1.00 92.94 320 LYS A O 1
ATOM 2538 N N . GLN A 1 321 ? -6.397 2.821 20.508 1.00 94.56 321 GLN A N 1
ATOM 2539 C CA . GLN A 1 321 ? -7.531 3.744 20.693 1.00 94.56 321 GLN A CA 1
ATOM 2540 C C . GLN A 1 321 ? -8.715 3.100 21.432 1.00 94.56 321 GLN A C 1
ATOM 2542 O O . GLN A 1 321 ? -9.439 3.803 22.137 1.00 94.56 321 GLN A O 1
ATOM 2547 N N . ALA A 1 322 ? -8.904 1.781 21.323 1.00 96.31 322 ALA A N 1
ATOM 2548 C CA . ALA A 1 322 ? -9.953 1.028 22.021 1.00 96.31 322 ALA A CA 1
ATOM 2549 C C . ALA A 1 322 ? -9.661 0.767 23.514 1.00 96.31 322 ALA A C 1
ATOM 2551 O O . ALA A 1 322 ? -10.566 0.451 24.289 1.00 96.31 322 ALA A O 1
ATOM 2552 N N . GLU A 1 323 ? -8.417 0.949 23.950 1.00 95.69 323 GLU A N 1
ATOM 2553 C CA . GLU A 1 323 ? -7.943 0.754 25.326 1.00 95.69 323 GLU A CA 1
ATOM 2554 C C . GLU A 1 323 ? -8.815 1.433 26.423 1.00 95.69 323 GLU A C 1
ATOM 2556 O O . GLU A 1 323 ? -9.096 0.789 27.437 1.00 95.69 323 GLU A O 1
ATOM 2561 N N . PRO A 1 324 ? -9.368 2.658 26.269 1.00 97.31 324 PRO A N 1
ATOM 2562 C CA . PRO A 1 324 ? -10.329 3.218 27.227 1.00 97.31 324 PRO A CA 1
ATOM 2563 C C . PRO A 1 324 ? -11.644 2.433 27.326 1.00 97.31 324 PRO A C 1
ATOM 2565 O O . PRO A 1 324 ? -12.182 2.294 28.426 1.00 97.31 324 PRO A O 1
ATOM 2568 N N . VAL A 1 325 ? -12.144 1.883 26.211 1.00 98.19 325 VAL A N 1
ATOM 2569 C CA . VAL A 1 325 ? -13.331 1.009 26.191 1.00 98.19 325 VAL A CA 1
ATOM 2570 C C . VAL A 1 325 ? -13.021 -0.288 26.933 1.00 98.19 325 VAL A C 1
ATOM 2572 O O . VAL A 1 325 ? -13.778 -0.670 27.827 1.00 98.19 325 VAL A O 1
ATOM 2575 N N . ARG A 1 326 ? -11.860 -0.902 26.674 1.00 96.88 326 ARG A N 1
ATOM 2576 C CA . ARG A 1 326 ? -11.387 -2.083 27.413 1.00 96.88 326 ARG A CA 1
ATOM 2577 C C . ARG A 1 326 ? -11.314 -1.813 28.925 1.00 96.88 326 ARG A C 1
ATOM 2579 O O . ARG A 1 326 ? -11.842 -2.601 29.713 1.00 96.88 326 ARG A O 1
ATOM 2586 N N . ARG A 1 327 ? -10.753 -0.668 29.349 1.00 96.25 327 ARG A N 1
ATOM 2587 C CA . ARG A 1 327 ? -10.746 -0.245 30.768 1.00 96.25 327 ARG A CA 1
ATOM 2588 C C . ARG A 1 327 ? -12.147 -0.100 31.348 1.00 96.25 327 ARG A C 1
ATOM 2590 O O . ARG A 1 327 ? -12.366 -0.555 32.470 1.00 96.25 327 ARG A O 1
ATOM 2597 N N . LEU A 1 328 ? -13.087 0.500 30.614 1.00 98.31 328 LEU A N 1
ATOM 2598 C CA . LEU A 1 328 ? -14.472 0.625 31.066 1.00 98.31 328 LEU A CA 1
ATOM 2599 C C . LEU A 1 328 ? -15.103 -0.755 31.302 1.00 98.31 328 LEU A C 1
ATOM 2601 O O . LEU A 1 328 ? -15.674 -0.987 32.365 1.00 98.31 328 LEU A O 1
ATOM 2605 N N . LEU A 1 329 ? -14.961 -1.684 30.356 1.00 97.75 329 LEU A N 1
ATOM 2606 C CA . LEU A 1 329 ? -15.521 -3.035 30.466 1.00 97.75 329 LEU A CA 1
ATOM 2607 C C . LEU A 1 329 ? -14.916 -3.822 31.641 1.00 97.75 329 LEU A C 1
ATOM 2609 O O . LEU A 1 329 ? -15.650 -4.454 32.402 1.00 97.75 329 LEU A O 1
ATOM 2613 N N . VAL A 1 330 ? -13.602 -3.719 31.867 1.00 96.00 330 VAL A N 1
ATOM 2614 C CA . VAL A 1 330 ? -12.934 -4.310 33.043 1.00 96.00 330 VAL A CA 1
ATOM 2615 C C . VAL A 1 330 ? -13.399 -3.661 34.352 1.00 96.00 330 VAL A C 1
ATOM 2617 O O . VAL A 1 330 ? -13.612 -4.356 35.351 1.00 96.00 330 VAL A O 1
ATOM 2620 N N . ALA A 1 331 ? -13.612 -2.344 34.369 1.00 97.56 331 ALA A N 1
ATOM 2621 C CA . ALA A 1 331 ? -14.175 -1.658 35.527 1.00 97.56 331 ALA A CA 1
ATOM 2622 C C . ALA A 1 331 ? -15.622 -2.110 35.807 1.00 97.56 331 ALA A C 1
ATOM 2624 O O . ALA A 1 331 ? -15.990 -2.299 36.966 1.00 97.56 331 ALA A O 1
ATOM 2625 N N . MET A 1 332 ? -16.414 -2.388 34.765 1.00 96.75 332 MET A N 1
ATOM 2626 C CA . MET A 1 332 ? -17.743 -2.987 34.906 1.00 96.75 332 MET A CA 1
ATOM 2627 C C . MET A 1 332 ? -17.677 -4.422 35.451 1.00 96.75 332 MET A C 1
ATOM 2629 O O . MET A 1 332 ? -18.406 -4.719 36.392 1.00 96.75 332 MET A O 1
ATOM 2633 N N . ASN A 1 333 ? -16.769 -5.277 34.955 1.00 95.75 333 ASN A N 1
ATOM 2634 C CA . ASN A 1 333 ? -16.553 -6.651 35.454 1.00 95.75 333 ASN A CA 1
ATOM 2635 C C . ASN A 1 333 ? -16.160 -6.712 36.943 1.00 95.75 333 ASN A C 1
ATOM 2637 O O . ASN A 1 333 ? -16.444 -7.695 37.630 1.00 95.75 333 ASN A O 1
ATOM 2641 N N . SER A 1 334 ? -15.486 -5.671 37.436 1.00 94.75 334 SER A N 1
ATOM 2642 C CA . SER A 1 334 ? -14.970 -5.567 38.808 1.00 94.75 334 SER A CA 1
ATOM 2643 C C . SER A 1 334 ? -15.825 -4.687 39.729 1.00 94.75 334 SER A C 1
ATOM 2645 O O . SER A 1 334 ? -15.467 -4.488 40.888 1.00 94.75 334 SER A O 1
ATOM 2647 N N . LYS A 1 335 ? -16.962 -4.162 39.244 1.00 95.31 335 LYS A N 1
ATOM 2648 C CA . LYS A 1 335 ? -17.819 -3.186 39.950 1.00 95.31 335 LYS A CA 1
ATOM 2649 C C . LYS A 1 335 ? -17.097 -1.888 40.364 1.00 95.31 335 LYS A C 1
ATOM 2651 O O . LYS A 1 335 ? -17.562 -1.184 41.261 1.00 95.31 335 LYS A O 1
ATOM 2656 N N . SER A 1 336 ? -15.981 -1.552 39.713 1.00 96.56 336 SER A N 1
ATOM 2657 C CA . SER A 1 336 ? -15.121 -0.420 40.069 1.00 96.56 336 SER A CA 1
ATOM 2658 C C . SER A 1 336 ? -15.709 0.914 39.604 1.00 96.56 336 SER A C 1
ATOM 2660 O O . SER A 1 336 ? -15.620 1.291 38.434 1.00 96.56 336 SER A O 1
ATOM 2662 N N . THR A 1 337 ? -16.292 1.665 40.540 1.00 97.25 337 THR A N 1
ATOM 2663 C CA . THR A 1 337 ? -16.835 3.008 40.280 1.00 97.25 337 THR A CA 1
ATOM 2664 C C . THR A 1 337 ? -15.747 4.003 39.885 1.00 97.25 337 THR A C 1
ATOM 2666 O O . THR A 1 337 ? -15.961 4.827 38.998 1.00 97.25 337 THR A O 1
ATOM 2669 N N . GLU A 1 338 ? -14.569 3.895 40.506 1.00 96.81 338 GLU A N 1
ATOM 2670 C CA . GLU A 1 338 ? -13.395 4.703 40.175 1.00 96.81 338 GLU A CA 1
ATOM 2671 C C . GLU A 1 338 ? -12.912 4.391 38.754 1.00 96.81 338 GLU A C 1
ATOM 2673 O O . GLU A 1 338 ? -12.793 5.305 37.941 1.00 96.81 338 GLU A O 1
ATOM 2678 N N . GLY A 1 339 ? -12.758 3.107 38.406 1.00 95.81 339 GLY A N 1
ATOM 2679 C CA . GLY A 1 339 ? -12.355 2.678 37.064 1.00 95.81 339 GLY A CA 1
ATOM 2680 C C . GLY A 1 339 ? -13.321 3.140 35.967 1.00 95.81 339 GLY A C 1
ATOM 2681 O O . GLY A 1 339 ? -12.877 3.637 34.932 1.00 95.81 339 GLY A O 1
ATOM 2682 N N . ILE A 1 340 ? -14.636 3.074 36.218 1.00 98.00 340 ILE A N 1
ATOM 2683 C CA . ILE A 1 340 ? -15.657 3.625 35.311 1.00 98.00 340 ILE A CA 1
ATOM 2684 C C . ILE A 1 340 ? -15.453 5.137 35.153 1.00 98.00 340 ILE A C 1
ATOM 2686 O O . ILE A 1 340 ? -15.369 5.630 34.029 1.00 98.00 340 ILE A O 1
ATOM 2690 N N . SER A 1 341 ? -15.306 5.872 36.261 1.00 97.12 341 SER A N 1
ATOM 2691 C CA . SER A 1 341 ? -15.078 7.324 36.234 1.00 97.12 341 SER A CA 1
ATOM 2692 C C . SER A 1 341 ? -13.738 7.741 35.615 1.00 97.12 341 SER A C 1
ATOM 2694 O O . SER A 1 341 ? -13.619 8.862 35.130 1.00 97.12 341 SER A O 1
ATOM 2696 N N . GLY A 1 342 ? -12.741 6.851 35.595 1.00 96.25 342 GLY A N 1
ATOM 2697 C CA . GLY A 1 342 ? -11.447 7.052 34.944 1.00 96.25 342 GLY A CA 1
ATOM 2698 C C . GLY A 1 342 ? -11.465 6.809 33.430 1.00 96.25 342 GLY A C 1
ATOM 2699 O O . GLY A 1 342 ? -10.614 7.345 32.721 1.00 96.25 342 GLY A O 1
ATOM 2700 N N . ALA A 1 343 ? -12.427 6.031 32.926 1.00 97.19 343 ALA A N 1
ATOM 2701 C CA . ALA A 1 343 ? -12.540 5.680 31.509 1.00 97.19 343 ALA A CA 1
ATOM 2702 C C . ALA A 1 343 ? -13.431 6.642 30.696 1.00 97.19 343 ALA A C 1
ATOM 2704 O O . ALA A 1 343 ? -13.149 6.894 29.525 1.00 97.19 343 ALA A O 1
ATOM 2705 N N . VAL A 1 344 ? -14.490 7.201 31.295 1.00 97.94 344 VAL A N 1
ATOM 2706 C CA . VAL A 1 344 ? -15.456 8.082 30.601 1.00 97.94 344 VAL A CA 1
ATOM 2707 C C . VAL A 1 344 ? -15.132 9.566 30.758 1.00 97.94 344 VAL A C 1
ATOM 2709 O O . VAL A 1 344 ? -14.546 9.973 31.758 1.00 97.94 344 VAL A O 1
ATOM 2712 N N . ALA A 1 345 ? -15.497 10.407 29.794 1.00 96.81 345 ALA A N 1
ATOM 2713 C CA . ALA A 1 345 ? -15.440 11.861 29.944 1.00 96.81 345 ALA A CA 1
ATOM 2714 C C . ALA A 1 345 ? -16.369 12.346 31.080 1.00 96.81 345 ALA A C 1
ATOM 2716 O O . ALA A 1 345 ? -17.240 11.608 31.539 1.00 96.81 345 ALA A O 1
ATOM 2717 N N . GLU A 1 346 ? -16.170 13.579 31.560 1.00 95.94 346 GLU A N 1
ATOM 2718 C CA . GLU A 1 346 ? -16.999 14.165 32.631 1.00 95.94 346 GLU A CA 1
ATOM 2719 C C . GLU A 1 346 ? -18.488 14.178 32.257 1.00 95.94 346 GLU A C 1
ATOM 2721 O O . GLU A 1 346 ? -19.342 13.807 33.062 1.00 95.94 346 GLU A O 1
ATOM 2726 N N . THR A 1 347 ? -18.769 14.529 31.001 1.00 96.06 347 THR A N 1
ATOM 2727 C CA . THR A 1 347 ? -20.063 14.354 30.343 1.00 96.06 347 THR A CA 1
ATOM 2728 C C . THR A 1 347 ? -19.876 13.464 29.117 1.00 96.06 347 THR A C 1
ATOM 2730 O O . THR A 1 347 ? -18.927 13.664 28.357 1.00 96.06 347 THR A O 1
ATOM 2733 N N . LEU A 1 348 ? -20.775 12.500 28.910 1.00 97.38 348 LEU A N 1
ATOM 2734 C CA . LEU A 1 348 ? -20.799 11.636 27.727 1.00 97.38 348 LEU A CA 1
ATOM 2735 C C . LEU A 1 348 ? -22.221 11.427 27.191 1.00 97.38 348 LEU A C 1
ATOM 2737 O O . LEU A 1 348 ? -23.213 11.702 27.871 1.00 97.38 348 LEU A O 1
ATOM 2741 N N . THR A 1 349 ? -22.318 10.866 25.989 1.00 98.00 349 THR A N 1
ATOM 2742 C CA . THR A 1 349 ? -23.533 10.189 25.523 1.00 98.00 349 THR A CA 1
ATOM 2743 C C . THR A 1 349 ? -23.441 8.705 25.880 1.00 98.00 349 THR A C 1
ATOM 2745 O O . THR A 1 349 ? -22.472 8.033 25.533 1.00 98.00 349 THR A O 1
ATOM 2748 N N . PHE A 1 350 ? -24.428 8.180 26.610 1.00 98.06 350 PHE A N 1
ATOM 2749 C CA . PHE A 1 350 ? -24.439 6.791 27.077 1.00 98.06 350 PHE A CA 1
ATOM 2750 C C . PHE A 1 350 ? -25.710 6.069 26.625 1.00 98.06 350 PHE A C 1
ATOM 2752 O O . PHE A 1 350 ? -26.817 6.448 27.005 1.00 98.06 350 PHE A O 1
ATOM 2759 N N . ASN A 1 351 ? -25.559 5.026 25.803 1.00 96.19 351 ASN A N 1
ATOM 2760 C CA . ASN A 1 351 ? -26.653 4.266 25.185 1.00 96.19 351 ASN A CA 1
ATOM 2761 C C . ASN A 1 351 ? -27.719 5.171 24.523 1.00 96.19 351 ASN A C 1
ATOM 2763 O O . ASN A 1 351 ? -28.916 4.906 24.606 1.00 96.19 351 ASN A O 1
ATOM 2767 N N . GLY A 1 352 ? -27.273 6.259 23.882 1.00 92.56 352 GLY A N 1
ATOM 2768 C CA . GLY A 1 352 ? -28.124 7.257 23.221 1.00 92.56 352 GLY A CA 1
ATOM 2769 C C . GLY A 1 352 ? -28.627 8.402 24.112 1.00 92.56 352 GLY A C 1
ATOM 2770 O O . GLY A 1 352 ? -29.165 9.371 23.585 1.00 92.56 352 GL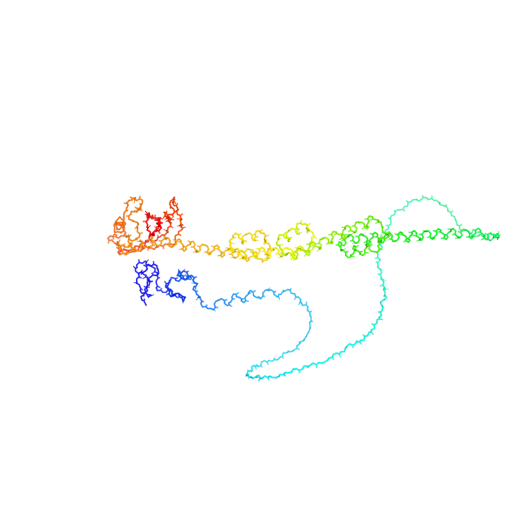Y A O 1
ATOM 2771 N N . ALA A 1 353 ? -28.430 8.347 25.434 1.00 94.38 353 ALA A N 1
ATOM 2772 C CA . ALA A 1 353 ? -28.746 9.457 26.332 1.00 94.38 353 ALA A CA 1
ATOM 2773 C C . ALA A 1 353 ? -27.558 10.430 26.431 1.00 94.38 353 ALA A C 1
ATOM 2775 O O . ALA A 1 353 ? -26.539 10.113 27.046 1.00 94.38 353 ALA A O 1
ATOM 2776 N N . SER A 1 354 ? -27.687 11.609 25.821 1.00 95.00 354 SER A N 1
ATOM 2777 C CA . SER A 1 354 ? -26.723 12.712 25.929 1.00 95.00 354 SER A CA 1
ATOM 2778 C C . SER A 1 354 ? -26.735 13.350 27.319 1.00 95.00 354 SER A C 1
ATOM 2780 O O . SER A 1 354 ? -27.795 13.449 27.937 1.00 95.00 354 SER A O 1
ATOM 2782 N N . GLY A 1 355 ? -25.595 13.873 27.776 1.00 94.12 355 GLY A N 1
ATOM 2783 C CA . GLY A 1 355 ? -25.514 14.565 29.070 1.00 94.12 355 GLY A CA 1
ATOM 2784 C C . GLY A 1 355 ? -25.392 13.622 30.273 1.00 94.12 355 GLY A C 1
ATOM 2785 O O . GLY A 1 355 ? -25.592 14.046 31.408 1.00 94.12 355 GLY A O 1
ATOM 2786 N N . ALA A 1 356 ? -25.090 12.345 30.033 1.00 97.38 356 ALA A N 1
ATOM 2787 C CA . ALA A 1 356 ? -24.818 11.373 31.080 1.00 97.38 356 ALA A CA 1
ATOM 2788 C C . ALA A 1 356 ? -23.460 11.647 31.747 1.00 97.38 356 ALA A C 1
ATOM 2790 O O . ALA A 1 356 ? -22.597 12.328 31.191 1.00 97.38 356 ALA A O 1
ATOM 2791 N N . THR A 1 357 ? -23.244 11.051 32.917 1.00 97.75 357 THR A N 1
ATOM 2792 C CA . THR A 1 357 ? -21.963 11.033 33.633 1.00 97.75 357 THR A CA 1
ATOM 2793 C C . THR A 1 357 ? -21.564 9.592 33.970 1.00 97.75 357 THR A C 1
ATOM 2795 O O . THR A 1 357 ? -22.300 8.632 33.719 1.00 97.75 357 THR A O 1
ATOM 2798 N N . SER A 1 358 ? -20.416 9.410 34.626 1.00 97.50 358 SER A N 1
ATOM 2799 C CA . SER A 1 358 ? -20.012 8.111 35.186 1.00 97.50 358 SER A CA 1
ATOM 2800 C C . SER A 1 358 ? -21.048 7.498 36.146 1.00 97.50 358 SER A C 1
ATOM 2802 O O . SER A 1 358 ? -21.102 6.273 36.275 1.00 97.50 358 SER A O 1
ATOM 2804 N N . LYS A 1 359 ? -21.914 8.305 36.780 1.00 97.81 359 LYS A N 1
ATOM 2805 C CA . LYS A 1 359 ? -22.977 7.829 37.684 1.00 97.81 359 LYS A CA 1
ATOM 2806 C C . LYS A 1 359 ? -24.031 7.005 36.947 1.00 97.81 359 LYS A C 1
ATOM 2808 O O . LYS A 1 359 ? -24.433 5.954 37.443 1.00 97.81 359 LYS A O 1
ATOM 2813 N N . GLU A 1 360 ? -24.437 7.434 35.756 1.00 98.12 360 GLU A N 1
ATOM 2814 C CA . GLU A 1 360 ? -25.410 6.733 34.911 1.00 98.12 360 GLU A CA 1
ATOM 2815 C C . GLU A 1 360 ? -24.847 5.386 34.435 1.00 98.12 360 GLU A C 1
ATOM 2817 O O . GLU A 1 360 ? -25.561 4.381 34.427 1.00 98.12 360 GLU A O 1
ATOM 2822 N N . VAL A 1 361 ? -23.544 5.333 34.139 1.00 97.81 361 VAL A N 1
ATOM 2823 C CA . VAL A 1 361 ? -22.835 4.101 33.755 1.00 97.81 361 VAL A CA 1
ATOM 2824 C C . VAL A 1 361 ? -22.724 3.124 34.935 1.00 97.81 361 VAL A C 1
ATOM 2826 O O . VAL A 1 361 ? -23.028 1.938 34.790 1.00 97.81 361 VAL A O 1
ATOM 2829 N N . VAL A 1 362 ? -22.372 3.615 36.132 1.00 98.19 362 VAL A N 1
ATOM 2830 C CA . VAL A 1 362 ? -22.374 2.826 37.382 1.00 98.19 362 VAL A CA 1
ATOM 2831 C C . VAL A 1 362 ? -23.775 2.297 37.703 1.00 98.19 362 VAL A C 1
ATOM 2833 O O . VAL A 1 362 ? -23.921 1.137 38.099 1.00 98.19 362 VAL A O 1
ATOM 2836 N N . LYS A 1 363 ? -24.812 3.120 37.509 1.00 97.50 363 LYS A N 1
ATOM 2837 C CA . LYS A 1 363 ? -26.210 2.722 37.691 1.00 97.50 363 LYS A CA 1
ATOM 2838 C C . LYS A 1 363 ? -26.603 1.624 36.706 1.00 97.50 363 LYS A C 1
ATOM 2840 O O . LYS A 1 363 ? -27.131 0.605 37.129 1.00 97.50 363 LYS A O 1
ATOM 2845 N N . TYR A 1 364 ? -26.291 1.772 35.418 1.00 97.06 364 TYR A N 1
ATOM 2846 C CA . TYR A 1 364 ? -26.540 0.732 34.416 1.00 97.06 364 TYR A CA 1
ATOM 2847 C C . TYR A 1 364 ? -25.840 -0.588 34.767 1.00 97.06 364 TYR A C 1
ATOM 2849 O O . TYR A 1 364 ? -26.469 -1.644 34.744 1.00 97.06 364 TYR A O 1
ATOM 2857 N N . MET A 1 365 ? -24.563 -0.538 35.155 1.00 96.50 365 MET A N 1
ATOM 2858 C CA . MET A 1 365 ? -23.815 -1.718 35.592 1.00 96.50 365 MET A CA 1
ATOM 2859 C C . MET A 1 365 ? -24.521 -2.439 36.752 1.00 96.50 365 MET A C 1
ATOM 2861 O O . MET A 1 365 ? -24.733 -3.651 36.684 1.00 96.50 365 MET A O 1
ATOM 2865 N N . ARG A 1 366 ? -24.912 -1.707 37.803 1.00 95.56 366 ARG A N 1
ATOM 2866 C CA . ARG A 1 366 ? -25.598 -2.273 38.972 1.00 95.56 366 ARG A CA 1
ATOM 2867 C C . ARG A 1 366 ? -26.989 -2.805 38.620 1.00 95.56 366 ARG A C 1
ATOM 2869 O O . ARG A 1 366 ? -27.276 -3.961 38.893 1.00 95.56 366 ARG A O 1
ATOM 2876 N N . ASP A 1 367 ? -27.820 -1.978 37.996 1.00 95.25 367 ASP A N 1
ATOM 2877 C CA . ASP A 1 367 ? -29.255 -2.227 37.834 1.00 95.25 367 ASP A CA 1
ATOM 2878 C C . ASP A 1 367 ? -29.573 -3.162 36.651 1.00 95.25 367 ASP A C 1
ATOM 2880 O O . ASP A 1 367 ? -30.647 -3.765 36.615 1.00 95.25 367 ASP A O 1
ATOM 2884 N N . LYS A 1 368 ? -28.685 -3.260 35.646 1.00 93.69 368 LYS A N 1
ATOM 2885 C CA . LYS A 1 368 ? -28.906 -4.067 34.428 1.00 93.69 368 LYS A CA 1
ATOM 2886 C C . LYS A 1 368 ? -27.994 -5.280 34.312 1.00 93.69 368 LYS A C 1
ATOM 2888 O O . LYS A 1 368 ? -28.467 -6.307 33.824 1.00 93.69 368 LYS A O 1
ATOM 2893 N N . LEU A 1 369 ? -26.730 -5.195 34.736 1.00 94.19 369 LEU A N 1
ATOM 2894 C CA . LEU A 1 369 ? -25.781 -6.307 34.580 1.00 94.19 369 LEU A CA 1
ATOM 2895 C C . LEU A 1 369 ? -25.719 -7.205 35.824 1.00 94.19 369 LEU A C 1
ATOM 2897 O O . LEU A 1 369 ? -25.753 -8.424 35.684 1.00 94.19 369 LEU A O 1
ATOM 2901 N N . TYR A 1 370 ? -25.701 -6.629 37.031 1.00 94.06 370 TYR A N 1
ATOM 2902 C CA . TYR A 1 370 ? -25.677 -7.378 38.297 1.00 94.06 370 TYR A CA 1
ATOM 2903 C C . TYR A 1 370 ? -27.056 -7.470 38.957 1.00 94.06 370 TYR A C 1
ATOM 2905 O O . TYR A 1 370 ? -27.282 -6.969 40.059 1.00 94.06 370 TYR A O 1
ATOM 2913 N N . GLN A 1 371 ? -27.975 -8.138 38.263 1.00 91.88 371 GLN A N 1
ATOM 2914 C CA . GLN A 1 371 ? -29.288 -8.501 38.801 1.00 91.88 371 GLN A CA 1
ATOM 2915 C C . GLN A 1 371 ? -29.147 -9.532 39.940 1.00 91.88 371 GLN A C 1
ATOM 2917 O O . GLN A 1 371 ? -28.083 -10.124 40.120 1.00 91.88 371 GLN A O 1
ATOM 2922 N N . ALA A 1 372 ? -30.202 -9.729 40.738 1.00 89.75 372 ALA A N 1
ATOM 2923 C CA . ALA A 1 372 ? -30.131 -10.481 41.999 1.00 89.75 372 ALA A CA 1
ATOM 2924 C C . ALA A 1 372 ? -29.654 -11.943 41.855 1.00 89.75 372 ALA A C 1
ATOM 2926 O O . ALA A 1 372 ? -29.044 -12.477 42.775 1.00 89.75 372 ALA A O 1
ATOM 2927 N N . ASP A 1 373 ? -29.898 -12.568 40.702 1.00 92.12 373 ASP A N 1
ATOM 2928 C CA . ASP A 1 373 ? -29.500 -13.935 40.349 1.00 92.12 373 ASP A CA 1
ATOM 2929 C C . ASP A 1 373 ? -28.076 -14.042 39.761 1.00 92.12 373 ASP A C 1
ATOM 2931 O O . ASP A 1 373 ? -27.588 -15.152 39.525 1.00 92.12 373 ASP A O 1
ATOM 2935 N N . VAL A 1 374 ? -27.410 -12.911 39.492 1.00 93.69 374 VAL A N 1
ATOM 2936 C CA . VAL A 1 374 ? -26.115 -12.833 38.798 1.00 93.69 374 VAL A CA 1
ATOM 2937 C C . VAL A 1 374 ? -24.950 -12.832 39.791 1.00 93.69 374 VAL A C 1
ATOM 2939 O O . VAL A 1 374 ? -24.683 -11.848 40.483 1.00 93.69 374 VAL A O 1
ATOM 2942 N N . LYS A 1 375 ? -24.178 -13.923 39.786 1.00 93.12 375 LYS A N 1
ATOM 2943 C CA . LYS A 1 375 ? -22.958 -14.092 40.593 1.00 93.12 375 LYS A CA 1
ATOM 2944 C C . LYS A 1 375 ? -21.801 -13.263 40.041 1.00 93.12 375 LYS A C 1
ATOM 2946 O O . LYS A 1 375 ? -21.128 -12.551 40.785 1.00 93.12 375 LYS A O 1
ATOM 2951 N N . SER A 1 376 ? -21.576 -13.344 38.732 1.00 94.31 376 SER A N 1
ATOM 2952 C CA . SER A 1 376 ? -20.531 -12.594 38.035 1.00 94.31 376 SER A CA 1
ATOM 2953 C C . SER A 1 376 ? -20.914 -12.313 36.585 1.00 94.31 376 SER A C 1
ATOM 2955 O O . SER A 1 376 ? -21.748 -13.003 35.994 1.00 94.31 376 SER A O 1
ATOM 2957 N N . ILE A 1 377 ? -20.269 -11.297 36.019 1.00 96.00 377 ILE A N 1
ATOM 2958 C CA . ILE A 1 377 ? -20.265 -11.024 34.584 1.00 96.00 377 ILE A CA 1
ATOM 2959 C C . ILE A 1 377 ? -18.818 -10.984 34.096 1.00 96.00 377 ILE A C 1
ATOM 2961 O O . ILE A 1 377 ? -17.900 -10.719 34.876 1.00 96.00 377 ILE A O 1
ATOM 2965 N N . THR A 1 378 ? -18.609 -11.219 32.810 1.00 96.19 378 THR A N 1
ATOM 2966 C CA . THR A 1 378 ? -17.318 -11.035 32.152 1.00 96.19 378 THR A CA 1
ATOM 2967 C C . THR A 1 378 ? -17.557 -10.537 30.736 1.00 96.19 378 THR A C 1
ATOM 2969 O O . THR A 1 378 ? -17.933 -11.296 29.845 1.00 96.19 378 THR A O 1
ATOM 2972 N N . TRP A 1 379 ? -17.346 -9.240 30.538 1.00 97.06 379 TRP A N 1
ATOM 2973 C CA . TRP A 1 379 ? -17.119 -8.661 29.226 1.00 97.06 379 TRP A CA 1
ATOM 2974 C C . TRP A 1 379 ? -15.774 -9.135 28.680 1.00 97.06 379 TRP A C 1
ATOM 2976 O O . TRP A 1 379 ? -14.745 -8.929 29.327 1.00 97.06 379 TRP A O 1
ATOM 2986 N N . LYS A 1 380 ? -15.806 -9.718 27.483 1.00 93.06 380 LYS A N 1
ATOM 2987 C CA . LYS A 1 380 ? -14.660 -10.020 26.625 1.00 93.06 380 LYS A CA 1
ATOM 2988 C C . LYS A 1 380 ? -14.774 -9.135 25.389 1.00 93.06 380 LYS A C 1
ATOM 2990 O O . LYS A 1 380 ? -15.783 -9.191 24.687 1.00 93.06 380 LYS A O 1
ATOM 2995 N N . MET A 1 381 ? -13.782 -8.283 25.175 1.00 94.00 381 MET A N 1
ATOM 2996 C CA . MET A 1 381 ? -13.705 -7.399 24.014 1.00 94.00 381 MET A CA 1
ATOM 2997 C C . MET A 1 381 ? -12.987 -8.137 22.881 1.00 94.00 381 MET A C 1
ATOM 2999 O O . MET A 1 381 ? -12.022 -8.847 23.149 1.00 94.00 381 MET A O 1
ATOM 3003 N N . GLU A 1 382 ? -13.451 -7.994 21.644 1.00 94.00 382 GLU A N 1
ATOM 3004 C CA . GLU A 1 382 ? -12.750 -8.506 20.461 1.00 94.00 382 GLU A CA 1
ATOM 3005 C C . GLU A 1 382 ? -11.983 -7.369 19.765 1.00 94.00 382 GLU A C 1
ATOM 3007 O O . GLU A 1 382 ? -12.041 -6.212 20.193 1.00 94.00 382 GLU A O 1
ATOM 3012 N N . LYS A 1 383 ? -11.245 -7.687 18.696 1.00 91.94 383 LYS A N 1
ATOM 3013 C CA . LYS A 1 383 ? -10.533 -6.678 17.899 1.00 91.94 383 LYS A CA 1
ATOM 3014 C C . LYS A 1 383 ? -11.533 -5.649 17.330 1.00 91.94 383 LYS A C 1
ATOM 3016 O O . LYS A 1 383 ? -12.597 -6.058 16.855 1.00 91.94 383 LYS A O 1
ATOM 3021 N N . PRO A 1 384 ? -11.240 -4.333 17.355 1.00 95.62 384 PRO A N 1
ATOM 3022 C CA . PRO A 1 384 ? -12.087 -3.334 16.702 1.00 95.62 384 PRO A CA 1
ATOM 3023 C C . PRO A 1 384 ? -12.259 -3.654 15.211 1.00 95.62 384 PRO A C 1
ATOM 3025 O O . PRO A 1 384 ? -11.271 -3.838 14.510 1.00 95.62 384 PRO A O 1
ATOM 3028 N N . MET A 1 385 ? -13.500 -3.695 14.714 1.00 93.69 385 MET A N 1
ATOM 3029 C CA . MET A 1 385 ? -13.773 -3.913 13.280 1.00 93.69 385 MET A CA 1
ATOM 3030 C C . MET A 1 385 ? -13.605 -2.633 12.447 1.00 93.69 385 MET A C 1
ATOM 3032 O O . MET A 1 385 ? -13.504 -2.695 11.228 1.00 93.69 385 MET A O 1
ATOM 3036 N N . ALA A 1 386 ? -13.643 -1.472 13.105 1.00 93.19 386 ALA A N 1
ATOM 3037 C CA . ALA A 1 386 ? -13.462 -0.154 12.509 1.00 93.19 386 ALA A CA 1
ATOM 3038 C C . ALA A 1 386 ? -12.956 0.820 13.581 1.00 93.19 386 ALA A C 1
ATOM 3040 O O . ALA A 1 386 ? -13.386 0.738 14.739 1.00 93.19 386 ALA A O 1
ATOM 3041 N N . CYS A 1 387 ? -12.075 1.746 13.197 1.00 95.19 387 CYS A N 1
ATOM 3042 C CA . CYS A 1 387 ? -11.567 2.818 14.052 1.00 95.19 387 CYS A CA 1
ATOM 3043 C C . CYS A 1 387 ? -11.211 4.052 13.205 1.00 95.19 387 CYS A C 1
ATOM 3045 O O . CYS A 1 387 ? -10.084 4.197 12.736 1.00 95.19 387 CYS A O 1
ATOM 3047 N N . ASP A 1 388 ? -12.174 4.953 13.034 1.00 94.38 388 ASP A N 1
ATOM 3048 C CA . ASP A 1 388 ? -12.033 6.170 12.239 1.00 94.38 388 ASP A CA 1
ATOM 3049 C C . ASP A 1 388 ? -11.466 7.313 13.089 1.00 94.38 388 ASP A C 1
ATOM 3051 O O . ASP A 1 388 ? -11.991 7.620 14.166 1.00 94.38 388 ASP A O 1
ATOM 3055 N N . LYS A 1 389 ? -10.430 7.998 12.594 1.00 93.50 389 LYS A N 1
ATOM 3056 C CA . LYS A 1 389 ? -9.972 9.269 13.169 1.00 93.50 389 LYS A CA 1
ATOM 3057 C C . LYS A 1 389 ? -10.893 10.395 12.693 1.00 93.50 389 LYS A C 1
ATOM 3059 O O . LYS A 1 389 ? -11.024 10.633 11.498 1.00 93.50 389 LYS A O 1
ATOM 3064 N N . ILE A 1 390 ? -11.494 11.108 13.637 1.00 90.38 390 ILE A N 1
ATOM 3065 C CA . ILE A 1 390 ? -12.312 12.296 13.403 1.00 90.38 390 ILE A CA 1
ATOM 3066 C C . ILE A 1 390 ? -11.497 13.516 13.826 1.00 90.38 390 ILE A C 1
ATOM 3068 O O . ILE A 1 390 ? -11.176 13.689 15.005 1.00 90.38 390 ILE A O 1
ATOM 3072 N N . GLU A 1 391 ? -11.181 14.365 12.857 1.00 85.38 391 GLU A N 1
ATOM 3073 C CA . GLU A 1 391 ? -10.579 15.679 13.072 1.00 85.38 391 GLU A CA 1
ATOM 3074 C C . GLU A 1 391 ? -11.683 16.743 13.046 1.00 85.38 391 GLU A C 1
ATOM 3076 O O . GLU A 1 391 ? -12.549 16.726 12.171 1.00 85.38 391 GLU A O 1
ATOM 3081 N N . ALA A 1 392 ? -11.679 17.645 14.026 1.00 76.00 392 ALA A N 1
ATOM 3082 C CA . ALA A 1 392 ? -12.545 18.820 14.047 1.00 76.00 392 ALA A CA 1
ATOM 3083 C C . ALA A 1 392 ? -11.784 20.060 13.539 1.00 76.00 392 ALA A C 1
ATOM 3085 O O . ALA A 1 392 ? -10.570 20.017 13.357 1.00 76.00 392 ALA A O 1
ATOM 3086 N N . GLU A 1 393 ? -12.487 21.184 13.352 1.00 66.56 393 GLU A N 1
ATOM 3087 C CA . GLU A 1 393 ? -11.891 22.450 12.881 1.00 66.56 393 GLU A CA 1
ATOM 3088 C C . GLU A 1 393 ? -10.753 22.973 13.786 1.00 66.56 393 GLU A C 1
ATOM 3090 O O . GLU A 1 393 ? -9.845 23.649 13.307 1.00 66.56 393 GLU A O 1
ATOM 3095 N N . ASP A 1 394 ? -10.762 22.630 15.081 1.00 67.44 394 ASP A N 1
ATOM 3096 C CA . ASP A 1 394 ? -9.587 22.754 15.950 1.00 67.44 394 ASP A CA 1
ATOM 3097 C C . ASP A 1 394 ? -8.771 21.453 15.901 1.00 67.44 394 ASP A C 1
ATOM 3099 O O . ASP A 1 394 ? -9.222 20.402 16.365 1.00 67.44 394 ASP A O 1
ATOM 3103 N N . ALA A 1 395 ? -7.526 21.544 15.425 1.00 54.22 395 ALA A N 1
ATOM 3104 C CA . ALA A 1 395 ? -6.571 20.436 15.362 1.00 54.22 395 ALA A CA 1
ATOM 3105 C C . ALA A 1 395 ? -6.272 19.768 16.727 1.00 54.22 395 ALA A C 1
ATOM 3107 O O . ALA A 1 395 ? -5.682 18.688 16.771 1.00 54.22 395 ALA A O 1
ATOM 3108 N N . LYS A 1 396 ? -6.668 20.378 17.854 1.00 58.81 396 LYS A N 1
ATOM 3109 C CA . LYS A 1 396 ? -6.590 19.778 19.200 1.00 58.81 396 LYS A CA 1
ATOM 3110 C C . LYS A 1 396 ? -7.794 18.903 19.563 1.00 58.81 396 LYS A C 1
ATOM 3112 O O . LYS A 1 396 ? -7.708 18.130 20.517 1.00 58.81 396 LYS A O 1
ATOM 3117 N N . ALA A 1 397 ? -8.896 18.995 18.824 1.00 76.56 397 ALA A N 1
ATOM 3118 C CA . ALA A 1 397 ? -10.134 18.257 19.059 1.00 76.56 397 ALA A CA 1
ATOM 3119 C C . ALA A 1 397 ? -10.225 16.984 18.192 1.00 76.56 397 ALA A C 1
ATOM 3121 O O . ALA A 1 397 ? -11.244 16.699 17.566 1.00 76.56 397 ALA A O 1
ATOM 3122 N N . VAL A 1 398 ? -9.147 16.190 18.183 1.00 89.75 398 VAL A N 1
ATOM 3123 C CA . VAL A 1 398 ? -9.143 14.848 17.581 1.00 89.75 398 VAL A CA 1
ATOM 3124 C C . VAL A 1 398 ? -9.941 13.879 18.457 1.00 89.75 398 VAL A C 1
ATOM 3126 O O . VAL A 1 398 ? -9.792 13.846 19.684 1.00 89.75 398 VAL A O 1
ATOM 3129 N N . SER A 1 399 ? -10.753 13.043 17.817 1.00 93.25 399 SER A N 1
ATOM 3130 C CA . SER A 1 399 ? -11.399 11.889 18.443 1.00 93.25 399 SER A CA 1
ATOM 3131 C C . SER A 1 399 ? -11.328 10.658 17.541 1.00 93.25 399 SER A C 1
ATOM 3133 O O . SER A 1 399 ? -11.050 10.763 16.352 1.00 93.25 399 SER A O 1
ATOM 3135 N N . TYR A 1 400 ? -11.551 9.482 18.115 1.00 95.88 400 TYR A N 1
ATOM 3136 C CA . TYR A 1 400 ? -11.534 8.199 17.424 1.00 95.88 400 TYR A CA 1
ATOM 3137 C C . TYR A 1 400 ? -12.880 7.523 17.620 1.00 95.88 400 TYR A C 1
ATOM 3139 O O . TYR A 1 400 ? -13.305 7.310 18.758 1.00 95.88 400 TYR A O 1
ATOM 3147 N N . LYS A 1 401 ? -13.557 7.202 16.522 1.00 96.69 401 LYS A N 1
ATOM 3148 C CA . LYS A 1 401 ? -14.852 6.527 16.522 1.00 96.69 401 LYS A CA 1
ATOM 3149 C C . LYS A 1 401 ? -14.656 5.080 16.113 1.00 96.69 401 LYS A C 1
ATOM 3151 O O . LYS A 1 401 ? -14.085 4.800 15.069 1.00 96.69 401 LYS A O 1
ATOM 3156 N N . MET A 1 402 ? -15.135 4.161 16.936 1.00 96.75 402 MET A N 1
ATOM 3157 C CA . MET A 1 402 ? -14.834 2.739 16.807 1.00 96.75 402 MET A CA 1
ATOM 3158 C C . MET A 1 402 ? -16.081 1.872 16.905 1.00 96.75 402 MET A C 1
ATOM 3160 O O . MET A 1 402 ? -17.044 2.203 17.607 1.00 96.75 402 MET A O 1
ATOM 3164 N N . ILE A 1 403 ? -16.031 0.736 16.214 1.00 97.25 403 ILE A N 1
ATOM 3165 C CA . ILE A 1 403 ? -17.005 -0.347 16.332 1.00 97.25 403 ILE A CA 1
ATOM 3166 C C . ILE A 1 403 ? -16.247 -1.584 16.806 1.00 97.25 403 ILE A C 1
ATOM 3168 O O . ILE A 1 403 ? -15.273 -2.000 16.182 1.00 97.25 403 ILE A O 1
ATOM 3172 N N . ILE A 1 404 ? -16.670 -2.150 17.933 1.00 98.00 404 ILE A N 1
ATOM 3173 C CA . ILE A 1 404 ? -15.966 -3.230 18.623 1.00 98.00 404 ILE A CA 1
ATOM 3174 C C . ILE A 1 404 ? -16.968 -4.351 18.938 1.00 98.00 404 ILE A C 1
ATOM 3176 O O . ILE A 1 404 ? -17.919 -4.110 19.690 1.00 98.00 404 ILE A O 1
ATOM 3180 N N . PRO A 1 405 ? -16.799 -5.568 18.391 1.00 97.69 405 PRO A N 1
ATOM 3181 C CA . PRO A 1 405 ? -17.540 -6.734 18.853 1.00 97.69 405 PRO A CA 1
ATOM 3182 C C . PRO A 1 405 ? -17.158 -7.066 20.301 1.00 97.69 405 PRO A C 1
ATOM 3184 O O . PRO A 1 405 ? -16.003 -6.931 20.709 1.00 97.69 405 PRO A O 1
ATOM 3187 N N . ALA A 1 406 ? -18.124 -7.507 21.098 1.00 97.62 406 ALA A N 1
ATOM 3188 C CA . ALA A 1 406 ? -17.878 -7.935 22.467 1.00 97.62 406 ALA A CA 1
ATOM 3189 C C . ALA A 1 406 ? -18.848 -9.037 22.897 1.00 97.62 406 ALA A C 1
ATOM 3191 O O . ALA A 1 406 ? -20.023 -9.043 22.529 1.00 97.62 406 ALA A O 1
ATOM 3192 N N . LYS A 1 407 ? -18.368 -9.930 23.760 1.00 97.31 407 LYS A N 1
ATOM 3193 C CA . LYS A 1 407 ? -19.162 -10.971 24.418 1.00 97.31 407 LYS A CA 1
ATOM 3194 C C . LYS A 1 407 ? -19.360 -10.608 25.882 1.00 97.31 407 LYS A C 1
ATOM 3196 O O . LYS A 1 407 ? -18.402 -10.276 26.574 1.00 97.31 407 LYS A O 1
ATOM 3201 N N . LEU A 1 408 ? -20.590 -10.711 26.369 1.00 97.38 408 LEU A N 1
ATOM 3202 C CA . LEU A 1 408 ? -20.920 -10.623 27.788 1.00 97.38 408 LEU A CA 1
ATOM 3203 C C . LEU A 1 408 ? -21.292 -12.015 28.297 1.00 97.38 408 LEU A C 1
ATOM 3205 O O . LEU A 1 408 ? -22.396 -12.505 28.053 1.00 97.38 408 LEU A O 1
ATOM 3209 N N . GLU A 1 409 ? -20.370 -12.646 29.016 1.00 97.06 409 GLU A N 1
ATOM 3210 C CA . GLU A 1 409 ? -20.626 -13.879 29.758 1.00 97.06 409 GLU A CA 1
ATOM 3211 C C . GLU A 1 409 ? -21.242 -13.536 31.120 1.00 97.06 409 GLU A C 1
ATOM 3213 O O . GLU A 1 409 ? -20.811 -12.603 31.795 1.00 97.06 409 GLU A O 1
ATOM 3218 N N . ILE A 1 410 ? -22.272 -14.274 31.531 1.00 96.00 410 ILE A N 1
ATOM 3219 C CA . ILE A 1 410 ? -23.027 -14.045 32.766 1.00 96.00 410 ILE A CA 1
ATOM 3220 C C . ILE A 1 410 ? -23.170 -15.377 33.499 1.00 96.00 410 ILE A C 1
ATOM 3222 O O . ILE A 1 410 ? -23.747 -16.326 32.962 1.00 96.00 410 ILE A O 1
ATOM 3226 N N . VAL A 1 411 ? -22.688 -15.441 34.740 1.00 95.62 411 VAL A N 1
ATOM 3227 C CA . VAL A 1 411 ? -22.847 -16.603 35.624 1.00 95.62 411 VAL A CA 1
ATOM 3228 C C . VAL A 1 411 ? -23.974 -16.322 36.610 1.00 95.62 411 VAL A C 1
ATOM 3230 O O . VAL A 1 411 ? -23.919 -15.358 37.374 1.00 95.62 411 VAL A O 1
ATOM 3233 N N . ARG A 1 412 ? -24.989 -17.184 36.609 1.00 93.81 412 ARG A N 1
ATOM 3234 C CA . ARG A 1 412 ? -26.1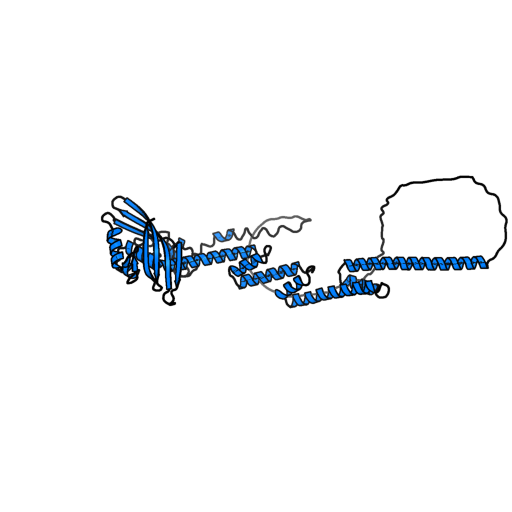66 -17.125 37.481 1.00 93.81 412 ARG A CA 1
ATOM 3235 C C . ARG A 1 412 ? -26.189 -18.281 38.471 1.00 93.81 412 ARG A C 1
ATOM 3237 O O . ARG A 1 412 ? -25.382 -19.207 38.392 1.00 93.81 412 ARG A O 1
ATOM 3244 N N . GLU A 1 413 ? -27.145 -18.263 39.392 1.00 86.56 413 GLU A N 1
ATOM 3245 C CA . GLU A 1 413 ? -27.440 -19.426 40.237 1.00 86.56 413 GLU A CA 1
ATOM 3246 C C . GLU A 1 413 ? -27.823 -20.671 39.425 1.00 86.56 413 GLU A C 1
ATOM 3248 O O . GLU A 1 413 ? -27.321 -21.752 39.723 1.00 86.56 413 GLU A O 1
ATOM 3253 N N . GLY A 1 414 ? -28.617 -20.506 38.360 1.00 85.62 414 GLY A N 1
ATOM 3254 C CA . GLY A 1 414 ? -29.107 -21.598 37.509 1.00 85.62 414 GLY A CA 1
ATOM 3255 C C . GLY A 1 414 ? -28.265 -21.950 36.272 1.00 85.62 414 GLY A C 1
ATOM 3256 O O . GLY A 1 414 ? -28.706 -22.780 35.484 1.00 85.62 414 GLY A O 1
ATOM 3257 N N . GLY A 1 415 ? -27.096 -21.334 36.046 1.00 91.12 415 GLY A N 1
ATOM 3258 C CA . GLY A 1 415 ? -26.246 -21.660 34.888 1.00 91.12 415 GLY A CA 1
ATOM 3259 C C . GLY A 1 415 ? -25.425 -20.494 34.333 1.00 91.12 415 GLY A C 1
ATOM 3260 O O . GLY A 1 415 ? -25.239 -19.474 34.994 1.00 91.12 415 GLY A O 1
ATOM 3261 N N . LYS A 1 416 ? -24.924 -20.646 33.101 1.00 93.75 416 LYS A N 1
ATOM 3262 C CA . LYS A 1 416 ? -24.182 -19.611 32.361 1.00 93.75 416 LYS A CA 1
ATOM 3263 C C . LYS A 1 416 ? -24.962 -19.167 31.124 1.00 93.75 416 LYS A C 1
ATOM 3265 O O . LYS A 1 416 ? -25.631 -19.984 30.499 1.00 93.75 416 LYS A O 1
ATOM 3270 N N . ALA A 1 417 ? -24.838 -17.898 30.752 1.00 93.81 417 ALA A N 1
ATOM 3271 C CA . ALA A 1 417 ? -25.341 -17.355 29.493 1.00 93.81 417 ALA A CA 1
ATOM 3272 C C . ALA A 1 417 ? -24.277 -16.461 28.845 1.00 93.81 417 ALA A C 1
ATOM 3274 O O . ALA A 1 417 ? -23.570 -15.753 29.558 1.00 93.81 417 ALA A O 1
ATOM 3275 N N . THR A 1 418 ? -24.212 -16.450 27.516 1.00 95.94 418 THR A N 1
ATOM 3276 C CA . THR A 1 418 ? -23.317 -15.575 26.745 1.00 95.94 418 THR A CA 1
ATOM 3277 C C . THR A 1 418 ? -24.152 -14.735 25.791 1.00 95.94 418 THR A C 1
ATOM 3279 O O . THR A 1 418 ? -25.018 -15.266 25.098 1.00 95.94 418 THR A O 1
ATOM 3282 N N . LEU A 1 419 ? -23.916 -13.425 25.775 1.00 96.06 419 LEU A N 1
ATOM 3283 C CA . LEU A 1 419 ? -24.608 -12.462 24.921 1.00 96.06 419 LEU A CA 1
ATOM 3284 C C . LEU A 1 419 ? -23.608 -11.782 23.984 1.00 96.06 419 LEU A C 1
ATOM 3286 O O . LEU A 1 419 ? -22.528 -11.400 24.427 1.00 96.06 419 LEU A O 1
ATOM 3290 N N . GLN A 1 420 ? -23.983 -11.603 22.719 1.00 97.12 420 GLN A N 1
ATOM 3291 C CA . GLN A 1 420 ? -23.192 -10.873 21.727 1.00 97.12 420 GLN A CA 1
ATOM 3292 C C . GLN A 1 420 ? -23.574 -9.388 21.722 1.00 97.12 420 GLN A C 1
ATOM 3294 O O . GLN A 1 420 ? -24.743 -9.032 21.900 1.00 97.12 420 GLN A O 1
ATOM 3299 N N . TYR A 1 421 ? -22.589 -8.519 21.522 1.00 97.62 421 TYR A N 1
ATOM 3300 C CA . TYR A 1 421 ? -22.742 -7.070 21.491 1.00 97.62 421 TYR A CA 1
ATOM 3301 C C . TYR A 1 421 ? -21.880 -6.446 20.392 1.00 97.62 421 TYR A C 1
ATOM 3303 O O . TYR A 1 421 ? -20.743 -6.847 20.165 1.00 97.62 421 TYR A O 1
ATOM 3311 N N . SER A 1 422 ? -22.403 -5.387 19.782 1.00 97.50 422 SER A N 1
ATOM 3312 C CA . SER A 1 422 ? -21.647 -4.418 18.995 1.00 97.50 422 SER A CA 1
ATOM 3313 C C . SER A 1 422 ? -21.542 -3.132 19.808 1.00 97.50 422 SER A C 1
ATOM 3315 O O . SER A 1 422 ? -22.512 -2.382 19.946 1.00 97.50 422 SER A O 1
ATOM 3317 N N . ILE A 1 423 ? -20.357 -2.856 20.340 1.00 98.31 423 ILE A N 1
ATOM 3318 C CA . ILE A 1 423 ? -20.059 -1.610 21.039 1.00 98.31 423 ILE A CA 1
ATOM 3319 C C . ILE A 1 423 ? -19.696 -0.562 19.993 1.00 98.31 423 ILE A C 1
ATOM 3321 O O . ILE A 1 423 ? -18.761 -0.749 19.221 1.00 98.31 423 ILE A O 1
ATOM 3325 N N . ARG A 1 424 ? -20.429 0.549 19.963 1.00 98.12 424 ARG A N 1
ATOM 3326 C CA . ARG A 1 424 ? -20.014 1.757 19.236 1.00 98.12 424 ARG A CA 1
ATOM 3327 C C . ARG A 1 424 ? -19.528 2.762 20.260 1.00 98.12 424 ARG A C 1
ATOM 3329 O O . ARG A 1 424 ? -20.239 2.980 21.237 1.00 98.12 424 ARG A O 1
ATOM 3336 N N . ALA A 1 425 ? -18.346 3.329 20.067 1.00 98.00 425 ALA A N 1
ATOM 3337 C CA . ALA A 1 425 ? -17.775 4.292 21.000 1.00 98.00 425 ALA A CA 1
ATOM 3338 C C . ALA A 1 425 ? -17.057 5.430 20.273 1.00 98.00 425 ALA A C 1
ATOM 3340 O O . ALA A 1 425 ? -16.571 5.253 19.157 1.00 98.00 425 ALA A O 1
ATOM 3341 N N . THR A 1 426 ? -16.957 6.579 20.938 1.00 97.50 426 THR A N 1
ATOM 3342 C CA . THR A 1 426 ? -16.076 7.684 20.556 1.00 97.50 426 THR A CA 1
ATOM 3343 C C . THR A 1 426 ? -15.149 8.005 21.724 1.00 97.50 426 THR A C 1
ATOM 3345 O O . THR A 1 426 ? -15.600 8.151 22.862 1.00 97.50 426 THR A O 1
ATOM 3348 N N . VAL A 1 427 ? -13.851 8.098 21.448 1.00 96.94 427 VAL A N 1
ATOM 3349 C CA . VAL A 1 427 ? -12.778 8.364 22.414 1.00 96.94 427 VAL A CA 1
ATOM 3350 C C . VAL A 1 427 ? -12.070 9.656 22.019 1.00 96.94 427 VAL A C 1
ATOM 3352 O O . VAL A 1 427 ? -11.682 9.815 20.867 1.00 96.94 427 VAL A O 1
ATOM 3355 N N . ASN A 1 428 ? -11.892 10.595 22.947 1.00 94.12 428 ASN A N 1
ATOM 3356 C CA . ASN A 1 428 ? -11.164 11.839 22.676 1.00 94.12 428 ASN A CA 1
ATOM 3357 C C . ASN A 1 428 ? -9.634 11.667 22.761 1.00 94.12 428 ASN A C 1
ATOM 3359 O O . ASN A 1 428 ? -9.132 10.668 23.278 1.00 94.12 428 ASN A O 1
ATOM 3363 N N . ALA A 1 429 ? -8.881 12.676 22.314 1.00 90.94 429 ALA A N 1
ATOM 3364 C CA . ALA A 1 429 ? -7.417 12.712 22.393 1.00 90.94 429 ALA A CA 1
ATOM 3365 C C . ALA A 1 429 ? -6.831 12.504 23.811 1.00 90.94 429 ALA A C 1
ATOM 3367 O O . ALA A 1 429 ? -5.666 12.136 23.942 1.00 90.94 429 ALA A O 1
ATOM 3368 N N . GLN A 1 430 ? -7.614 12.708 24.878 1.00 91.00 430 GLN A N 1
ATOM 3369 C CA . GLN A 1 430 ? -7.217 12.451 26.269 1.00 91.00 430 GLN A CA 1
ATOM 3370 C C . GLN A 1 430 ? -7.471 10.995 26.718 1.00 91.00 430 GLN A C 1
ATOM 3372 O O . GLN A 1 430 ? -7.294 10.674 27.894 1.00 91.00 430 GLN A O 1
ATOM 3377 N N . GLY A 1 431 ? -7.906 10.107 25.818 1.00 93.69 431 GLY A N 1
ATOM 3378 C CA . GLY A 1 431 ? -8.190 8.705 26.130 1.00 93.69 431 GLY A CA 1
ATOM 3379 C C . GLY A 1 431 ? -9.424 8.519 27.020 1.00 93.69 431 GLY A C 1
ATOM 3380 O O . GLY A 1 431 ? -9.442 7.614 27.860 1.00 93.69 431 GLY A O 1
ATOM 3381 N N . ARG A 1 432 ? -10.433 9.390 26.870 1.00 96.12 432 ARG A N 1
ATOM 3382 C CA . ARG A 1 432 ? -11.710 9.359 27.601 1.00 96.12 432 ARG A CA 1
ATOM 3383 C C . ARG A 1 432 ? -12.871 9.132 26.633 1.00 96.12 432 ARG A C 1
ATOM 3385 O O . ARG A 1 432 ? -12.931 9.745 25.570 1.00 96.12 432 ARG A O 1
ATOM 3392 N N . ILE A 1 433 ? -13.808 8.272 27.021 1.00 98.12 433 ILE A N 1
ATOM 3393 C CA . ILE A 1 433 ? -14.999 7.934 26.227 1.00 98.12 433 ILE A CA 1
ATOM 3394 C C . ILE A 1 433 ? -16.014 9.085 26.289 1.00 98.12 433 ILE A C 1
ATOM 3396 O O . ILE A 1 433 ? -16.505 9.403 27.372 1.00 98.12 433 ILE A O 1
ATOM 3400 N N . THR A 1 434 ? -16.344 9.686 25.146 1.00 97.00 434 THR A N 1
ATOM 3401 C CA . THR A 1 434 ? -17.317 10.790 25.002 1.00 97.00 434 THR A CA 1
ATOM 3402 C C . THR A 1 434 ? -18.675 10.336 24.461 1.00 97.00 434 THR A C 1
ATOM 3404 O O . THR A 1 434 ? -19.689 10.981 24.721 1.00 97.00 434 THR A O 1
ATOM 3407 N N . ASP A 1 435 ? -18.721 9.201 23.768 1.00 97.88 435 ASP A N 1
ATOM 3408 C CA . ASP A 1 435 ? -19.944 8.495 23.375 1.00 97.88 435 ASP A CA 1
ATOM 3409 C C . ASP A 1 435 ? -19.717 6.990 23.533 1.00 97.88 435 ASP A C 1
ATOM 3411 O O . ASP A 1 435 ? -18.639 6.496 23.200 1.00 97.88 435 ASP A O 1
ATOM 3415 N N . ILE A 1 436 ? -20.705 6.253 24.043 1.00 98.31 436 ILE A N 1
ATOM 3416 C CA . ILE A 1 436 ? -20.715 4.789 23.974 1.00 98.31 436 ILE A CA 1
ATOM 3417 C C . ILE A 1 436 ? -22.135 4.227 23.939 1.00 98.31 436 ILE A C 1
ATOM 3419 O O . ILE A 1 436 ? -23.010 4.620 24.711 1.00 98.31 436 ILE A O 1
ATOM 3423 N N . ASN A 1 437 ? -22.346 3.246 23.067 1.00 97.94 437 ASN A N 1
ATOM 3424 C CA . ASN A 1 437 ? -23.590 2.513 22.900 1.00 97.94 437 ASN A CA 1
ATOM 3425 C C . ASN A 1 437 ? -23.317 1.001 22.886 1.00 97.94 437 ASN A C 1
ATOM 3427 O O . ASN A 1 437 ? -22.664 0.487 21.976 1.00 97.94 437 ASN A O 1
ATOM 3431 N N . LEU A 1 438 ? -23.835 0.297 23.894 1.00 96.75 438 LEU A N 1
ATOM 3432 C CA . LEU A 1 438 ? -23.728 -1.151 24.075 1.00 96.75 438 LEU A CA 1
ATOM 3433 C C . LEU A 1 438 ? -24.914 -1.852 23.388 1.00 96.75 438 LEU A C 1
ATOM 3435 O O . LEU A 1 438 ? -25.853 -2.304 24.048 1.00 96.75 438 LEU A O 1
ATOM 3439 N N . ALA A 1 439 ? -24.894 -1.935 22.056 1.00 94.94 439 ALA A N 1
ATOM 3440 C CA . ALA A 1 439 ? -25.977 -2.558 21.298 1.00 94.94 439 ALA A CA 1
ATOM 3441 C C . ALA A 1 439 ? -25.858 -4.089 21.335 1.00 94.94 439 ALA A C 1
ATOM 3443 O O . ALA A 1 439 ? -24.861 -4.645 20.881 1.00 94.94 439 ALA A O 1
ATOM 3444 N N . ARG A 1 440 ? -26.870 -4.780 21.868 1.00 92.75 440 ARG A N 1
ATOM 3445 C CA . ARG A 1 440 ? -26.952 -6.247 21.817 1.00 92.75 440 ARG A CA 1
ATOM 3446 C C . ARG A 1 440 ? -27.249 -6.707 20.384 1.00 92.75 440 ARG A C 1
ATOM 3448 O O . ARG A 1 440 ? -28.066 -6.075 19.715 1.00 92.75 440 ARG A O 1
ATOM 3455 N N . GLN A 1 441 ? -26.597 -7.789 19.959 1.00 87.38 441 GLN A N 1
ATOM 3456 C CA . GLN A 1 441 ? -26.874 -8.506 18.707 1.00 87.38 441 GLN A CA 1
ATOM 3457 C C . GLN A 1 441 ? -27.874 -9.653 18.928 1.00 87.38 441 GLN A C 1
ATOM 3459 O O . GLN A 1 441 ? -27.932 -10.189 20.065 1.00 87.38 441 GLN A O 1
#

pLDDT: mean 77.26, std 24.92, range [23.31, 98.31]